Protein AF-A0A2N1NDT5-F1 (afdb_monomer)

Foldseek 3Di:
DDDDPDPDDDPPDPDPDPDDPDDPPPPDDDDDDDDDDDDDDDDDDDDDDDDDDDDDDDDDDDDDPDPPPCLQLKEKEFEDEAQQDPDDCDDLNVCSDAPQAKEWAKEDDPDPDDDQYHYIYTYINHPPGDRDIDMDTDPDNHDDPLRSLLVNLVVVVVRDPPADPVRSVVCSVVLSVVAVVLVVVQVVFAADADLDFDKDFQWDWDDDDSYIYIYGHFDFQQDWADDPPDPDGTDGRRDGWGIAHYNNQTHHPVCSCVVPPDGQQQDQDPVRHTDGDPDDPDPQVVQQVLVVQAVVQPKDWDADLQQQKIWIKGKDADPQDDQFDPPRFFGIKIKIAQIDRGADPDPVSRVRNNVVNVVVLCVQQVQQDADVPGDDDPVSSLVSCQVVVHDDDNGDMHIGGPVVHGQPDRGDDGDPVVDPHDGNNPPPPPPVDDDDPDPPDDDDDDDDDDDDDDDDDDPDPDDDDDDLDPPDDDPPVQPVQRDPDWDADPVRHTDDRPDPVNVVSSD

InterPro domains:
  IPR058524 Domain of unknown function DUF8211 [PF26638] (286-423)

Nearest PDB structures (foldseek):
  3nat-assembly1_A  TM=2.503E-01  e=1.713E+00  Enterococcus faecalis

Organism: NCBI:txid588596

Sequence (507 aa):
MTSSNFIEIDWSSSTHSFIRIDDPLFSQDSSLYPTPDIDSQTSPNNNNDGYSIKDFSSISPISSTTTPLNVDNSFLISFKKFHVTRIHKAGYNKIYEFRRSKSFFFEIVDHHLSTNQLHLRIHTNDYLMSTTSIKYHSTSALPNAKYQISKGLQHFFSSQRVIPRRIQHKYFNMIRQKLLDRITFIKSRENLRNNKNTITKTFFNFSYIRYRFHFGIFIPCCHMIEAKGLSIPPRLCEVSCPIVMSNNRYGCDSHFFKKYPAPIVYVQNENGDITPKIQYQNKQLHANLTFDRWIKKESKSIFSSRTGISYNSRYIVCNSNRKFRPGRTHIYHKLMNNFQIIPSPNLRTARNQKTRFERSCHRILSQEVIKPGAVSSTSTKLAAAKKGRFLFLLSQKFTTPLKHLRYKKTVDISKQKDYNFTIPHYFGTNTNTSSRPMAINNISIAIITTSPSVPIDEILHTVTPYNPTPDMFIPIKYRDIIPPDPIYDNFGSFIVPGSREWFTYMY

Secondary structure (DSSP, 8-state):
--------------------S-----------PPPPP------------------------------------EEEEEEEE----S---STTGGGG--SS-EEEEE------S--S--EEEEEES-TTS----EEEE-SSSS--HHHHHHHHHHHHHHH-SSS-HHHHHHHHHHHHHHHHHHHHHHHHHHS---SS---EESEEEEEETTEEEEEEE--B---EE--TTS-PPPEE--PBPSEEETTTEE--HHHHHHHS-S--EEEEPTTS-EEEE-----HHHHHHHHHHHHHTT-EEEEEETTTTEEEEEEEEES-SSS-PPTT--BSEEEEEEEEEE---SSHHHHHHHHHHHHHHHHHHHTT----TTPPP-HHHHHHHHHHHT---STT--EEEE-TT-B-S-SSSPPPGGG-SS--GGGSSSSTTS-----------------------------------S-SS---GGGGGGS-SS-EE-TTS-EE-TTSHHHHHT--

Structure (mmCIF, N/CA/C/O backbone):
data_AF-A0A2N1NDT5-F1
#
_entry.id   AF-A0A2N1NDT5-F1
#
loop_
_atom_site.group_PDB
_atom_site.id
_atom_site.type_symbol
_atom_site.label_atom_id
_atom_site.label_alt_id
_atom_site.label_comp_id
_atom_site.label_asym_id
_atom_site.label_entity_id
_atom_site.label_seq_id
_atom_site.pdbx_PDB_ins_code
_atom_site.Cartn_x
_atom_site.Cartn_y
_atom_site.Cartn_z
_atom_site.occupancy
_atom_site.B_iso_or_equiv
_atom_site.auth_seq_id
_atom_site.auth_comp_id
_atom_site.auth_asym_id
_atom_site.auth_atom_id
_atom_site.pdbx_PDB_model_num
ATOM 1 N N . MET A 1 1 ? -12.788 28.530 42.185 1.00 29.89 1 MET A N 1
ATOM 2 C CA . MET A 1 1 ? -13.587 28.822 40.976 1.00 29.89 1 MET A CA 1
ATOM 3 C C . MET A 1 1 ? -12.640 28.805 39.790 1.00 29.89 1 MET A C 1
ATOM 5 O O . MET A 1 1 ? -11.830 29.708 39.664 1.00 29.89 1 MET A O 1
ATOM 9 N N . THR A 1 2 ? -12.626 27.724 39.014 1.00 27.84 2 THR A N 1
ATOM 10 C CA . THR A 1 2 ? -11.682 27.528 37.903 1.00 27.84 2 THR A CA 1
ATOM 11 C C . THR A 1 2 ? -12.433 27.649 36.585 1.00 27.84 2 THR A C 1
ATOM 13 O O . THR A 1 2 ? -13.392 26.921 36.332 1.00 27.84 2 THR A O 1
ATOM 16 N N . SER A 1 3 ? -12.026 28.629 35.780 1.00 25.72 3 SER A N 1
ATOM 17 C CA . SER A 1 3 ? -12.629 28.985 34.501 1.00 25.72 3 SER A CA 1
ATOM 18 C C . SER A 1 3 ? -12.542 27.822 33.512 1.00 25.72 3 SER A C 1
ATOM 20 O O . SER A 1 3 ? -11.475 27.343 33.130 1.00 25.72 3 SER A O 1
ATOM 22 N N . SER A 1 4 ? -13.710 27.349 33.090 1.00 29.30 4 SER A N 1
ATOM 23 C CA . SER A 1 4 ? -13.862 26.462 31.948 1.00 29.30 4 SER A CA 1
ATOM 24 C C . SER A 1 4 ? -13.509 27.235 30.679 1.00 29.30 4 SER A C 1
ATOM 26 O O . SER A 1 4 ? -14.309 28.049 30.220 1.00 29.30 4 SER A O 1
ATOM 28 N N . ASN A 1 5 ? -12.337 26.974 30.097 1.00 27.30 5 ASN A N 1
ATOM 29 C CA . ASN A 1 5 ? -12.014 27.419 28.742 1.00 27.30 5 ASN A CA 1
ATOM 30 C C . ASN A 1 5 ? -12.951 26.705 27.752 1.00 27.30 5 ASN A C 1
ATOM 32 O O . ASN A 1 5 ? -12.661 25.610 27.263 1.00 27.30 5 ASN A O 1
ATOM 36 N N . PHE A 1 6 ? -14.117 27.304 27.511 1.00 32.03 6 PHE A N 1
ATOM 37 C CA . PHE A 1 6 ? -14.991 26.965 26.399 1.00 32.03 6 PHE A CA 1
ATOM 38 C C . PHE A 1 6 ? -14.284 27.389 25.111 1.00 32.03 6 PHE A C 1
ATOM 40 O O . PHE A 1 6 ? -13.879 28.536 24.960 1.00 32.03 6 PHE A O 1
ATOM 47 N N . ILE A 1 7 ? -14.116 26.453 24.177 1.00 38.31 7 ILE A N 1
ATOM 48 C CA . ILE A 1 7 ? -13.754 26.804 22.806 1.00 38.31 7 ILE A CA 1
ATOM 49 C C . ILE A 1 7 ? -15.043 27.312 22.161 1.00 38.31 7 ILE A C 1
ATOM 51 O O . ILE A 1 7 ? -15.911 26.513 21.799 1.00 38.31 7 ILE A O 1
ATOM 55 N N . GLU A 1 8 ? -15.180 28.628 22.056 1.00 29.00 8 GLU A N 1
ATOM 56 C CA . GLU A 1 8 ? -16.208 29.256 21.238 1.00 29.00 8 GLU A CA 1
ATOM 57 C C . GLU A 1 8 ? -15.795 29.083 19.774 1.00 29.00 8 GLU A C 1
ATOM 59 O O . GLU A 1 8 ? -14.853 29.699 19.280 1.00 29.00 8 GLU A O 1
ATOM 64 N N . ILE A 1 9 ? -16.430 28.125 19.103 1.00 43.44 9 ILE A N 1
ATOM 65 C CA . ILE A 1 9 ? -16.337 28.012 17.653 1.00 43.44 9 ILE A CA 1
ATOM 66 C C . ILE A 1 9 ? -17.614 28.650 17.129 1.00 43.44 9 ILE A C 1
ATOM 68 O O . ILE A 1 9 ? -18.696 28.093 17.317 1.00 43.44 9 ILE A O 1
ATOM 72 N N . ASP A 1 10 ? -17.481 29.826 16.527 1.00 34.66 10 ASP A N 1
ATOM 7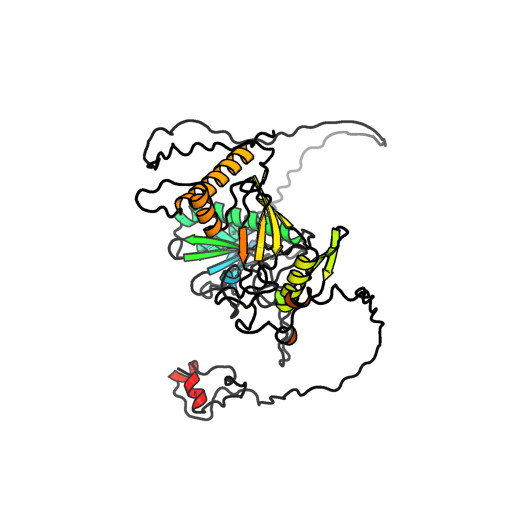3 C CA . ASP A 1 10 ? -18.561 30.464 15.787 1.00 34.66 10 ASP A CA 1
ATOM 74 C C . ASP A 1 10 ? -18.841 29.642 14.516 1.00 34.66 10 ASP A C 1
ATOM 76 O O . ASP A 1 10 ? -17.965 29.431 13.676 1.00 34.66 10 ASP A O 1
ATOM 80 N N . TRP A 1 11 ? -20.059 29.104 14.420 1.00 46.19 11 TRP A N 1
ATOM 81 C CA . TRP A 1 11 ? -20.511 28.227 13.333 1.00 46.19 11 TRP A CA 1
ATOM 82 C C . TRP A 1 11 ? -21.542 28.905 12.418 1.00 46.19 11 TRP A C 1
ATOM 84 O O . TRP A 1 11 ? -22.202 28.218 11.637 1.00 46.19 11 TRP A O 1
ATOM 94 N N . SER A 1 12 ? -21.718 30.225 12.521 1.00 31.64 12 SER A N 1
ATOM 95 C CA . SER A 1 12 ? -22.765 30.957 11.795 1.00 31.64 12 SER A CA 1
ATOM 96 C C . SER A 1 12 ? -22.448 31.243 10.317 1.00 31.64 12 SER A C 1
ATOM 98 O O . SER A 1 12 ? -23.352 31.565 9.551 1.00 31.64 12 SER A O 1
ATOM 100 N N . SER A 1 13 ? -21.211 31.047 9.852 1.00 30.88 13 SER A N 1
ATOM 101 C CA . SER A 1 13 ? -20.812 31.336 8.464 1.00 30.88 13 SER A CA 1
ATOM 102 C C . SER A 1 13 ? -20.691 30.076 7.597 1.00 30.88 13 SER A C 1
ATOM 104 O O . SER A 1 13 ? -19.613 29.645 7.192 1.00 30.88 13 SER A O 1
ATOM 106 N N . SER A 1 14 ? -21.833 29.477 7.256 1.00 29.75 14 SER A N 1
ATOM 107 C CA . SER A 1 14 ? -21.922 28.527 6.139 1.00 29.75 14 SER A CA 1
ATOM 108 C C . SER A 1 14 ? -22.179 29.283 4.833 1.00 29.75 14 SER A C 1
ATOM 110 O O . SER A 1 14 ? -23.290 29.252 4.304 1.00 29.75 14 SER A O 1
ATOM 112 N N . THR A 1 15 ? -21.166 29.949 4.277 1.00 30.00 15 THR A N 1
ATOM 113 C CA . THR A 1 15 ? -21.223 30.368 2.871 1.00 30.00 15 THR A CA 1
ATOM 114 C C . THR A 1 15 ? -20.716 29.227 1.995 1.00 30.00 15 THR A C 1
ATOM 116 O O . THR A 1 15 ? -19.537 28.877 1.962 1.00 30.00 15 THR A O 1
ATOM 119 N N . HIS A 1 16 ? -21.651 28.599 1.285 1.00 29.45 16 HIS A N 1
ATOM 120 C CA . HIS A 1 16 ? -21.354 27.719 0.167 1.00 29.45 16 HIS A CA 1
ATOM 121 C C . HIS A 1 16 ? -20.617 28.515 -0.920 1.00 29.45 16 HIS A C 1
ATOM 123 O O . HIS A 1 16 ? -21.254 29.147 -1.754 1.00 29.45 16 HIS A O 1
ATOM 129 N N . SER A 1 17 ? -19.286 28.470 -0.957 1.00 28.19 17 SER A N 1
ATOM 130 C CA . SER A 1 17 ? -18.525 28.896 -2.136 1.00 28.19 17 SER A CA 1
ATOM 131 C C . SER A 1 17 ? -18.106 27.669 -2.946 1.00 28.19 17 SER A C 1
ATOM 133 O O . SER A 1 17 ? -17.003 27.133 -2.844 1.00 28.19 17 SER A O 1
ATOM 135 N N . PHE A 1 18 ? -19.035 27.193 -3.775 1.00 26.44 18 PHE A N 1
ATOM 136 C CA . PHE A 1 18 ? -18.648 26.491 -4.994 1.00 26.44 18 PHE A CA 1
ATOM 137 C C . PHE A 1 18 ? -17.989 27.524 -5.911 1.00 26.44 18 PHE A C 1
ATOM 139 O O . PHE A 1 18 ? -18.670 28.372 -6.477 1.00 26.44 18 PHE A O 1
ATOM 146 N N . ILE A 1 19 ? -16.665 27.471 -6.040 1.00 27.70 19 ILE A N 1
ATOM 147 C CA . ILE A 1 19 ? -15.947 28.250 -7.050 1.00 27.70 19 ILE A CA 1
ATOM 148 C C . ILE A 1 19 ? -16.125 27.518 -8.381 1.00 27.70 19 ILE A C 1
ATOM 150 O O . ILE A 1 19 ? -15.637 26.396 -8.555 1.00 27.70 19 ILE A O 1
ATOM 154 N N . ARG A 1 20 ? -16.872 28.142 -9.297 1.00 27.02 20 ARG A N 1
ATOM 155 C CA . ARG A 1 20 ? -16.872 27.789 -10.717 1.00 27.02 20 ARG A CA 1
ATOM 156 C C . ARG A 1 20 ? -15.485 28.116 -11.268 1.00 27.02 20 ARG A C 1
ATOM 158 O O . ARG A 1 20 ? -14.995 29.226 -11.116 1.00 27.02 20 ARG A O 1
ATOM 165 N N . ILE A 1 21 ? -14.844 27.117 -11.860 1.00 31.86 21 ILE A N 1
ATOM 166 C CA . ILE A 1 21 ? -13.665 27.303 -12.701 1.00 31.86 21 ILE A CA 1
ATOM 167 C C . ILE A 1 21 ? -14.211 27.930 -13.976 1.00 31.86 21 ILE A C 1
ATOM 169 O O . ILE A 1 21 ? -14.831 27.183 -14.713 1.00 31.86 21 ILE A O 1
ATOM 173 N N . ASP A 1 22 ? -14.123 29.255 -14.120 1.00 30.02 22 ASP A N 1
ATOM 174 C CA . ASP A 1 22 ? -14.137 30.014 -15.388 1.00 30.02 22 ASP A CA 1
ATOM 175 C C . ASP A 1 22 ? -14.055 31.536 -15.094 1.00 30.02 22 ASP A C 1
ATOM 177 O O . ASP A 1 22 ? -14.871 32.311 -15.579 1.00 30.02 22 ASP A O 1
ATOM 181 N N . ASP A 1 23 ? -13.073 31.980 -14.292 1.00 29.86 23 ASP A N 1
ATOM 182 C CA . ASP A 1 23 ? -12.746 33.413 -14.145 1.00 29.86 23 ASP A CA 1
ATOM 183 C C . ASP A 1 23 ? -11.349 33.710 -14.736 1.00 29.86 23 ASP A C 1
ATOM 185 O O . ASP A 1 23 ? -10.381 33.057 -14.327 1.00 29.86 23 ASP A O 1
ATOM 189 N N . PRO A 1 24 ? -11.186 34.673 -15.676 1.00 30.91 24 PRO A N 1
ATOM 190 C CA . PRO A 1 24 ? -9.935 34.870 -16.423 1.00 30.91 24 PRO A CA 1
ATOM 191 C C . PRO A 1 24 ? -8.867 35.730 -15.724 1.00 30.91 24 PRO A C 1
ATOM 193 O O . PRO A 1 24 ? -7.827 36.000 -16.319 1.00 30.91 24 PRO A O 1
ATOM 196 N N . LEU A 1 25 ? -9.060 36.163 -14.477 1.00 29.25 25 LEU A N 1
ATOM 197 C CA . LEU A 1 25 ? -8.079 36.984 -13.749 1.00 29.25 25 LEU A CA 1
ATOM 198 C C . LEU A 1 25 ? -7.088 36.134 -12.939 1.00 29.25 25 LEU A C 1
ATOM 200 O O . LEU A 1 25 ? -7.011 36.231 -11.723 1.00 29.25 25 LEU A O 1
ATOM 204 N N . PHE A 1 26 ? -6.309 35.292 -13.614 1.00 33.59 26 PHE A N 1
ATOM 205 C CA . PHE A 1 26 ? -5.052 34.754 -13.072 1.00 33.59 26 PHE A CA 1
ATOM 206 C C . PHE A 1 26 ? -4.065 34.530 -14.221 1.00 33.59 26 PHE A C 1
ATOM 208 O O . PHE A 1 26 ? -3.613 33.421 -14.503 1.00 33.59 26 PHE A O 1
ATOM 215 N N . SER A 1 27 ? -3.738 35.618 -14.913 1.00 32.84 27 SER A N 1
ATOM 216 C CA . SER A 1 27 ? -2.578 35.690 -15.793 1.00 32.84 27 SER A CA 1
ATOM 217 C C . SER A 1 27 ? -1.720 36.877 -15.381 1.00 32.84 27 SER A C 1
ATOM 219 O O . SER A 1 27 ? -1.869 37.955 -15.939 1.00 32.84 27 SER A O 1
ATOM 221 N N . GLN A 1 28 ? -0.860 36.683 -14.383 1.00 27.66 28 GLN A N 1
ATOM 222 C CA . GLN A 1 28 ? 0.487 37.255 -14.314 1.00 27.66 28 GLN A CA 1
ATOM 223 C C . GLN A 1 28 ? 1.160 36.860 -12.995 1.00 27.66 28 GLN A C 1
ATOM 225 O O . GLN A 1 28 ? 0.508 36.637 -11.980 1.00 27.66 28 GLN A O 1
ATOM 230 N N . ASP A 1 29 ? 2.480 36.744 -13.090 1.00 25.39 29 ASP A N 1
ATOM 231 C CA . ASP A 1 29 ? 3.463 36.694 -12.011 1.00 25.39 29 ASP A CA 1
ATOM 232 C C . ASP A 1 29 ? 3.599 35.391 -11.219 1.00 25.39 29 ASP A C 1
ATOM 234 O O . ASP A 1 29 ? 2.983 35.144 -10.187 1.00 25.39 29 ASP A O 1
ATOM 238 N N . SER A 1 30 ? 4.560 34.562 -11.628 1.00 26.23 30 SER A N 1
ATOM 239 C CA . SER A 1 30 ? 5.958 34.737 -11.192 1.00 26.23 30 SER A CA 1
ATOM 240 C C . SER A 1 30 ? 6.731 33.422 -11.345 1.00 26.23 30 SER A C 1
ATOM 242 O O . SER A 1 30 ? 6.525 32.423 -10.656 1.00 26.23 30 SER A O 1
ATOM 244 N N . SER A 1 31 ? 7.653 33.442 -12.305 1.00 27.22 31 SER A N 1
ATOM 245 C CA . SER A 1 31 ? 8.857 32.622 -12.307 1.00 27.22 31 SER A CA 1
ATOM 246 C C . SER A 1 31 ? 9.601 32.786 -10.985 1.00 27.22 31 SER A C 1
ATOM 248 O O . SER A 1 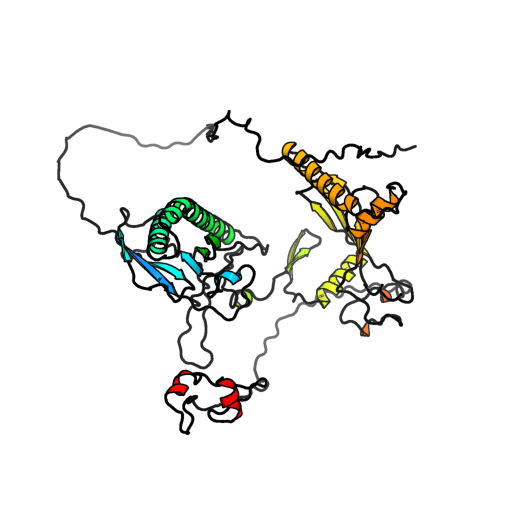31 ? 9.741 33.922 -10.551 1.00 27.22 31 SER A O 1
ATOM 250 N N . LEU A 1 32 ? 10.118 31.698 -10.409 1.00 26.44 32 LEU A N 1
ATOM 251 C CA . LEU A 1 32 ? 11.398 31.641 -9.683 1.00 26.44 32 LEU A CA 1
ATOM 252 C C . LEU A 1 32 ? 11.651 30.189 -9.237 1.00 26.44 32 LEU A C 1
ATOM 254 O O . LEU A 1 32 ? 10.940 29.625 -8.405 1.00 26.44 32 LEU A O 1
ATOM 258 N N . TYR A 1 33 ? 12.661 29.569 -9.846 1.00 28.22 33 TYR A N 1
ATOM 259 C CA . TYR A 1 33 ? 13.273 28.326 -9.378 1.00 28.22 33 TYR A CA 1
ATOM 260 C C . TYR A 1 33 ? 14.250 28.642 -8.232 1.00 28.22 33 TYR A C 1
ATOM 262 O O . TYR A 1 33 ? 14.928 29.663 -8.317 1.00 28.22 33 TYR A O 1
ATOM 270 N N . PRO A 1 34 ? 14.409 27.777 -7.213 1.00 29.80 34 PRO A N 1
ATOM 271 C CA . PRO A 1 34 ? 15.492 27.914 -6.244 1.00 29.80 34 PRO A CA 1
ATOM 272 C C . PRO A 1 34 ? 16.777 27.233 -6.745 1.00 29.80 34 PRO A C 1
ATOM 274 O O . PRO A 1 34 ? 16.767 26.044 -7.078 1.00 29.80 34 PRO A O 1
ATOM 277 N N . THR A 1 35 ? 17.876 27.985 -6.755 1.00 29.80 35 THR A N 1
ATOM 278 C CA . THR A 1 35 ? 19.267 27.503 -6.739 1.00 29.80 35 THR A CA 1
ATOM 279 C C . THR A 1 35 ? 19.649 26.990 -5.340 1.00 29.80 35 THR A C 1
ATOM 281 O O . THR A 1 35 ? 19.090 27.465 -4.352 1.00 29.80 35 THR A O 1
ATOM 284 N N . PRO A 1 36 ? 20.571 26.017 -5.220 1.00 29.84 36 PRO A N 1
ATOM 285 C CA . PRO A 1 36 ? 21.152 25.622 -3.940 1.00 29.84 36 PRO A CA 1
ATOM 286 C C . PRO A 1 36 ? 22.416 26.439 -3.625 1.00 29.84 36 PRO A C 1
ATOM 288 O O . PRO A 1 36 ? 23.369 26.415 -4.404 1.00 29.84 36 PRO A O 1
ATOM 291 N N . ASP A 1 37 ? 22.419 27.111 -2.473 1.00 25.27 37 ASP A N 1
ATOM 292 C CA . ASP A 1 37 ? 23.585 27.805 -1.922 1.00 25.27 37 ASP A CA 1
ATOM 293 C C . ASP A 1 37 ? 24.614 26.809 -1.369 1.00 25.27 37 ASP A C 1
ATOM 295 O O . ASP A 1 37 ? 24.299 25.893 -0.600 1.00 25.27 37 ASP A O 1
ATOM 299 N N . ILE A 1 38 ? 25.855 27.007 -1.806 1.00 30.06 38 ILE A N 1
ATOM 300 C CA . ILE A 1 38 ? 27.084 26.442 -1.259 1.00 30.06 38 ILE A CA 1
ATOM 301 C C . ILE A 1 38 ? 27.649 27.529 -0.354 1.00 30.06 38 ILE A C 1
ATOM 303 O O . ILE A 1 38 ? 28.053 28.563 -0.869 1.00 30.06 38 ILE A O 1
ATOM 307 N N . ASP A 1 39 ? 27.725 27.273 0.950 1.00 26.44 39 ASP A N 1
ATOM 308 C CA . ASP A 1 39 ? 28.554 28.073 1.847 1.00 26.44 39 ASP A CA 1
ATOM 309 C C . ASP A 1 39 ? 29.639 27.206 2.480 1.00 26.44 39 ASP A C 1
ATOM 311 O O . ASP A 1 39 ? 29.405 26.233 3.202 1.00 26.44 39 ASP A O 1
ATOM 315 N N . SER A 1 40 ? 30.855 27.597 2.130 1.00 27.92 40 SER A N 1
ATOM 316 C CA . SER A 1 40 ? 32.146 27.227 2.676 1.00 27.92 40 SER A CA 1
ATOM 317 C C . SER A 1 40 ? 32.391 27.893 4.032 1.00 27.92 40 SER A C 1
ATOM 319 O O . SER A 1 40 ? 32.268 29.110 4.148 1.00 27.92 40 SER A O 1
ATOM 321 N N . GLN A 1 41 ? 32.874 27.127 5.011 1.00 29.22 41 GLN A N 1
ATOM 322 C CA . GLN A 1 41 ? 33.710 27.647 6.097 1.00 29.22 41 GLN A CA 1
ATOM 323 C C . GLN A 1 41 ? 34.944 26.746 6.271 1.00 29.22 41 GLN A C 1
ATOM 325 O O . GLN A 1 41 ? 34.857 25.602 6.712 1.00 29.22 41 GLN A O 1
ATOM 330 N N . THR A 1 42 ? 36.089 27.281 5.851 1.00 24.03 42 THR A N 1
ATOM 331 C CA . THR A 1 42 ? 37.462 27.021 6.328 1.00 24.03 42 THR A CA 1
ATOM 332 C C . THR A 1 42 ? 37.582 27.526 7.785 1.00 24.03 42 THR A C 1
ATOM 334 O O . THR A 1 42 ? 36.816 28.408 8.159 1.00 24.03 42 THR A O 1
ATOM 337 N N . SER A 1 43 ? 38.435 27.064 8.712 1.00 22.67 43 SER A N 1
ATOM 338 C CA . SER A 1 43 ? 39.827 26.539 8.756 1.00 22.67 43 SER A CA 1
ATOM 339 C C . SER A 1 43 ? 40.123 26.059 10.225 1.00 22.67 43 SER A C 1
ATOM 341 O O . SER A 1 43 ? 39.162 26.035 10.998 1.00 22.67 43 SER A O 1
ATOM 343 N N . PRO A 1 44 ? 41.360 25.774 10.736 1.00 35.69 44 PRO A N 1
ATOM 344 C CA . PRO A 1 44 ? 42.671 25.441 10.135 1.00 35.69 44 PRO A CA 1
ATOM 345 C C . PRO A 1 44 ? 43.447 24.241 10.786 1.00 35.69 44 PRO A C 1
ATOM 347 O O . PRO A 1 44 ? 43.161 23.791 11.890 1.00 35.69 44 PRO A O 1
ATOM 350 N N . ASN A 1 45 ? 44.552 23.890 10.105 1.00 25.58 45 ASN A N 1
ATOM 351 C CA . ASN A 1 45 ? 45.900 23.526 10.597 1.00 25.58 45 ASN A CA 1
ATOM 352 C C . ASN A 1 45 ? 46.393 22.074 10.829 1.00 25.58 45 ASN A C 1
ATOM 354 O O . ASN A 1 45 ? 45.965 21.366 11.733 1.00 25.58 45 ASN A O 1
ATOM 358 N N . ASN A 1 46 ? 47.497 21.822 10.096 1.00 24.16 46 ASN A N 1
ATOM 359 C CA . ASN A 1 46 ? 48.780 21.199 10.464 1.00 24.16 46 ASN A CA 1
ATOM 360 C C . ASN A 1 46 ? 48.930 19.666 10.442 1.00 24.16 46 ASN A C 1
ATOM 362 O O . ASN A 1 46 ? 48.553 18.977 11.382 1.00 24.16 46 ASN A O 1
ATOM 366 N N . ASN A 1 47 ? 49.665 19.140 9.450 1.00 27.28 47 ASN A N 1
ATOM 367 C CA . ASN A 1 47 ? 51.125 18.971 9.567 1.00 27.28 47 ASN A CA 1
ATOM 368 C C . ASN A 1 47 ? 51.790 18.511 8.255 1.00 27.28 47 ASN A C 1
ATOM 370 O O . ASN A 1 47 ? 51.151 17.945 7.372 1.00 27.28 47 ASN A O 1
ATOM 374 N N . ASN A 1 48 ? 53.078 18.849 8.185 1.00 28.05 48 ASN A N 1
ATOM 375 C CA . ASN A 1 48 ? 54.027 18.799 7.078 1.00 28.05 48 ASN A CA 1
ATOM 376 C C . ASN A 1 48 ? 54.386 17.398 6.560 1.00 28.05 48 ASN A C 1
ATOM 378 O O . ASN A 1 48 ? 54.270 16.412 7.279 1.00 28.05 48 ASN A O 1
ATOM 382 N N . ASP A 1 49 ? 54.873 17.377 5.314 1.00 30.28 49 ASP A N 1
ATOM 383 C CA . ASP A 1 49 ? 56.209 16.923 4.864 1.00 30.28 49 ASP A CA 1
ATOM 384 C C . ASP A 1 49 ? 56.048 16.567 3.370 1.00 30.28 49 ASP A C 1
ATOM 386 O O . ASP A 1 49 ? 55.230 15.734 3.003 1.00 30.28 49 ASP A O 1
ATOM 390 N N . GLY A 1 50 ? 56.634 17.261 2.395 1.00 25.14 50 GLY A N 1
ATOM 391 C CA . GLY A 1 50 ? 58.034 17.636 2.267 1.00 25.14 50 GLY A CA 1
ATOM 392 C C . GLY A 1 50 ? 58.597 16.827 1.095 1.00 25.14 50 GLY A C 1
ATOM 393 O O . GLY A 1 50 ? 58.739 15.627 1.234 1.00 25.14 50 GLY A O 1
ATOM 394 N N . TYR A 1 51 ? 58.798 17.453 -0.070 1.00 27.47 51 TYR A N 1
ATOM 395 C CA . TYR A 1 51 ? 59.915 17.262 -1.016 1.00 27.47 51 TYR A CA 1
ATOM 396 C C . TYR A 1 51 ? 59.639 18.062 -2.298 1.00 27.47 51 TYR A C 1
ATOM 398 O O . TYR A 1 51 ? 58.574 17.989 -2.904 1.00 27.47 51 TYR A O 1
ATOM 406 N N . SER A 1 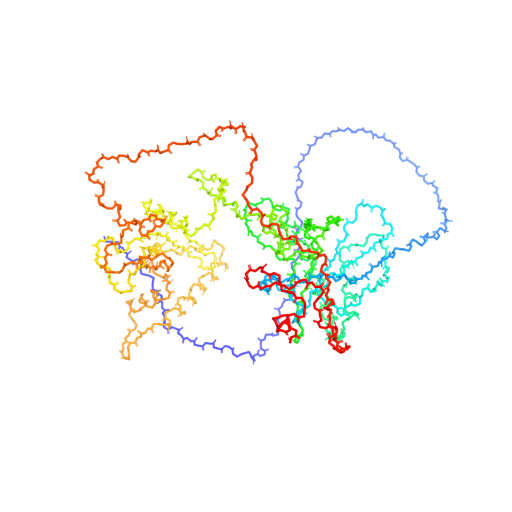52 ? 60.625 18.872 -2.667 1.00 26.30 52 SER A N 1
ATOM 407 C CA . SER A 1 52 ? 60.637 19.816 -3.781 1.00 26.30 52 SER A CA 1
ATOM 408 C C . SER A 1 52 ? 61.594 19.305 -4.863 1.00 26.30 52 SER A C 1
ATOM 410 O O . SER A 1 52 ? 62.562 18.625 -4.523 1.00 26.30 52 SER A O 1
ATOM 412 N N . ILE A 1 53 ? 61.359 19.691 -6.126 1.00 29.42 53 ILE A N 1
ATOM 413 C CA . ILE A 1 53 ? 62.305 20.425 -7.000 1.00 29.42 53 ILE A CA 1
ATOM 414 C C . ILE A 1 53 ? 62.122 20.091 -8.507 1.00 29.42 53 ILE A C 1
ATOM 416 O O . ILE A 1 53 ? 62.362 18.972 -8.946 1.00 29.42 53 ILE A O 1
ATOM 420 N N . LYS A 1 54 ? 61.865 21.181 -9.257 1.00 27.95 54 LYS A N 1
ATOM 421 C CA . LYS A 1 54 ? 62.207 21.542 -10.658 1.00 27.95 54 LYS A CA 1
ATOM 422 C C . LYS A 1 54 ? 61.321 21.125 -11.843 1.00 27.95 54 LYS A C 1
ATOM 424 O O . LYS A 1 54 ? 61.437 20.040 -12.400 1.00 27.95 54 LYS A O 1
ATOM 429 N N . ASP A 1 55 ? 60.606 22.143 -12.327 1.00 26.70 55 ASP A N 1
ATOM 430 C CA . ASP A 1 55 ? 60.333 22.435 -13.738 1.00 26.70 55 ASP A CA 1
ATOM 431 C C . ASP A 1 55 ? 61.619 22.667 -14.555 1.00 26.70 55 ASP A C 1
ATOM 433 O O . ASP A 1 55 ? 62.571 23.235 -14.024 1.00 26.70 55 ASP A O 1
ATOM 437 N N . PHE A 1 56 ? 61.597 22.316 -15.851 1.00 28.42 56 PHE A N 1
ATOM 438 C CA . PHE A 1 56 ? 61.974 23.191 -16.982 1.00 28.42 56 PHE A CA 1
ATOM 439 C C . PHE A 1 56 ? 61.489 22.604 -18.334 1.00 28.42 56 PHE A C 1
ATOM 441 O O . PHE A 1 56 ? 61.965 21.575 -18.800 1.00 28.42 56 PHE A O 1
ATOM 448 N N . SER A 1 57 ? 60.505 23.296 -18.921 1.00 28.88 57 SER A N 1
ATOM 449 C CA . SER A 1 57 ? 60.272 23.648 -20.342 1.00 28.88 57 SER A CA 1
ATOM 450 C C . SER A 1 57 ? 60.611 22.713 -21.535 1.00 28.88 57 SER A C 1
ATOM 452 O O . SER A 1 57 ? 61.768 22.442 -21.837 1.00 28.88 57 SER A O 1
ATOM 454 N N . SER A 1 58 ? 59.551 22.489 -22.339 1.00 30.17 58 SER A N 1
ATOM 455 C CA . SER A 1 58 ? 59.420 22.624 -23.815 1.00 30.17 58 SER A CA 1
ATOM 456 C C . SER A 1 58 ? 60.103 21.651 -24.793 1.00 30.17 58 SER A C 1
ATOM 458 O O . SER A 1 58 ? 61.285 21.824 -25.055 1.00 30.17 58 SER A O 1
ATOM 460 N N . ILE A 1 59 ? 59.301 20.815 -25.493 1.00 31.28 59 ILE A N 1
ATOM 461 C CA . ILE A 1 59 ? 59.362 20.556 -26.960 1.00 31.28 59 ILE A CA 1
ATOM 462 C C . ILE A 1 59 ? 57.932 20.279 -27.505 1.00 31.28 59 ILE A C 1
ATOM 464 O O . ILE A 1 59 ? 57.119 19.628 -26.855 1.00 31.28 59 ILE A O 1
ATOM 468 N N . SER A 1 60 ? 57.651 20.835 -28.687 1.00 28.72 60 SER A N 1
ATOM 469 C CA . SER A 1 60 ? 56.398 20.959 -29.464 1.00 28.72 60 SER A CA 1
ATOM 470 C C . SER A 1 60 ? 55.869 19.639 -30.110 1.00 28.72 60 SER A C 1
ATOM 472 O O . SER A 1 60 ? 56.513 18.600 -29.986 1.00 28.72 60 SER A O 1
ATOM 474 N N . PRO A 1 61 ? 54.692 19.635 -30.789 1.00 31.78 61 PRO A N 1
ATOM 475 C CA . PRO A 1 61 ? 53.798 18.479 -30.913 1.00 31.78 61 PRO A CA 1
ATOM 476 C C . PRO A 1 61 ? 54.105 17.570 -32.111 1.00 31.78 61 PRO A C 1
ATOM 478 O O . PRO A 1 61 ? 54.337 18.041 -33.222 1.00 31.78 61 PRO A O 1
ATOM 481 N N . ILE A 1 62 ? 53.980 16.255 -31.921 1.00 27.95 62 ILE A N 1
ATOM 482 C CA . ILE A 1 62 ? 53.889 15.296 -33.028 1.00 27.95 62 ILE A CA 1
ATOM 483 C C . ILE A 1 62 ? 52.418 14.937 -33.216 1.00 27.95 62 ILE A C 1
ATOM 485 O O . ILE A 1 62 ? 51.841 14.140 -32.474 1.00 27.95 62 ILE A O 1
ATOM 489 N N . SER A 1 63 ? 51.819 15.540 -34.242 1.00 35.72 63 SER A N 1
ATOM 490 C CA . SER A 1 63 ? 50.585 15.068 -34.859 1.00 35.72 63 SER A CA 1
ATOM 491 C C . SER A 1 63 ? 50.789 13.635 -35.342 1.00 35.72 63 SER A C 1
ATOM 493 O O . SER A 1 63 ? 51.389 13.398 -36.386 1.00 35.72 63 SER A O 1
ATOM 495 N N . SER A 1 64 ? 50.272 12.671 -34.589 1.00 29.94 64 SER A N 1
ATOM 496 C CA . SER A 1 64 ? 50.000 11.330 -35.093 1.00 29.94 64 SER A CA 1
ATOM 497 C C . SER A 1 64 ? 48.493 11.138 -35.061 1.00 29.94 64 SER A C 1
ATOM 499 O O . SER A 1 64 ? 47.876 10.863 -34.031 1.00 29.94 64 SER A O 1
ATOM 501 N N . THR A 1 65 ? 47.897 11.367 -36.229 1.00 38.62 65 THR A N 1
ATOM 502 C CA . THR A 1 65 ? 46.518 11.047 -36.579 1.00 38.62 65 THR A CA 1
ATOM 503 C C . THR A 1 65 ? 46.293 9.557 -36.347 1.00 38.62 65 THR A C 1
ATOM 505 O O . THR A 1 65 ? 46.427 8.739 -37.249 1.00 38.62 65 THR A O 1
ATOM 508 N N . THR A 1 66 ? 45.977 9.194 -35.110 1.00 32.78 66 THR A N 1
ATOM 509 C CA . THR A 1 66 ? 45.511 7.856 -34.777 1.00 32.78 66 THR A CA 1
ATOM 510 C C . THR A 1 66 ? 43.998 7.950 -34.780 1.00 32.78 66 THR A C 1
ATOM 512 O O . THR A 1 66 ? 43.382 8.411 -33.819 1.00 32.78 66 THR A O 1
ATOM 515 N N . THR A 1 67 ? 43.387 7.588 -35.906 1.00 37.00 67 THR A N 1
ATOM 516 C CA . THR A 1 67 ? 41.968 7.228 -35.952 1.00 37.00 67 THR A CA 1
ATOM 517 C C . THR A 1 67 ? 41.662 6.341 -34.743 1.00 37.00 67 THR A C 1
ATOM 519 O O . THR A 1 67 ? 42.313 5.300 -34.607 1.00 37.00 67 THR A O 1
ATOM 522 N N . PRO A 1 68 ? 40.736 6.716 -33.842 1.00 37.53 68 PRO A N 1
ATOM 523 C CA . PRO A 1 68 ? 40.418 5.858 -32.718 1.00 37.53 68 PRO A CA 1
ATOM 524 C C . PRO A 1 68 ? 39.836 4.563 -33.278 1.00 37.53 68 PRO A C 1
ATOM 526 O O . PRO A 1 68 ? 38.898 4.589 -34.078 1.00 37.53 68 PRO A O 1
ATOM 529 N N . LEU A 1 69 ? 40.427 3.438 -32.870 1.00 44.09 69 LEU A N 1
ATOM 530 C CA . LEU A 1 69 ? 39.889 2.098 -33.061 1.00 44.09 69 LEU A CA 1
ATOM 531 C C . LEU A 1 69 ? 38.388 2.155 -32.748 1.00 44.09 69 LEU A C 1
ATOM 533 O O . LEU A 1 69 ? 38.004 2.458 -31.619 1.00 44.09 69 LEU A O 1
ATOM 537 N N . ASN A 1 70 ? 37.547 1.957 -33.763 1.00 48.88 70 ASN A N 1
ATOM 538 C CA . ASN A 1 70 ? 36.097 2.033 -33.640 1.00 48.88 70 ASN A CA 1
ATOM 539 C C . ASN A 1 70 ? 35.624 0.830 -32.814 1.00 48.88 70 ASN A C 1
ATOM 541 O O . ASN A 1 70 ? 35.270 -0.217 -33.353 1.00 48.88 70 ASN A O 1
ATOM 545 N N . VAL A 1 71 ? 35.714 0.943 -31.489 1.00 59.28 71 VAL A N 1
ATOM 546 C CA . VAL A 1 71 ? 35.147 -0.032 -30.564 1.00 59.28 71 VAL A CA 1
ATOM 547 C C . VAL A 1 71 ? 33.633 0.053 -30.751 1.00 59.28 71 VAL A C 1
ATOM 549 O O . VAL A 1 71 ? 33.005 0.999 -30.273 1.00 59.28 71 VAL A O 1
ATOM 552 N N . ASP A 1 72 ? 33.046 -0.893 -31.497 1.00 68.62 72 ASP A N 1
ATOM 553 C CA . ASP A 1 72 ? 31.594 -0.975 -31.698 1.00 68.62 72 ASP A CA 1
ATOM 554 C C . ASP A 1 72 ? 30.925 -1.328 -30.363 1.00 68.62 72 ASP A C 1
ATOM 556 O O . ASP A 1 72 ? 30.650 -2.490 -30.054 1.00 68.62 72 ASP A O 1
ATOM 560 N N . ASN A 1 73 ? 30.685 -0.293 -29.556 1.00 77.12 73 ASN A N 1
ATOM 561 C CA . ASN A 1 73 ? 30.016 -0.327 -28.258 1.00 77.12 73 ASN A CA 1
ATOM 562 C C . ASN A 1 73 ? 28.516 -0.584 -28.451 1.00 77.12 73 ASN A C 1
ATOM 564 O O . ASN A 1 73 ? 27.653 0.253 -28.161 1.00 77.12 73 ASN A O 1
ATOM 568 N N . SER A 1 74 ? 28.201 -1.745 -29.007 1.00 84.50 74 SER A N 1
ATOM 569 C CA . SER A 1 74 ? 26.848 -2.171 -29.303 1.00 84.50 74 SER A CA 1
ATOM 570 C C . SER A 1 74 ? 26.319 -3.140 -28.259 1.00 84.50 74 SER A C 1
ATOM 572 O O . SER A 1 74 ? 27.055 -3.885 -27.617 1.00 84.50 74 SER A O 1
ATOM 574 N N . PHE A 1 75 ? 25.007 -3.113 -28.069 1.00 87.69 75 PHE A N 1
ATOM 575 C CA . PHE A 1 75 ? 24.324 -3.957 -27.104 1.00 87.69 75 PHE A CA 1
ATOM 576 C C . PHE A 1 75 ? 22.943 -4.344 -27.614 1.00 87.69 75 PHE A C 1
ATOM 578 O O . PHE A 1 75 ? 22.354 -3.681 -28.475 1.00 87.69 75 PHE A O 1
ATOM 585 N N . LEU A 1 76 ? 22.425 -5.443 -27.082 1.00 90.75 76 LEU A N 1
ATOM 586 C CA . LEU A 1 76 ? 21.148 -6.007 -27.497 1.00 90.75 76 LEU A CA 1
ATOM 587 C C . LEU A 1 76 ? 20.056 -5.651 -26.492 1.00 90.75 76 LEU A C 1
ATOM 589 O O . LEU A 1 76 ? 20.287 -5.642 -25.282 1.00 90.75 76 LEU A O 1
ATOM 593 N N . ILE A 1 77 ? 18.845 -5.407 -26.989 1.00 92.44 77 ILE A N 1
ATOM 594 C CA . ILE A 1 77 ? 17.633 -5.341 -26.166 1.00 92.44 77 ILE A CA 1
ATOM 595 C C . ILE A 1 77 ? 16.611 -6.331 -26.713 1.00 92.44 77 ILE A C 1
ATOM 597 O O . ILE A 1 77 ? 16.374 -6.366 -27.919 1.00 92.44 77 ILE A O 1
ATOM 601 N N . SER A 1 78 ? 15.997 -7.123 -25.835 1.00 94.50 78 SER A N 1
ATOM 602 C CA . SER A 1 78 ? 14.907 -8.037 -26.198 1.00 94.50 78 SER A CA 1
ATOM 603 C C . SER A 1 78 ? 13.846 -8.127 -25.105 1.00 94.50 78 SER A C 1
ATOM 605 O O . SER A 1 78 ? 14.111 -7.866 -23.929 1.00 94.50 78 SER A O 1
ATOM 607 N N . PHE A 1 79 ? 12.652 -8.599 -25.457 1.00 94.38 79 PHE A N 1
ATOM 608 C CA . PHE A 1 79 ? 11.657 -8.991 -24.461 1.00 94.38 79 PHE A CA 1
ATOM 609 C C . PHE A 1 79 ? 11.926 -10.403 -23.929 1.00 94.38 79 PHE A C 1
ATOM 611 O O . PHE A 1 79 ? 12.207 -11.320 -24.700 1.00 94.38 79 PHE A O 1
ATOM 618 N N . LYS A 1 80 ? 11.795 -10.595 -22.611 1.00 93.25 80 LYS A N 1
ATOM 619 C CA . LYS A 1 80 ? 11.799 -11.916 -21.961 1.00 93.25 80 LYS A CA 1
ATOM 620 C C . LYS A 1 80 ? 10.432 -12.171 -21.332 1.00 93.25 80 LYS A C 1
ATOM 622 O O . LYS A 1 80 ? 9.971 -11.406 -20.488 1.00 93.25 80 LYS A O 1
ATOM 627 N N . LYS A 1 81 ? 9.760 -13.239 -21.750 1.00 91.50 81 LYS A N 1
ATOM 628 C CA . LYS A 1 81 ? 8.442 -13.609 -21.216 1.00 91.50 81 LYS A CA 1
ATOM 629 C C . LYS A 1 81 ? 8.632 -14.303 -19.870 1.00 91.50 81 LYS A C 1
ATOM 631 O O . LYS A 1 81 ? 9.504 -15.157 -19.758 1.00 91.50 81 LYS A O 1
ATOM 636 N N . PHE A 1 82 ? 7.831 -13.961 -18.865 1.00 86.75 82 PHE A N 1
ATOM 637 C CA . PHE A 1 82 ? 7.796 -14.712 -17.606 1.00 86.75 82 PHE A CA 1
ATOM 638 C C . PHE A 1 82 ? 6.422 -15.341 -17.388 1.00 86.75 82 PHE A C 1
ATOM 640 O O . PHE A 1 82 ? 5.391 -14.767 -17.745 1.00 86.75 82 PHE A O 1
ATOM 647 N N . HIS A 1 83 ? 6.410 -16.540 -16.804 1.00 72.25 83 HIS A N 1
ATOM 648 C CA . HIS A 1 83 ? 5.176 -17.271 -16.547 1.00 72.25 83 HIS A CA 1
ATOM 649 C C . HIS A 1 83 ? 4.355 -16.608 -15.432 1.00 72.25 83 HIS A C 1
ATOM 651 O O . HIS A 1 83 ? 4.878 -16.238 -14.378 1.00 72.25 83 HIS A O 1
ATOM 657 N N . VAL A 1 84 ? 3.050 -16.468 -15.667 1.00 67.38 84 VAL A N 1
ATOM 658 C CA . VAL A 1 84 ? 2.094 -15.946 -14.690 1.00 67.38 84 VAL A CA 1
ATOM 659 C C . VAL A 1 84 ? 1.571 -17.094 -13.834 1.00 67.38 84 VAL A C 1
ATOM 661 O O . VAL A 1 84 ? 0.797 -17.925 -14.297 1.00 67.38 84 VAL A O 1
ATOM 664 N N . THR A 1 85 ? 1.948 -17.113 -12.561 1.00 65.06 85 THR A N 1
ATOM 665 C CA . THR A 1 85 ? 1.445 -18.082 -11.579 1.00 65.06 85 THR A CA 1
ATOM 666 C C . THR A 1 85 ? -0.046 -17.856 -11.255 1.00 65.06 85 THR A C 1
ATOM 668 O O . THR A 1 85 ? -0.562 -16.738 -11.367 1.00 65.06 85 THR A O 1
ATOM 671 N N . ARG A 1 86 ? -0.767 -18.905 -10.811 1.00 64.38 86 ARG A N 1
ATOM 672 C CA . ARG A 1 86 ? -2.181 -18.848 -10.350 1.00 64.38 86 ARG A CA 1
ATOM 673 C C . ARG A 1 86 ? -2.328 -18.188 -8.964 1.00 64.38 86 ARG A C 1
ATOM 675 O O . ARG A 1 86 ? -2.980 -18.707 -8.067 1.00 64.38 86 ARG A O 1
ATOM 682 N N . ILE A 1 87 ? -1.682 -17.048 -8.771 1.00 68.69 87 ILE A N 1
ATOM 683 C CA . ILE A 1 87 ? -1.687 -16.293 -7.517 1.00 68.69 87 ILE A CA 1
ATOM 684 C C . ILE A 1 87 ? -2.844 -15.290 -7.504 1.00 68.69 87 ILE A C 1
ATOM 686 O O . ILE A 1 87 ? -3.283 -14.830 -8.556 1.00 68.69 87 ILE A O 1
ATOM 690 N N . HIS A 1 88 ? -3.319 -14.896 -6.318 1.00 73.31 88 HIS A N 1
ATOM 691 C CA . HIS A 1 88 ? -4.293 -13.816 -6.167 1.00 73.31 88 HIS A CA 1
ATOM 692 C C . HIS A 1 88 ? -3.766 -12.481 -6.732 1.00 73.31 88 HIS A C 1
ATOM 694 O O . HIS A 1 88 ? -2.812 -11.890 -6.221 1.00 73.31 88 HIS A O 1
ATOM 700 N N . LYS A 1 89 ? -4.425 -11.966 -7.775 1.00 76.25 89 LYS A N 1
ATOM 701 C CA . LYS A 1 89 ? -3.926 -10.875 -8.637 1.00 76.25 89 LYS A CA 1
ATOM 702 C C . LYS A 1 89 ? -4.379 -9.474 -8.210 1.00 76.25 89 LYS A C 1
ATOM 704 O O . LYS A 1 89 ? -4.651 -8.614 -9.047 1.00 76.25 89 LYS A O 1
ATOM 709 N N . ALA A 1 90 ? -4.473 -9.229 -6.905 1.00 78.94 90 ALA A N 1
ATOM 710 C CA . ALA A 1 90 ? -4.853 -7.925 -6.358 1.00 78.94 90 ALA A CA 1
ATOM 711 C C . ALA A 1 90 ? -3.669 -7.190 -5.712 1.00 78.94 90 ALA A C 1
ATOM 713 O O . ALA A 1 90 ? -2.618 -7.758 -5.425 1.00 78.94 90 ALA A O 1
ATOM 714 N N . GLY A 1 91 ? -3.842 -5.891 -5.458 1.00 85.38 91 GLY A N 1
ATOM 715 C CA . GLY A 1 91 ? -2.843 -5.090 -4.750 1.00 85.38 91 GLY A CA 1
ATOM 716 C C . GLY A 1 91 ? -1.540 -4.937 -5.540 1.00 85.38 91 GLY A C 1
ATOM 717 O O . GLY A 1 91 ? -1.517 -4.281 -6.584 1.00 85.38 91 GLY A O 1
ATOM 718 N N . TYR A 1 92 ? -0.441 -5.474 -5.007 1.00 85.62 92 TYR A N 1
ATOM 719 C CA . TYR A 1 92 ? 0.866 -5.468 -5.673 1.00 85.62 92 TYR A CA 1
ATOM 720 C C . TYR A 1 92 ? 1.043 -6.635 -6.662 1.00 85.62 92 TYR A C 1
ATOM 722 O O . TYR A 1 92 ? 1.817 -6.493 -7.601 1.00 85.62 92 TYR A O 1
ATOM 730 N N . ASN A 1 93 ? 0.250 -7.706 -6.550 1.00 87.50 93 ASN A N 1
ATOM 731 C CA . ASN A 1 93 ? 0.305 -8.882 -7.435 1.00 87.50 93 ASN A CA 1
ATOM 732 C C . ASN A 1 93 ? -0.381 -8.685 -8.787 1.00 87.50 93 ASN A C 1
ATOM 734 O O . ASN A 1 93 ? -0.325 -9.552 -9.654 1.00 87.50 93 ASN A O 1
ATOM 738 N N . LYS A 1 94 ? -1.006 -7.526 -9.008 1.00 88.06 94 LYS A N 1
ATOM 739 C CA . LYS A 1 94 ? -1.623 -7.184 -10.295 1.00 88.06 94 LYS A CA 1
ATOM 740 C C . LYS A 1 94 ? -0.637 -7.183 -11.469 1.00 88.06 94 LYS A C 1
ATOM 742 O O . LYS A 1 94 ? -1.059 -7.284 -12.610 1.00 88.06 94 LYS A O 1
ATOM 747 N N . ILE A 1 95 ? 0.667 -7.104 -11.195 1.00 88.25 95 ILE A N 1
ATOM 748 C CA . ILE A 1 95 ? 1.716 -7.202 -12.219 1.00 88.25 95 ILE A CA 1
ATOM 749 C C . ILE A 1 95 ? 1.724 -8.556 -12.933 1.00 88.25 95 ILE A C 1
ATOM 751 O O . ILE A 1 95 ? 2.224 -8.659 -14.051 1.00 88.25 95 ILE A O 1
ATOM 755 N N . TYR A 1 96 ? 1.159 -9.582 -12.297 1.00 87.75 96 TYR A N 1
ATOM 756 C CA . TYR A 1 96 ? 1.040 -10.915 -12.862 1.00 87.75 96 TYR A CA 1
ATOM 757 C C . TYR A 1 96 ? -0.230 -11.059 -13.708 1.00 87.75 96 TYR A C 1
ATOM 759 O O . TYR A 1 96 ? -0.363 -12.021 -14.444 1.00 87.75 96 TYR A O 1
ATOM 767 N N . GLU A 1 97 ? -1.170 -10.112 -13.690 1.00 85.81 97 GLU A N 1
ATOM 768 C CA . GLU A 1 97 ? -2.366 -10.216 -14.529 1.00 85.81 97 GLU A CA 1
ATOM 769 C C . GLU A 1 97 ? -2.048 -9.892 -15.991 1.00 85.81 97 GLU A C 1
ATOM 771 O O . GLU A 1 97 ? -1.709 -8.751 -16.289 1.00 85.81 97 GLU A O 1
ATOM 776 N N . PHE A 1 98 ? -2.179 -10.875 -16.894 1.00 83.62 98 PHE A N 1
ATOM 777 C CA . PHE A 1 98 ? -1.819 -10.754 -18.320 1.00 83.62 98 PHE A CA 1
ATOM 778 C C . PHE A 1 98 ? -2.982 -10.397 -19.256 1.00 83.62 98 PHE A C 1
ATOM 780 O O . PHE A 1 98 ? -2.750 -9.969 -20.392 1.00 83.62 98 PHE A O 1
ATOM 787 N N . ARG A 1 99 ? -4.234 -10.596 -18.812 1.00 82.06 99 ARG A N 1
ATOM 788 C CA . ARG A 1 99 ? -5.421 -10.405 -19.663 1.00 82.06 99 ARG A CA 1
ATOM 789 C C . ARG A 1 99 ? -5.767 -8.927 -19.828 1.00 82.06 99 ARG A C 1
ATOM 791 O O . ARG A 1 99 ? -5.962 -8.459 -20.942 1.00 82.06 99 ARG A O 1
ATOM 798 N N . ARG A 1 100 ? -5.842 -8.183 -18.717 1.00 83.19 100 ARG A N 1
ATOM 799 C CA . ARG A 1 100 ? -6.304 -6.777 -18.697 1.00 83.19 100 ARG A CA 1
ATOM 800 C C . ARG A 1 100 ? -5.190 -5.740 -18.565 1.00 83.19 100 ARG A C 1
ATOM 802 O O . ARG A 1 100 ? -5.432 -4.553 -18.782 1.00 83.19 100 ARG A O 1
ATOM 809 N N . SER A 1 101 ? -3.997 -6.164 -18.172 1.00 88.81 101 SER A N 1
ATOM 810 C CA . SER A 1 101 ? -2.841 -5.299 -17.940 1.00 88.81 101 SER A CA 1
ATOM 811 C C . SER A 1 101 ? -1.586 -5.945 -18.487 1.00 88.81 101 SER A C 1
ATOM 813 O O . SER A 1 101 ? -1.463 -7.166 -18.481 1.00 88.81 101 SER A O 1
ATOM 815 N N . LYS A 1 102 ? -0.650 -5.123 -18.950 1.00 92.06 102 LYS A N 1
ATOM 816 C CA . LYS A 1 102 ? 0.640 -5.580 -19.458 1.00 92.06 102 LYS A CA 1
ATOM 817 C C . LYS A 1 102 ? 1.751 -4.999 -18.597 1.00 92.06 102 LYS A C 1
ATOM 819 O O . LYS A 1 102 ? 1.761 -3.804 -18.306 1.00 92.06 102 LYS A O 1
ATOM 824 N N . SER A 1 103 ? 2.664 -5.846 -18.165 1.00 94.00 103 SER A N 1
ATOM 825 C CA . SER A 1 103 ? 3.780 -5.488 -17.303 1.00 94.00 103 SER A CA 1
ATOM 826 C C . SER A 1 103 ? 5.068 -5.503 -18.107 1.00 94.00 103 SER A C 1
ATOM 828 O O . SER A 1 103 ? 5.281 -6.405 -18.912 1.00 94.00 103 SER A O 1
ATOM 830 N N . PHE A 1 104 ? 5.912 -4.506 -17.882 1.00 95.38 104 PHE A N 1
ATOM 831 C CA . PHE A 1 104 ? 7.208 -4.340 -18.525 1.00 95.38 104 PHE A CA 1
ATOM 832 C C . PHE A 1 104 ? 8.213 -3.932 -17.450 1.00 95.38 104 PHE A C 1
ATOM 834 O O . PHE A 1 104 ? 8.173 -2.814 -16.926 1.00 95.38 104 PHE A O 1
ATOM 841 N N . PHE A 1 105 ? 9.080 -4.870 -17.088 1.00 96.06 105 PHE A N 1
ATOM 842 C CA . PHE A 1 105 ? 10.125 -4.674 -16.095 1.00 96.06 105 PHE A CA 1
ATOM 843 C C . PHE A 1 105 ? 11.479 -4.573 -16.781 1.00 96.06 105 PHE A C 1
ATOM 845 O O . PHE A 1 105 ? 11.874 -5.484 -17.502 1.00 96.06 105 PHE A O 1
ATOM 852 N N . PHE A 1 106 ? 12.169 -3.462 -16.559 1.00 95.44 106 PHE A N 1
ATOM 853 C CA . PHE A 1 106 ? 13.463 -3.183 -17.164 1.00 95.44 106 PHE A CA 1
ATOM 854 C C . PHE A 1 106 ? 14.564 -3.806 -16.313 1.00 95.44 106 PHE A C 1
ATOM 856 O O . PHE A 1 106 ? 14.706 -3.453 -15.139 1.00 95.44 106 PHE A O 1
ATOM 863 N N . GLU A 1 107 ? 15.315 -4.734 -16.898 1.00 93.06 107 GLU A N 1
ATOM 864 C CA . GLU A 1 107 ? 16.590 -5.184 -16.351 1.00 93.06 107 GLU A CA 1
ATOM 865 C C . GLU A 1 107 ? 17.628 -4.077 -16.554 1.00 93.06 107 GLU A C 1
ATOM 867 O O . GLU A 1 107 ? 17.736 -3.501 -17.638 1.00 93.06 107 GLU A O 1
ATOM 872 N N . ILE A 1 108 ? 18.339 -3.740 -15.481 1.00 90.25 108 ILE A N 1
ATOM 873 C CA . ILE A 1 108 ? 19.408 -2.745 -15.491 1.00 90.25 108 ILE A CA 1
ATOM 874 C C . ILE A 1 108 ? 20.657 -3.460 -15.039 1.00 90.25 108 ILE A C 1
ATOM 876 O O . ILE A 1 108 ? 20.649 -4.124 -14.002 1.00 90.25 108 ILE A O 1
ATOM 880 N N . VAL A 1 109 ? 21.710 -3.317 -15.827 1.00 82.38 109 VAL A N 1
ATOM 881 C CA . VAL A 1 109 ? 22.961 -4.008 -15.574 1.00 82.38 109 VAL A CA 1
ATOM 882 C C . VAL A 1 109 ? 24.001 -2.989 -15.132 1.00 82.38 109 VAL A C 1
ATOM 884 O O . VAL A 1 109 ? 24.372 -2.093 -15.891 1.00 82.38 109 VAL A O 1
ATOM 887 N N . ASP A 1 110 ? 24.450 -3.136 -13.887 1.00 66.94 110 ASP A N 1
ATOM 888 C CA . ASP A 1 110 ? 25.572 -2.410 -13.296 1.00 66.94 110 ASP A CA 1
ATOM 889 C C . ASP A 1 110 ? 26.808 -3.339 -13.431 1.00 66.94 110 ASP A C 1
ATOM 891 O O . ASP A 1 110 ? 27.125 -4.095 -12.515 1.00 66.94 110 ASP A O 1
ATOM 895 N N . HIS A 1 111 ? 27.450 -3.426 -14.606 1.00 60.56 111 HIS A N 1
ATOM 896 C CA . HIS A 1 111 ? 28.591 -4.346 -14.779 1.00 60.56 111 HIS A CA 1
ATOM 897 C C . HIS A 1 111 ? 29.850 -3.845 -14.051 1.00 60.56 111 HIS A C 1
ATOM 899 O O . HIS A 1 111 ? 30.284 -2.716 -14.261 1.00 60.56 111 HIS A O 1
ATOM 905 N N . HIS A 1 112 ? 30.465 -4.742 -13.269 1.00 48.69 112 HIS A N 1
ATOM 906 C CA . HIS A 1 112 ? 31.850 -4.655 -12.780 1.00 48.69 112 HIS A CA 1
ATOM 907 C C . HIS A 1 112 ? 32.759 -5.750 -13.382 1.00 48.69 112 HIS A C 1
ATOM 909 O O . HIS A 1 112 ? 33.917 -5.856 -12.999 1.00 48.69 112 HIS A O 1
ATOM 915 N N . LEU A 1 113 ? 32.250 -6.580 -14.308 1.00 44.47 113 LEU A N 1
ATOM 916 C CA . LEU A 1 113 ? 32.977 -7.718 -14.882 1.00 44.47 113 LEU A CA 1
ATOM 917 C C . LEU A 1 113 ? 32.902 -7.711 -16.413 1.00 44.47 113 LEU A C 1
ATOM 919 O O . LEU A 1 113 ? 31.834 -7.595 -17.013 1.00 44.47 113 LEU A O 1
ATOM 923 N N . SER A 1 114 ? 34.083 -7.834 -17.003 1.00 43.09 114 SER A N 1
ATOM 924 C CA . SER A 1 114 ? 34.464 -7.778 -18.412 1.00 43.09 114 SER A CA 1
ATOM 925 C C . SER A 1 114 ? 33.760 -8.818 -19.294 1.00 43.09 114 SER A C 1
ATOM 927 O O . SER A 1 114 ? 34.303 -9.883 -19.577 1.00 43.09 114 SER A O 1
ATOM 929 N N . THR A 1 115 ? 32.554 -8.514 -19.769 1.00 49.34 115 THR A N 1
ATOM 930 C CA . THR A 1 115 ? 31.947 -9.230 -20.902 1.00 49.34 115 THR A CA 1
ATOM 931 C C . THR A 1 115 ? 31.519 -8.218 -21.955 1.00 49.34 115 THR A C 1
ATOM 933 O O . THR A 1 115 ? 30.704 -7.338 -21.700 1.00 49.34 115 THR A O 1
ATOM 936 N N . ASN A 1 116 ? 32.097 -8.333 -23.151 1.00 55.09 116 ASN A N 1
ATOM 937 C CA . ASN A 1 116 ? 31.986 -7.361 -24.246 1.00 55.09 116 ASN A CA 1
ATOM 938 C C . ASN A 1 116 ? 30.598 -7.318 -24.923 1.00 55.09 116 ASN A C 1
ATOM 940 O O . ASN A 1 116 ? 30.450 -6.708 -25.976 1.00 55.09 116 ASN A O 1
ATOM 944 N N . GLN A 1 117 ? 29.577 -7.978 -24.364 1.00 68.12 117 GLN A N 1
ATOM 945 C CA . GLN A 1 117 ? 28.243 -8.075 -24.961 1.00 68.12 117 GLN A CA 1
ATOM 946 C C . GLN A 1 117 ? 27.157 -7.847 -23.909 1.00 68.12 117 GLN A C 1
ATOM 948 O O . GLN A 1 117 ? 26.661 -8.773 -23.269 1.00 68.12 117 GLN A O 1
ATOM 953 N N . LEU A 1 118 ? 26.766 -6.584 -23.745 1.00 82.12 118 LEU A N 1
ATOM 954 C CA . LEU A 1 118 ? 25.637 -6.208 -22.904 1.00 82.12 118 LEU A CA 1
ATOM 955 C C . LEU A 1 118 ? 24.319 -6.654 -23.570 1.00 82.12 118 LEU A C 1
ATOM 957 O O . LEU A 1 118 ? 24.026 -6.300 -24.715 1.00 82.12 118 LEU A O 1
ATOM 961 N N . HIS A 1 119 ? 23.489 -7.400 -22.839 1.00 88.50 119 HIS A N 1
ATOM 962 C CA . HIS A 1 119 ? 22.144 -7.788 -23.278 1.00 88.50 119 HIS A CA 1
ATOM 963 C C . HIS A 1 119 ? 21.112 -7.382 -22.228 1.00 88.50 119 HIS A C 1
ATOM 965 O O . HIS A 1 119 ? 21.003 -8.005 -21.177 1.00 88.50 119 HIS A O 1
ATOM 971 N N . LEU A 1 120 ? 20.335 -6.339 -22.520 1.00 90.75 120 LEU A N 1
ATOM 972 C CA . LEU A 1 120 ? 19.267 -5.865 -21.642 1.00 90.75 120 LEU A CA 1
ATOM 973 C C . LEU A 1 120 ? 17.954 -6.578 -21.960 1.00 90.75 120 LEU A C 1
ATOM 975 O O . LEU A 1 120 ? 17.533 -6.642 -23.120 1.00 90.75 120 LEU A O 1
ATOM 979 N N . ARG A 1 121 ? 17.251 -7.056 -20.932 1.00 93.31 121 ARG A N 1
ATOM 980 C CA . ARG A 1 121 ? 15.950 -7.707 -21.111 1.00 93.31 121 ARG A CA 1
ATOM 981 C C . ARG A 1 121 ? 14.826 -6.874 -20.522 1.00 93.31 121 ARG A C 1
ATOM 983 O O . ARG A 1 121 ? 14.905 -6.335 -19.419 1.00 93.31 121 ARG A O 1
ATOM 990 N N . ILE A 1 122 ? 13.727 -6.798 -21.265 1.00 95.44 122 ILE A N 1
ATOM 991 C CA . ILE A 1 122 ? 12.465 -6.260 -20.761 1.00 95.44 122 ILE A CA 1
ATOM 992 C C . ILE A 1 122 ? 11.562 -7.442 -20.437 1.00 95.44 122 ILE A C 1
ATOM 994 O O . ILE A 1 122 ? 11.032 -8.112 -21.326 1.00 95.44 122 ILE A O 1
ATOM 998 N N . HIS A 1 123 ? 11.389 -7.706 -19.150 1.00 94.00 123 HIS A N 1
ATOM 999 C CA . HIS A 1 123 ? 10.561 -8.798 -18.669 1.00 94.00 123 HIS A CA 1
ATOM 1000 C C . HIS A 1 123 ? 9.084 -8.441 -18.808 1.00 94.00 123 HIS A C 1
ATOM 1002 O O . HIS A 1 123 ? 8.630 -7.434 -18.255 1.00 94.00 123 HIS A O 1
ATOM 1008 N N . THR A 1 124 ? 8.321 -9.270 -19.518 1.00 93.75 124 THR A N 1
ATOM 1009 C CA . THR A 1 124 ? 6.905 -9.015 -19.785 1.00 93.75 124 THR A CA 1
ATOM 1010 C C . THR A 1 124 ? 6.012 -10.224 -19.543 1.00 93.75 124 THR A C 1
ATOM 1012 O O . THR A 1 124 ? 6.416 -11.372 -19.714 1.00 93.75 124 THR A O 1
ATOM 1015 N N . ASN A 1 125 ? 4.774 -9.943 -19.138 1.00 90.62 125 ASN A N 1
ATOM 1016 C CA . ASN A 1 125 ? 3.689 -10.921 -19.082 1.00 90.62 125 ASN A CA 1
ATOM 1017 C C . ASN A 1 125 ? 2.860 -10.940 -20.381 1.00 90.62 125 ASN A C 1
ATOM 1019 O O . ASN A 1 125 ? 1.833 -11.616 -20.445 1.00 90.62 125 ASN A O 1
ATOM 1023 N N . ASP A 1 126 ? 3.253 -10.160 -21.393 1.00 89.75 126 ASP A N 1
ATOM 1024 C CA . ASP A 1 126 ? 2.576 -10.127 -22.678 1.00 89.75 126 ASP A CA 1
ATOM 1025 C C . ASP A 1 126 ? 3.163 -11.160 -23.642 1.00 89.75 126 ASP A C 1
ATOM 1027 O O . ASP A 1 126 ? 4.225 -10.964 -24.236 1.00 89.75 126 ASP A O 1
ATOM 1031 N N . TYR A 1 127 ? 2.452 -12.272 -23.817 1.00 86.81 127 TYR A N 1
ATOM 1032 C CA . TYR A 1 127 ? 2.889 -13.369 -24.682 1.00 86.81 127 TYR A CA 1
ATOM 1033 C C . TYR A 1 127 ? 2.939 -13.000 -26.170 1.00 86.81 127 TYR A C 1
ATOM 1035 O O . TYR A 1 127 ? 3.627 -13.686 -26.927 1.00 86.81 127 TYR A O 1
ATOM 1043 N N . LEU A 1 128 ? 2.277 -11.908 -26.571 1.00 87.19 128 LEU A N 1
ATOM 1044 C CA . LEU A 1 128 ? 2.270 -11.398 -27.945 1.00 87.19 128 LEU A CA 1
ATOM 1045 C C . LEU A 1 128 ? 3.539 -10.612 -28.310 1.00 87.19 128 LEU A C 1
ATOM 1047 O O . LEU A 1 128 ? 3.762 -10.335 -29.485 1.00 87.19 128 LEU A O 1
ATOM 1051 N N . MET A 1 129 ? 4.370 -10.231 -27.333 1.00 88.62 129 MET A N 1
ATOM 1052 C CA . MET A 1 129 ? 5.611 -9.503 -27.614 1.00 88.62 129 MET A CA 1
ATOM 1053 C C . MET A 1 129 ? 6.652 -10.428 -28.258 1.00 88.62 129 MET A C 1
ATOM 1055 O O . MET A 1 129 ? 6.862 -11.559 -27.804 1.00 88.62 129 MET A O 1
ATOM 1059 N N . SER A 1 130 ? 7.317 -9.935 -29.305 1.00 87.81 130 SER A N 1
ATOM 1060 C CA . SER A 1 130 ? 8.413 -10.650 -29.968 1.00 87.81 130 SER A CA 1
ATOM 1061 C C . SER A 1 130 ? 9.632 -10.743 -29.053 1.00 87.81 130 SER A C 1
ATOM 1063 O O . SER A 1 130 ? 9.984 -9.773 -28.397 1.00 87.81 130 SER A O 1
ATOM 1065 N N . THR A 1 131 ? 10.309 -11.887 -29.019 1.00 89.88 131 THR A N 1
ATOM 1066 C CA . THR A 1 131 ? 11.557 -12.070 -28.254 1.00 89.88 131 THR A CA 1
ATOM 1067 C C . THR A 1 131 ? 12.809 -11.768 -29.080 1.00 89.88 131 THR A C 1
ATOM 1069 O O . THR A 1 131 ? 13.919 -11.944 -28.587 1.00 89.88 131 THR A O 1
ATOM 1072 N N . THR A 1 132 ? 12.648 -11.314 -30.326 1.00 88.75 132 THR A N 1
ATOM 1073 C CA . THR A 1 132 ? 13.755 -10.942 -31.218 1.00 88.75 132 THR A CA 1
ATOM 1074 C C . THR A 1 132 ? 14.565 -9.795 -30.624 1.00 88.75 132 THR A C 1
ATOM 1076 O O . THR A 1 132 ? 14.003 -8.756 -30.266 1.00 88.75 132 THR A O 1
ATOM 1079 N N . SER A 1 133 ? 15.881 -9.971 -30.529 1.00 89.88 133 SER A N 1
ATOM 1080 C CA . SER A 1 133 ? 16.788 -8.922 -30.075 1.00 89.88 133 SER A CA 1
ATOM 1081 C C . SER A 1 133 ? 16.983 -7.854 -31.151 1.00 89.88 133 SER A C 1
ATOM 1083 O O . SER A 1 133 ? 17.030 -8.145 -32.344 1.00 89.88 133 SER A O 1
ATOM 1085 N N . ILE A 1 134 ? 17.097 -6.599 -30.719 1.00 90.12 134 ILE A N 1
ATOM 1086 C CA . ILE A 1 134 ? 17.456 -5.466 -31.577 1.00 90.12 134 ILE A CA 1
ATOM 1087 C C . ILE A 1 134 ? 18.781 -4.890 -31.085 1.00 90.12 134 ILE A C 1
ATOM 1089 O O . ILE A 1 134 ? 18.970 -4.703 -29.879 1.00 90.12 134 ILE A O 1
ATOM 1093 N N . LYS A 1 135 ? 19.686 -4.617 -32.030 1.00 89.81 135 LYS A N 1
ATOM 1094 C CA . LYS A 1 135 ? 20.997 -4.012 -31.780 1.00 89.81 135 LYS A CA 1
ATOM 1095 C C . LYS A 1 135 ? 20.8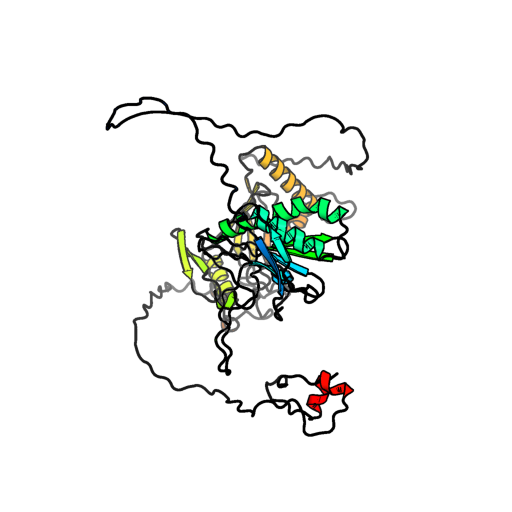63 -2.496 -31.631 1.00 89.81 135 LYS A C 1
ATOM 1097 O O . LYS A 1 135 ? 20.227 -1.831 -32.448 1.00 89.81 135 LYS A O 1
ATOM 1102 N N . TYR A 1 136 ? 21.471 -1.960 -30.581 1.00 88.50 136 TYR A N 1
ATOM 1103 C CA . TYR A 1 136 ? 21.602 -0.530 -30.325 1.00 88.50 136 TYR A CA 1
ATOM 1104 C C . TYR A 1 136 ? 23.078 -0.190 -30.129 1.00 88.50 136 TYR A C 1
ATOM 1106 O O . TYR A 1 136 ? 23.842 -1.012 -29.635 1.00 88.50 136 TYR A O 1
ATOM 1114 N N . HIS A 1 137 ? 23.467 1.031 -30.488 1.00 86.81 137 HIS A N 1
ATOM 1115 C CA . HIS A 1 137 ? 24.828 1.533 -30.303 1.00 86.81 137 HIS A CA 1
ATOM 1116 C C . HIS A 1 137 ? 24.869 2.530 -29.151 1.00 86.81 137 HIS A C 1
ATOM 1118 O O . HIS A 1 137 ? 23.935 3.318 -28.983 1.00 86.81 137 HIS A O 1
ATOM 1124 N N . SER A 1 138 ? 25.948 2.492 -28.379 1.00 83.88 138 SER A N 1
ATOM 1125 C CA . SER A 1 138 ? 26.279 3.423 -27.307 1.00 83.88 138 SER A CA 1
ATOM 1126 C C . SER A 1 138 ? 27.575 4.149 -27.656 1.00 83.88 138 SER A C 1
ATOM 1128 O O . SER A 1 138 ? 28.438 3.601 -28.331 1.00 83.88 138 SER A O 1
ATOM 1130 N N . THR A 1 139 ? 27.734 5.383 -27.186 1.00 79.50 139 THR A N 1
ATOM 1131 C CA . THR A 1 139 ? 29.022 6.090 -27.271 1.00 79.50 139 THR A CA 1
ATOM 1132 C C . THR A 1 139 ? 29.981 5.668 -26.158 1.00 79.50 139 THR A C 1
ATOM 1134 O O . THR A 1 139 ? 31.181 5.887 -26.271 1.00 79.50 139 THR A O 1
ATOM 1137 N N . SER A 1 140 ? 29.469 5.046 -25.092 1.00 76.75 140 SER A N 1
ATOM 1138 C CA . SER A 1 140 ? 30.258 4.474 -24.002 1.00 76.75 140 SER A CA 1
ATOM 1139 C C . SER A 1 140 ? 30.185 2.950 -24.010 1.00 76.75 140 SER A C 1
ATOM 1141 O O . SER A 1 140 ? 29.119 2.386 -24.266 1.00 76.75 140 SER A O 1
ATOM 1143 N N . ALA A 1 141 ? 31.286 2.289 -23.640 1.00 73.88 141 ALA A N 1
ATOM 1144 C CA . ALA A 1 141 ? 31.317 0.841 -23.419 1.00 73.88 141 ALA A CA 1
ATOM 1145 C C . ALA A 1 141 ? 30.302 0.404 -22.346 1.00 73.88 141 ALA A C 1
ATOM 1147 O O . ALA A 1 141 ? 29.653 -0.631 -22.472 1.00 73.88 141 ALA A O 1
ATOM 1148 N N . LEU A 1 142 ? 30.109 1.242 -21.318 1.00 77.06 142 LEU A N 1
ATOM 1149 C CA . LEU A 1 142 ? 29.122 1.040 -20.262 1.00 77.06 142 LEU A CA 1
ATOM 1150 C C . LEU A 1 142 ? 28.052 2.140 -20.313 1.00 77.06 142 LEU A C 1
ATOM 1152 O O . LEU A 1 142 ? 28.306 3.279 -19.900 1.00 77.06 142 LEU A O 1
ATOM 1156 N N . PRO A 1 143 ? 26.851 1.855 -20.842 1.00 84.38 143 PRO A N 1
ATOM 1157 C CA . PRO A 1 143 ? 25.766 2.820 -20.837 1.00 84.38 143 PRO A CA 1
ATOM 1158 C C . PRO A 1 143 ? 25.242 3.023 -19.414 1.00 84.38 143 PRO A C 1
ATOM 1160 O O . PRO A 1 143 ? 24.894 2.068 -18.721 1.00 84.38 143 PRO A O 1
ATOM 1163 N N . ASN A 1 144 ? 25.115 4.279 -18.983 1.00 90.12 144 ASN A N 1
ATOM 1164 C CA . ASN A 1 144 ? 24.522 4.587 -17.681 1.00 90.12 144 ASN A CA 1
ATOM 1165 C C . ASN A 1 144 ? 23.039 4.156 -17.606 1.00 90.12 144 ASN A C 1
ATOM 1167 O O . ASN A 1 144 ? 22.359 4.013 -18.627 1.00 90.12 144 ASN A O 1
ATOM 1171 N N . ALA A 1 145 ? 22.498 4.012 -16.391 1.00 91.06 145 ALA A N 1
ATOM 1172 C CA . ALA A 1 145 ? 21.117 3.560 -16.177 1.00 91.06 145 ALA A CA 1
ATOM 1173 C C . ALA A 1 145 ? 20.064 4.419 -16.910 1.00 91.06 145 ALA A C 1
ATOM 1175 O O . ALA A 1 145 ? 19.070 3.901 -17.422 1.00 91.06 145 ALA A O 1
ATOM 1176 N N . LYS A 1 146 ? 20.287 5.738 -17.023 1.00 94.44 146 LYS A N 1
ATOM 1177 C CA . LYS A 1 146 ? 19.402 6.647 -17.776 1.00 94.44 146 LYS A CA 1
ATOM 1178 C C . LYS A 1 146 ? 19.385 6.306 -19.263 1.00 94.44 146 LYS A C 1
ATOM 1180 O O . LYS A 1 146 ? 18.317 6.352 -19.881 1.00 94.44 146 LYS A O 1
ATOM 1185 N N . TYR A 1 147 ? 20.534 5.974 -19.835 1.00 93.38 147 TYR A N 1
ATOM 1186 C CA . TYR A 1 147 ? 20.661 5.577 -21.229 1.00 93.38 147 TYR A CA 1
ATOM 1187 C C . TYR A 1 147 ? 20.062 4.191 -21.476 1.00 93.38 147 TYR A C 1
ATOM 1189 O O . TYR A 1 147 ? 19.238 4.057 -22.382 1.00 93.38 147 TYR A O 1
ATOM 1197 N N . GLN A 1 148 ? 20.364 3.211 -20.614 1.00 93.06 148 GLN A N 1
ATOM 1198 C CA . GLN A 1 148 ? 19.756 1.873 -20.651 1.00 93.06 148 GLN A CA 1
ATOM 1199 C C . GLN A 1 148 ? 18.221 1.960 -20.633 1.00 93.06 148 GLN A C 1
ATOM 1201 O O . GLN A 1 148 ? 17.557 1.421 -21.519 1.00 93.06 148 GLN A O 1
ATOM 1206 N N . ILE A 1 149 ? 17.643 2.739 -19.706 1.00 95.38 149 ILE A N 1
ATOM 1207 C CA . ILE A 1 149 ? 16.191 2.981 -19.655 1.00 95.38 149 ILE A CA 1
ATOM 1208 C C . ILE A 1 149 ? 15.697 3.690 -20.917 1.00 95.38 149 ILE A C 1
ATOM 1210 O O . ILE A 1 149 ? 14.641 3.339 -21.436 1.00 95.38 149 ILE A O 1
ATOM 1214 N N . SER A 1 150 ? 16.422 4.693 -21.420 1.00 96.00 150 SER A N 1
ATOM 1215 C CA . SER A 1 150 ? 15.996 5.430 -22.618 1.00 96.00 150 SER A CA 1
ATOM 1216 C C . SER A 1 150 ? 15.902 4.502 -23.832 1.00 96.00 150 SER A C 1
ATOM 1218 O O . SER A 1 150 ? 14.903 4.536 -24.551 1.00 96.00 150 SER A O 1
ATOM 1220 N N . LYS A 1 151 ? 16.898 3.634 -24.034 1.00 94.75 151 LYS A N 1
ATOM 1221 C CA . LYS A 1 151 ? 16.906 2.663 -25.135 1.00 94.75 151 LYS A CA 1
ATOM 1222 C C . LYS A 1 151 ? 15.908 1.528 -24.919 1.00 94.75 151 LYS A C 1
ATOM 1224 O O . LYS A 1 151 ? 15.205 1.166 -25.860 1.00 94.75 151 LYS A O 1
ATOM 1229 N N . GLY A 1 152 ? 15.724 1.069 -23.682 1.00 95.06 152 GLY A N 1
ATOM 1230 C CA . GLY A 1 152 ? 14.649 0.138 -23.336 1.00 95.06 152 GLY A CA 1
ATOM 1231 C C . GLY A 1 152 ? 13.258 0.715 -23.625 1.00 95.06 152 GLY A C 1
ATOM 1232 O O . GLY A 1 152 ? 12.409 0.037 -24.199 1.00 95.06 152 GLY A O 1
ATOM 1233 N N . LEU A 1 153 ? 13.009 1.981 -23.280 1.00 96.19 153 LEU A N 1
ATOM 1234 C CA . LEU A 1 153 ? 11.745 2.655 -23.591 1.00 96.19 153 LEU A CA 1
ATOM 1235 C C . LEU A 1 153 ? 11.563 2.850 -25.094 1.00 96.19 153 LEU A C 1
ATOM 1237 O O . LEU A 1 153 ? 10.453 2.675 -25.591 1.00 96.19 153 LEU A O 1
ATOM 1241 N N . GLN A 1 154 ? 12.633 3.178 -25.821 1.00 95.12 154 GLN A N 1
ATOM 1242 C CA . GLN A 1 154 ? 12.605 3.256 -27.281 1.00 95.12 154 GLN A CA 1
ATOM 1243 C C . GLN A 1 154 ? 12.178 1.910 -27.888 1.00 95.12 154 GLN A C 1
ATOM 1245 O O . GLN A 1 154 ? 11.266 1.893 -28.714 1.00 95.12 154 GLN A O 1
ATOM 1250 N N . HIS A 1 155 ? 12.771 0.805 -27.425 1.00 94.56 155 HIS A N 1
ATOM 1251 C CA . HIS A 1 155 ? 12.428 -0.561 -27.836 1.00 94.56 155 HIS A CA 1
ATOM 1252 C C . HIS A 1 155 ? 10.982 -0.945 -27.482 1.00 94.56 155 HIS A C 1
ATOM 1254 O O . HIS A 1 155 ? 10.249 -1.527 -28.286 1.00 94.56 155 HIS A O 1
ATOM 1260 N N . PHE A 1 156 ? 10.528 -0.568 -26.283 1.00 94.94 156 PHE A N 1
ATOM 1261 C CA . PHE A 1 156 ? 9.141 -0.753 -25.867 1.00 94.94 156 PHE A CA 1
ATOM 1262 C C . PHE A 1 156 ? 8.177 -0.025 -26.809 1.00 94.94 156 PHE A C 1
ATOM 1264 O O . PHE A 1 156 ? 7.273 -0.646 -27.364 1.00 94.94 156 PHE A O 1
ATOM 1271 N N . PHE A 1 157 ? 8.382 1.276 -27.018 1.00 94.25 157 PHE A N 1
ATOM 1272 C CA . PHE A 1 157 ? 7.479 2.123 -27.790 1.00 94.25 157 PHE A CA 1
ATOM 1273 C C . PHE A 1 157 ? 7.463 1.811 -29.287 1.00 94.25 157 PHE A C 1
ATOM 1275 O O . PHE A 1 157 ? 6.407 1.947 -29.905 1.00 94.25 157 PHE A O 1
ATOM 1282 N N . SER A 1 158 ? 8.582 1.368 -29.872 1.00 91.25 158 SER A N 1
ATOM 1283 C CA . SER A 1 158 ? 8.599 0.881 -31.259 1.00 91.25 158 SER A CA 1
ATOM 1284 C C . SER A 1 158 ? 7.765 -0.385 -31.437 1.00 91.25 158 SER A C 1
ATOM 1286 O O . SER A 1 158 ? 7.201 -0.598 -32.503 1.00 91.25 158 SER A O 1
ATOM 1288 N N . SER A 1 159 ? 7.649 -1.191 -30.382 1.00 89.19 159 SER A N 1
ATOM 1289 C CA . SER A 1 159 ? 6.884 -2.440 -30.390 1.00 89.19 159 SER A CA 1
ATOM 1290 C C . SER A 1 159 ? 5.392 -2.233 -30.085 1.00 89.19 159 SER A C 1
ATOM 1292 O O . SER A 1 159 ? 4.590 -3.149 -30.263 1.00 89.19 159 SER A O 1
ATOM 1294 N N . GLN A 1 160 ? 4.984 -1.040 -29.628 1.00 89.25 160 GLN A N 1
ATOM 1295 C CA . GLN A 1 160 ? 3.590 -0.751 -29.284 1.00 89.25 160 GLN A CA 1
ATOM 1296 C C . GLN A 1 160 ? 2.797 -0.187 -30.465 1.00 89.25 160 GLN A C 1
ATOM 1298 O O . GLN A 1 160 ? 3.005 0.949 -30.884 1.00 89.25 160 GLN A O 1
ATOM 1303 N N . ARG A 1 161 ? 1.771 -0.927 -30.900 1.00 86.69 161 ARG A N 1
ATOM 1304 C CA . ARG A 1 161 ? 0.785 -0.450 -31.893 1.00 86.69 161 ARG A CA 1
ATOM 1305 C C . ARG A 1 161 ? -0.318 0.430 -31.289 1.00 86.69 161 ARG A C 1
ATOM 1307 O O . ARG A 1 161 ? -1.005 1.141 -32.008 1.00 86.69 161 ARG A O 1
ATOM 1314 N N . VAL A 1 162 ? -0.492 0.383 -29.967 1.00 89.38 162 VAL A N 1
ATOM 1315 C CA . VAL A 1 162 ? -1.640 0.976 -29.252 1.00 89.38 162 VAL A CA 1
ATOM 1316 C C . VAL A 1 162 ? -1.407 2.394 -28.726 1.00 89.38 162 VAL A C 1
ATOM 1318 O O . VAL A 1 162 ? -2.360 3.055 -28.320 1.00 89.38 162 VAL A O 1
ATOM 1321 N N . ILE A 1 163 ? -0.161 2.878 -28.716 1.00 90.56 163 ILE A N 1
ATOM 1322 C CA . ILE A 1 163 ? 0.187 4.221 -28.230 1.00 90.56 163 ILE A CA 1
ATOM 1323 C C . ILE A 1 163 ? 0.677 5.059 -29.420 1.00 90.56 163 ILE A C 1
ATOM 1325 O O . ILE A 1 163 ? 1.773 4.793 -29.914 1.00 90.56 163 ILE A O 1
ATOM 1329 N N . PRO A 1 164 ? -0.063 6.093 -29.860 1.00 93.06 164 PRO A N 1
ATOM 1330 C CA . PRO A 1 164 ? 0.364 6.963 -30.957 1.00 93.06 164 PRO A CA 1
ATOM 1331 C C . PRO A 1 164 ? 1.674 7.704 -30.656 1.00 93.06 164 PRO A C 1
ATOM 1333 O O . PRO A 1 164 ? 1.898 8.124 -29.518 1.00 93.06 164 PRO A O 1
ATOM 1336 N N . ARG A 1 165 ? 2.504 7.963 -31.679 1.00 93.00 165 ARG A N 1
ATOM 1337 C CA . ARG A 1 165 ? 3.822 8.628 -31.545 1.00 93.00 165 ARG A CA 1
ATOM 1338 C C . ARG A 1 165 ? 3.783 9.936 -30.747 1.00 93.00 165 ARG A C 1
ATOM 1340 O O . ARG A 1 165 ? 4.615 10.131 -29.864 1.00 93.00 165 ARG A O 1
ATOM 1347 N N . ARG A 1 166 ? 2.769 10.785 -30.961 1.00 93.50 166 ARG A N 1
ATOM 1348 C CA . ARG A 1 166 ? 2.572 12.036 -30.197 1.00 93.50 166 ARG A CA 1
ATOM 1349 C C . ARG A 1 166 ? 2.486 11.795 -28.684 1.00 93.50 166 ARG A C 1
A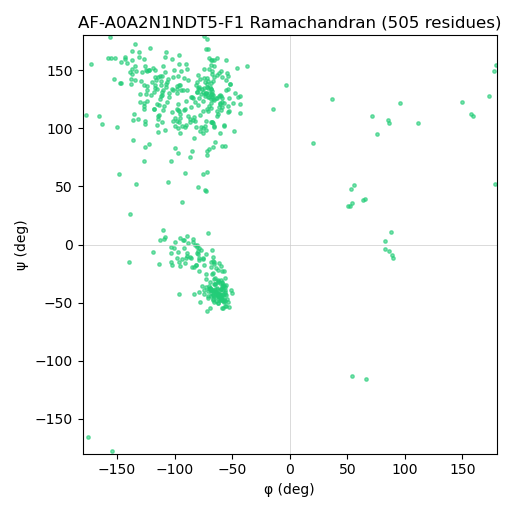TOM 1351 O O . ARG A 1 166 ? 3.058 12.545 -27.897 1.00 93.50 166 ARG A O 1
ATOM 1358 N N . ILE A 1 167 ? 1.787 10.738 -28.274 1.00 92.44 167 ILE A N 1
ATOM 1359 C CA . ILE A 1 167 ? 1.625 10.356 -26.866 1.00 92.44 167 ILE A CA 1
ATOM 1360 C C . ILE A 1 167 ? 2.913 9.742 -26.322 1.00 92.44 167 ILE A C 1
ATOM 1362 O O . ILE A 1 167 ? 3.294 10.048 -25.191 1.00 92.44 167 ILE A O 1
ATOM 1366 N N . GLN A 1 168 ? 3.610 8.936 -27.129 1.00 92.94 168 GLN A N 1
ATOM 1367 C CA . GLN A 1 168 ? 4.924 8.405 -26.762 1.00 92.94 168 GLN A CA 1
ATOM 1368 C C . GLN A 1 168 ? 5.882 9.554 -26.426 1.00 92.94 168 GLN A C 1
ATOM 1370 O O . GLN A 1 168 ? 6.407 9.589 -25.318 1.00 92.94 168 GLN A O 1
ATOM 1375 N N . HIS A 1 169 ? 6.027 10.542 -27.318 1.00 92.62 169 HIS A N 1
ATOM 1376 C CA . HIS A 1 169 ? 6.903 11.701 -27.102 1.00 92.62 169 HIS A CA 1
ATOM 1377 C C . HIS A 1 169 ? 6.495 12.518 -25.869 1.00 92.62 169 HIS A C 1
ATOM 1379 O O . HIS A 1 169 ? 7.350 12.861 -25.054 1.00 92.62 169 HIS A O 1
ATOM 1385 N N . LYS A 1 170 ? 5.187 12.754 -25.675 1.00 95.31 170 LYS A N 1
ATOM 1386 C CA . LYS A 1 170 ? 4.659 13.491 -24.514 1.00 95.31 170 LYS A CA 1
ATOM 1387 C C . LYS A 1 170 ? 5.054 12.853 -23.179 1.00 95.31 170 LYS A C 1
ATOM 1389 O O . LYS A 1 170 ? 5.392 13.565 -22.237 1.00 95.31 170 LYS A O 1
ATOM 1394 N N . TYR A 1 171 ? 4.990 11.524 -23.076 1.00 95.44 171 TYR A N 1
ATOM 1395 C CA . TYR A 1 171 ? 5.193 10.823 -21.803 1.00 95.44 171 TYR A CA 1
ATOM 1396 C C . TYR A 1 171 ? 6.563 10.158 -21.654 1.00 95.44 171 TYR A C 1
ATOM 1398 O O . TYR A 1 171 ? 6.882 9.717 -20.549 1.00 95.44 171 TYR A O 1
ATOM 1406 N N . PHE A 1 172 ? 7.391 10.118 -22.702 1.00 96.75 172 PHE A N 1
ATOM 1407 C CA . PHE A 1 172 ? 8.700 9.458 -22.687 1.00 96.75 172 PHE A CA 1
ATOM 1408 C C . PHE A 1 172 ? 9.569 9.924 -21.513 1.00 96.75 172 PHE A C 1
ATOM 1410 O O . PHE A 1 172 ? 10.003 9.116 -20.691 1.00 96.75 172 PHE A O 1
ATOM 1417 N N . ASN A 1 173 ? 9.759 11.241 -21.385 1.00 96.88 173 ASN A N 1
ATOM 1418 C CA . ASN A 1 173 ? 10.591 11.826 -20.332 1.00 96.88 173 ASN A CA 1
ATOM 1419 C C . ASN A 1 173 ? 10.025 11.567 -18.931 1.00 96.88 173 ASN A C 1
ATOM 1421 O O . ASN A 1 173 ? 10.776 11.220 -18.022 1.00 96.88 173 ASN A O 1
ATOM 1425 N N . MET A 1 174 ? 8.702 11.662 -18.771 1.00 96.62 174 MET A N 1
ATOM 1426 C CA . MET A 1 174 ? 8.030 11.389 -17.499 1.00 96.62 174 MET A CA 1
ATOM 1427 C C . MET A 1 174 ? 8.199 9.923 -17.072 1.00 96.62 174 MET A C 1
ATOM 1429 O O . MET A 1 174 ? 8.482 9.648 -15.906 1.00 96.62 174 MET A O 1
ATOM 1433 N N . ILE A 1 175 ? 8.020 8.975 -17.997 1.00 97.12 175 ILE A N 1
ATOM 1434 C CA . ILE A 1 175 ? 8.155 7.538 -17.717 1.00 97.12 175 ILE A CA 1
ATOM 1435 C C . ILE A 1 175 ? 9.610 7.205 -17.385 1.00 97.12 175 ILE A C 1
ATOM 1437 O O . ILE A 1 175 ? 9.858 6.516 -16.395 1.00 97.12 175 ILE A O 1
ATOM 1441 N N . ARG A 1 176 ? 10.567 7.754 -18.146 1.00 97.81 176 ARG A N 1
ATOM 1442 C CA . ARG A 1 176 ? 12.001 7.619 -17.865 1.00 97.81 176 ARG A CA 1
ATOM 1443 C C . ARG A 1 176 ? 12.350 8.104 -16.461 1.00 97.81 176 ARG A C 1
ATOM 1445 O O . ARG A 1 176 ? 12.996 7.369 -15.721 1.00 97.81 176 ARG A O 1
ATOM 1452 N N . GLN A 1 177 ? 11.889 9.296 -16.077 1.00 97.62 177 GLN A N 1
ATOM 1453 C CA . GLN A 1 177 ? 12.162 9.837 -14.746 1.00 97.62 177 GLN A CA 1
ATOM 1454 C C . GLN A 1 177 ? 11.560 8.954 -13.649 1.00 97.62 177 GLN A C 1
ATOM 1456 O O . GLN A 1 177 ? 12.247 8.591 -12.704 1.00 97.62 177 GLN A O 1
ATOM 1461 N N . LYS A 1 178 ? 10.311 8.500 -13.817 1.00 97.62 178 LYS A N 1
ATOM 1462 C CA . LYS A 1 178 ? 9.666 7.600 -12.848 1.00 97.62 178 LYS A CA 1
ATOM 1463 C C . LYS A 1 178 ? 10.373 6.254 -12.696 1.00 97.62 178 LYS A C 1
ATOM 1465 O O . LYS A 1 178 ? 10.290 5.675 -11.613 1.00 97.62 178 LYS A O 1
ATOM 1470 N N . LEU A 1 179 ? 11.008 5.739 -13.751 1.00 97.50 179 LEU A N 1
ATOM 1471 C CA . LEU A 1 179 ? 11.837 4.532 -13.686 1.00 97.50 179 LEU A CA 1
ATOM 1472 C C . LEU A 1 179 ? 13.142 4.800 -12.930 1.00 97.50 179 LEU A C 1
ATOM 1474 O O . LEU A 1 179 ? 13.482 4.017 -12.050 1.00 97.50 179 LEU A O 1
ATOM 1478 N N . LEU A 1 180 ? 13.813 5.926 -13.192 1.00 96.75 180 LEU A N 1
ATOM 1479 C CA . LEU A 1 180 ? 15.015 6.335 -12.454 1.00 96.75 180 LEU A CA 1
ATOM 1480 C C . LEU A 1 180 ? 14.734 6.531 -10.960 1.00 96.75 180 LEU A C 1
ATOM 1482 O O . LEU A 1 180 ? 15.421 5.944 -10.126 1.00 96.75 180 LEU A O 1
ATOM 1486 N N . ASP A 1 181 ? 13.665 7.253 -10.621 1.00 97.06 181 ASP A N 1
ATOM 1487 C CA . ASP A 1 181 ? 13.213 7.409 -9.234 1.00 97.06 181 ASP A CA 1
ATOM 1488 C C . ASP A 1 181 ? 12.895 6.042 -8.604 1.00 97.06 181 ASP A C 1
ATOM 1490 O O . ASP A 1 181 ? 13.067 5.820 -7.408 1.00 97.06 181 ASP A O 1
ATOM 1494 N N . ARG A 1 182 ? 12.420 5.076 -9.401 1.00 96.25 182 ARG A N 1
ATOM 1495 C CA . ARG A 1 182 ? 12.126 3.733 -8.896 1.00 96.25 182 ARG A CA 1
ATOM 1496 C C . ARG A 1 182 ? 13.395 2.990 -8.496 1.00 96.25 182 ARG A C 1
ATOM 1498 O O . ARG A 1 182 ? 13.366 2.339 -7.455 1.00 96.25 182 ARG A O 1
ATOM 1505 N N . ILE A 1 183 ? 14.483 3.126 -9.257 1.00 95.06 183 ILE A N 1
ATOM 1506 C CA . ILE A 1 183 ? 15.797 2.568 -8.896 1.00 95.06 183 ILE A CA 1
ATOM 1507 C C . ILE A 1 183 ? 16.240 3.122 -7.542 1.00 95.06 183 ILE A C 1
ATOM 1509 O O . ILE A 1 183 ? 16.611 2.351 -6.660 1.00 95.06 183 ILE A O 1
ATOM 1513 N N . THR A 1 184 ? 16.159 4.442 -7.343 1.00 95.00 184 THR A N 1
ATOM 1514 C CA . THR A 1 184 ? 16.605 5.071 -6.090 1.00 95.00 184 THR A CA 1
ATOM 1515 C C . THR A 1 184 ? 15.738 4.643 -4.903 1.00 95.00 184 THR A C 1
ATOM 1517 O O . THR A 1 184 ? 16.263 4.323 -3.834 1.00 95.00 184 THR A O 1
ATOM 1520 N N . PHE A 1 185 ? 14.416 4.532 -5.080 1.00 94.81 185 PHE A N 1
ATOM 1521 C CA . PHE A 1 185 ? 13.510 4.020 -4.042 1.00 94.81 185 PHE A CA 1
ATOM 1522 C C . PHE A 1 185 ? 13.746 2.549 -3.691 1.00 94.81 185 PHE A C 1
ATOM 1524 O O . PHE A 1 185 ? 13.531 2.160 -2.542 1.00 94.81 185 PHE A O 1
ATOM 1531 N N . ILE A 1 186 ? 14.142 1.729 -4.666 1.00 94.19 186 ILE A N 1
ATOM 1532 C CA . ILE A 1 186 ? 14.471 0.321 -4.436 1.00 94.19 186 ILE A CA 1
ATOM 1533 C C . ILE A 1 186 ? 15.797 0.231 -3.679 1.00 94.19 186 ILE A C 1
ATOM 1535 O O . ILE A 1 186 ? 15.790 -0.247 -2.547 1.00 94.19 186 ILE A O 1
ATOM 1539 N N . LYS A 1 187 ? 16.881 0.806 -4.223 1.00 92.19 187 LYS A N 1
ATOM 1540 C CA . LYS A 1 187 ? 18.220 0.773 -3.606 1.00 92.19 187 LYS A CA 1
ATOM 1541 C C . LYS A 1 187 ? 18.197 1.324 -2.171 1.00 92.19 187 LYS A C 1
ATOM 1543 O O . LYS A 1 187 ? 18.742 0.716 -1.254 1.00 92.19 187 LYS A O 1
ATOM 1548 N N . SER A 1 188 ? 17.490 2.435 -1.937 1.00 92.94 188 SER A N 1
ATOM 1549 C CA . SER A 1 188 ? 17.339 3.002 -0.584 1.00 92.94 188 SER A CA 1
ATOM 1550 C C . SER A 1 188 ? 16.547 2.109 0.377 1.00 92.94 188 SER A C 1
ATOM 1552 O O . SER A 1 188 ? 16.842 2.090 1.571 1.00 92.94 188 SER A O 1
ATOM 1554 N N . ARG A 1 189 ? 15.544 1.359 -0.104 1.00 92.00 189 ARG A N 1
ATOM 1555 C CA . ARG A 1 189 ? 14.780 0.422 0.732 1.00 92.00 189 ARG A CA 1
ATOM 1556 C C . ARG A 1 189 ? 15.585 -0.833 1.053 1.00 92.00 189 ARG A C 1
ATOM 1558 O O . ARG A 1 189 ? 15.520 -1.269 2.198 1.00 92.00 189 ARG A O 1
ATOM 1565 N N . GLU A 1 190 ? 16.295 -1.394 0.078 1.00 89.94 190 GLU A N 1
ATOM 1566 C CA . GLU A 1 190 ? 17.091 -2.627 0.220 1.00 89.94 190 GLU A CA 1
ATOM 1567 C C . GLU A 1 190 ? 18.199 -2.460 1.252 1.00 89.94 190 GLU A C 1
ATOM 1569 O O . GLU A 1 190 ? 18.323 -3.284 2.162 1.00 89.94 190 GLU A O 1
ATOM 1574 N N . ASN A 1 191 ? 18.924 -1.342 1.154 1.00 88.06 191 ASN A N 1
ATOM 1575 C CA . ASN A 1 191 ? 20.061 -1.019 2.015 1.00 88.06 191 ASN A CA 1
ATOM 1576 C C . ASN A 1 191 ? 19.649 -0.577 3.427 1.00 88.06 191 ASN A C 1
ATOM 1578 O O . ASN A 1 191 ? 20.487 -0.493 4.325 1.00 88.06 191 ASN A O 1
ATOM 1582 N N . LEU A 1 192 ? 18.361 -0.299 3.654 1.00 89.81 192 LEU A N 1
ATOM 1583 C CA . LEU A 1 192 ? 17.875 0.098 4.967 1.00 89.81 192 LEU A CA 1
ATOM 1584 C C . LEU A 1 192 ? 17.877 -1.105 5.916 1.00 89.81 192 LEU A C 1
ATOM 1586 O O . LEU A 1 192 ? 17.099 -2.046 5.737 1.00 89.81 192 LEU A O 1
ATOM 1590 N N . ARG A 1 193 ? 18.681 -1.027 6.980 1.00 85.44 193 ARG A N 1
ATOM 1591 C CA . ARG A 1 193 ? 18.675 -2.000 8.078 1.00 85.44 193 ARG A CA 1
ATOM 1592 C C . ARG A 1 193 ? 17.577 -1.655 9.077 1.00 85.44 193 ARG A C 1
ATOM 1594 O O . ARG A 1 193 ? 17.754 -0.818 9.956 1.00 85.44 193 ARG A O 1
ATOM 1601 N N . ASN A 1 194 ? 16.391 -2.228 8.889 1.00 76.44 194 ASN A N 1
ATOM 1602 C CA . ASN A 1 194 ? 15.241 -1.956 9.751 1.00 76.44 194 ASN A CA 1
ATOM 1603 C C . ASN A 1 194 ? 14.342 -3.185 9.880 1.00 76.44 194 ASN A C 1
ATOM 1605 O O . ASN A 1 194 ? 14.016 -3.843 8.893 1.00 76.44 194 ASN A O 1
ATOM 1609 N N . ASN A 1 195 ? 13.858 -3.421 11.093 1.00 73.75 195 ASN A N 1
ATOM 1610 C CA . ASN A 1 195 ? 12.970 -4.526 11.443 1.00 73.75 195 ASN A CA 1
ATOM 1611 C C . ASN A 1 195 ? 11.492 -4.261 11.084 1.00 73.75 195 ASN A C 1
ATOM 1613 O O . ASN A 1 195 ? 10.627 -5.117 11.267 1.00 73.75 195 ASN A O 1
ATOM 1617 N N . LYS A 1 196 ? 11.173 -3.074 10.550 1.00 76.62 196 LYS A N 1
ATOM 1618 C CA . LYS A 1 196 ? 9.833 -2.725 10.057 1.00 76.62 196 LYS A CA 1
ATOM 1619 C C . LYS A 1 196 ? 9.545 -3.391 8.708 1.00 76.62 196 LYS A C 1
ATOM 1621 O O . LYS A 1 196 ? 10.294 -3.231 7.750 1.00 76.62 196 LYS A O 1
ATOM 1626 N N . ASN A 1 197 ? 8.380 -4.026 8.590 1.00 80.50 197 ASN A N 1
ATOM 1627 C CA . ASN A 1 197 ? 7.874 -4.615 7.341 1.00 80.50 197 ASN A CA 1
ATOM 1628 C C . ASN A 1 197 ? 7.258 -3.569 6.395 1.00 80.50 197 ASN A C 1
ATOM 1630 O O . ASN A 1 197 ? 6.132 -3.717 5.917 1.00 80.50 197 ASN A O 1
ATOM 1634 N N . THR A 1 198 ? 7.984 -2.480 6.145 1.00 85.38 198 THR A N 1
ATOM 1635 C CA . THR A 1 198 ? 7.575 -1.470 5.164 1.00 85.38 198 THR A CA 1
ATOM 1636 C C . THR A 1 198 ? 7.910 -1.962 3.762 1.00 85.38 198 THR A C 1
ATOM 1638 O O . THR A 1 198 ? 9.059 -2.287 3.475 1.00 85.38 198 THR A O 1
ATOM 1641 N N . ILE A 1 199 ? 6.910 -1.966 2.882 1.00 89.44 199 ILE A N 1
ATOM 1642 C CA . ILE A 1 199 ? 7.050 -2.412 1.494 1.00 89.44 199 ILE A CA 1
ATOM 1643 C C . ILE A 1 199 ? 7.257 -1.232 0.544 1.00 89.44 199 ILE A C 1
ATOM 1645 O O . ILE A 1 199 ? 6.542 -0.229 0.611 1.00 89.44 199 ILE A O 1
ATOM 1649 N N . THR A 1 200 ? 8.187 -1.382 -0.392 1.00 93.06 200 THR A N 1
ATOM 1650 C CA . THR A 1 200 ? 8.322 -0.521 -1.571 1.00 93.06 200 THR A CA 1
ATOM 1651 C C . THR A 1 200 ? 7.935 -1.336 -2.802 1.00 93.06 200 THR A C 1
ATOM 1653 O O . THR A 1 200 ? 8.399 -2.457 -2.971 1.00 93.06 200 THR A O 1
ATOM 1656 N N . LYS A 1 201 ? 7.073 -0.797 -3.670 1.00 94.12 201 LYS A N 1
ATOM 1657 C CA . LYS A 1 201 ? 6.740 -1.443 -4.952 1.00 94.12 201 LYS A CA 1
ATOM 1658 C C . LYS A 1 201 ? 7.860 -1.223 -5.960 1.00 94.12 201 LYS A C 1
ATOM 1660 O O . LYS A 1 201 ? 8.374 -0.107 -6.052 1.00 94.12 201 LYS A O 1
ATOM 1665 N N . THR A 1 202 ? 8.139 -2.237 -6.768 1.00 94.62 202 THR A N 1
ATOM 1666 C CA . THR A 1 202 ? 9.148 -2.193 -7.843 1.00 94.62 202 THR A CA 1
ATOM 1667 C C . THR A 1 202 ? 8.651 -1.513 -9.118 1.00 94.62 202 THR A C 1
ATOM 1669 O O . THR A 1 202 ? 9.423 -1.253 -10.037 1.00 94.62 202 THR A O 1
ATOM 1672 N N . PHE A 1 203 ? 7.359 -1.184 -9.170 1.00 95.38 203 PHE A N 1
ATOM 1673 C CA . PHE A 1 203 ? 6.674 -0.694 -10.358 1.00 95.38 203 PHE A CA 1
ATOM 1674 C C . PHE A 1 203 ? 5.727 0.476 -10.063 1.00 95.38 203 PHE A C 1
ATOM 1676 O O . PHE A 1 203 ? 5.342 0.741 -8.918 1.00 95.38 203 PHE A O 1
ATOM 1683 N N . PHE A 1 204 ? 5.295 1.146 -11.127 1.00 95.94 204 PHE A N 1
ATOM 1684 C CA . PHE A 1 204 ? 4.221 2.131 -11.133 1.00 9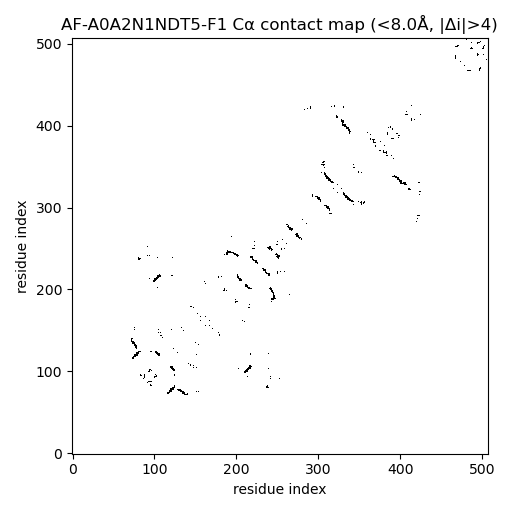5.94 204 PHE A CA 1
ATOM 1685 C C . PHE A 1 204 ? 3.228 1.848 -12.265 1.00 95.94 204 PHE A C 1
ATOM 1687 O O . PHE A 1 204 ? 3.478 1.057 -13.172 1.00 95.94 204 PHE A O 1
ATOM 1694 N N . ASN A 1 205 ? 2.058 2.482 -12.189 1.00 95.25 205 ASN A N 1
ATOM 1695 C CA . ASN A 1 205 ? 1.013 2.311 -13.194 1.00 95.25 205 ASN A CA 1
ATOM 1696 C C . ASN A 1 205 ? 1.113 3.422 -14.229 1.00 95.25 205 ASN A C 1
ATOM 1698 O O . ASN A 1 205 ? 1.246 4.593 -13.871 1.00 95.25 205 ASN A O 1
ATOM 1702 N N . PHE A 1 206 ? 0.957 3.047 -15.486 1.00 94.62 206 PHE A N 1
ATOM 1703 C CA . PHE A 1 206 ? 0.722 3.951 -16.593 1.00 94.62 206 PHE A CA 1
ATOM 1704 C C . PHE A 1 206 ? -0.530 3.471 -17.321 1.00 94.62 206 PHE A C 1
ATOM 1706 O O . PHE A 1 206 ? -0.766 2.274 -17.467 1.00 94.62 206 PHE A O 1
ATOM 1713 N N . SER A 1 207 ? -1.409 4.380 -17.708 1.00 93.31 207 SER A N 1
ATOM 1714 C CA . SER A 1 207 ? -2.641 4.007 -18.397 1.00 93.31 207 SER A CA 1
ATOM 1715 C C . SER A 1 207 ? -2.882 4.975 -19.530 1.00 93.31 207 SER A C 1
ATOM 1717 O O . SER A 1 207 ? -2.670 6.176 -19.381 1.00 93.31 207 SER A O 1
ATOM 1719 N N . TYR A 1 208 ? -3.307 4.424 -20.657 1.00 91.62 208 TYR A N 1
ATOM 1720 C CA . TYR A 1 208 ? -3.651 5.179 -21.845 1.00 91.62 208 TYR A CA 1
ATOM 1721 C C . TYR A 1 208 ? -4.960 4.627 -22.400 1.00 91.62 208 TYR A C 1
ATOM 1723 O O . TYR A 1 208 ? -5.025 3.478 -22.839 1.00 91.62 208 TYR A O 1
ATOM 1731 N N . ILE A 1 209 ? -6.019 5.438 -22.336 1.00 91.31 209 ILE A N 1
ATOM 1732 C CA . ILE A 1 209 ? -7.383 5.044 -22.707 1.00 91.31 209 ILE A CA 1
ATOM 1733 C C . ILE A 1 209 ? -7.794 3.772 -21.935 1.00 91.31 209 ILE A C 1
ATOM 1735 O O . ILE A 1 209 ? -7.915 3.801 -20.710 1.00 91.31 209 ILE A O 1
ATOM 1739 N N . ARG A 1 210 ? -7.986 2.638 -22.622 1.00 90.31 210 ARG A N 1
ATOM 1740 C CA . ARG A 1 210 ? -8.365 1.350 -22.019 1.00 90.31 210 ARG A CA 1
ATOM 1741 C C . ARG A 1 210 ? -7.149 0.495 -21.642 1.00 90.31 210 ARG A C 1
ATOM 1743 O O . ARG A 1 210 ? -7.291 -0.416 -20.824 1.00 90.31 210 ARG A O 1
ATOM 1750 N N . TYR A 1 211 ? -5.966 0.814 -22.171 1.00 90.25 211 TYR A N 1
ATOM 1751 C CA . TYR A 1 211 ? -4.737 0.051 -21.969 1.00 90.25 211 TYR A CA 1
ATOM 1752 C C . TYR A 1 211 ? -4.078 0.385 -20.633 1.00 90.25 211 TYR A C 1
ATOM 1754 O O . TYR A 1 211 ? -3.889 1.550 -20.269 1.00 90.25 211 TYR A O 1
ATOM 1762 N N . ARG A 1 212 ? -3.719 -0.665 -19.894 1.00 92.69 212 ARG A N 1
ATOM 1763 C CA . ARG A 1 212 ? -3.118 -0.586 -18.561 1.00 92.69 212 ARG A CA 1
ATOM 1764 C C . ARG A 1 212 ? -1.726 -1.193 -18.604 1.00 92.69 212 ARG A C 1
ATOM 1766 O O . ARG A 1 212 ? -1.582 -2.389 -18.835 1.00 92.69 212 ARG A O 1
ATOM 1773 N N . PHE A 1 213 ? -0.728 -0.364 -18.341 1.00 94.31 213 PHE A N 1
ATOM 1774 C CA . PHE A 1 213 ? 0.676 -0.736 -18.313 1.00 94.31 213 PHE A CA 1
ATOM 1775 C C . PHE A 1 213 ? 1.233 -0.656 -16.888 1.00 94.31 213 PHE A C 1
ATOM 1777 O O . PHE A 1 213 ? 0.932 0.268 -16.122 1.00 94.31 213 PHE A O 1
ATOM 1784 N N . HIS A 1 214 ? 2.074 -1.617 -16.531 1.00 95.25 214 HIS A N 1
ATOM 1785 C CA . HIS A 1 214 ? 2.871 -1.599 -15.311 1.00 95.25 214 HIS A CA 1
ATOM 1786 C C . HIS A 1 214 ? 4.342 -1.520 -15.697 1.00 95.25 214 HIS A C 1
ATOM 1788 O O . HIS A 1 214 ? 4.883 -2.475 -16.239 1.00 95.25 214 HIS A O 1
ATOM 1794 N N . PHE A 1 215 ? 4.975 -0.380 -15.427 1.00 96.56 215 PHE A N 1
ATOM 1795 C CA . PHE A 1 215 ? 6.404 -0.188 -15.667 1.00 96.56 215 PHE A CA 1
ATOM 1796 C C . PHE A 1 215 ? 7.159 -0.312 -14.355 1.00 96.56 215 PHE A C 1
ATOM 1798 O O . PHE A 1 215 ? 6.766 0.302 -13.360 1.00 96.56 215 PHE A O 1
ATOM 1805 N N . GLY A 1 216 ? 8.242 -1.077 -14.341 1.00 96.56 216 GLY A N 1
ATOM 1806 C CA . GLY A 1 216 ? 9.047 -1.258 -13.139 1.00 96.56 216 GLY A CA 1
ATOM 1807 C C . GLY A 1 216 ? 10.480 -1.653 -13.430 1.00 96.56 216 GLY A C 1
ATOM 1808 O O . GLY A 1 216 ? 10.863 -1.829 -14.582 1.00 96.56 216 GLY A O 1
ATOM 1809 N N . ILE A 1 217 ? 11.259 -1.795 -12.367 1.00 96.19 217 ILE A N 1
ATOM 1810 C CA . ILE A 1 217 ? 12.613 -2.348 -12.432 1.00 96.19 217 ILE A CA 1
ATOM 1811 C C . ILE A 1 217 ? 12.520 -3.845 -12.165 1.00 96.19 217 ILE A C 1
ATOM 1813 O O . ILE A 1 217 ? 11.790 -4.266 -11.262 1.00 96.19 217 ILE A O 1
ATOM 1817 N N . PHE A 1 218 ? 13.190 -4.645 -12.989 1.00 94.38 218 PHE A N 1
ATOM 1818 C CA . PHE A 1 218 ? 13.217 -6.089 -12.810 1.00 94.38 218 PHE A CA 1
ATOM 1819 C C . PHE A 1 218 ? 14.046 -6.440 -11.577 1.00 94.38 218 PHE A C 1
ATOM 1821 O O . PHE A 1 218 ? 15.190 -6.015 -11.451 1.00 94.38 218 PHE A O 1
ATOM 1828 N N . ILE A 1 219 ? 13.449 -7.215 -10.673 1.00 92.06 219 ILE A N 1
ATOM 1829 C CA . ILE A 1 219 ? 14.140 -7.782 -9.516 1.00 92.06 219 ILE A CA 1
ATOM 1830 C C . ILE A 1 219 ? 13.883 -9.284 -9.535 1.00 92.06 219 ILE A C 1
ATOM 1832 O O . ILE A 1 219 ? 12.718 -9.692 -9.418 1.00 92.06 219 ILE A O 1
ATOM 1836 N N . PRO A 1 220 ? 14.927 -10.112 -9.687 1.00 89.62 220 PRO A N 1
ATOM 1837 C CA . PRO A 1 220 ? 14.763 -11.553 -9.758 1.00 89.62 220 PRO A CA 1
ATOM 1838 C C . PRO A 1 220 ? 14.254 -12.109 -8.427 1.00 89.62 220 PRO A C 1
ATOM 1840 O O . PRO A 1 220 ? 14.624 -11.653 -7.347 1.00 89.62 220 PRO A O 1
ATOM 1843 N N . CYS A 1 221 ? 13.404 -13.135 -8.490 1.00 87.88 221 CYS A N 1
ATOM 1844 C CA . CYS A 1 221 ? 12.937 -13.811 -7.284 1.00 87.88 221 CYS A CA 1
ATOM 1845 C C . CYS A 1 221 ? 14.068 -14.536 -6.545 1.00 87.88 221 CYS A C 1
ATOM 1847 O O . CYS A 1 221 ? 13.963 -14.698 -5.331 1.00 87.88 221 CYS A O 1
ATOM 1849 N N . CYS A 1 222 ? 15.108 -15.010 -7.240 1.00 83.56 222 CYS A N 1
ATOM 1850 C CA . CYS A 1 222 ? 16.235 -15.768 -6.673 1.00 83.56 222 CYS A CA 1
ATOM 1851 C C . CYS A 1 222 ? 15.802 -16.960 -5.792 1.00 83.56 222 CYS A C 1
ATOM 1853 O O . CYS A 1 222 ? 16.401 -17.203 -4.748 1.00 83.56 222 CYS A O 1
ATOM 1855 N N . HIS A 1 223 ? 14.684 -17.625 -6.104 1.00 83.75 223 HIS A N 1
ATOM 1856 C CA . HIS A 1 223 ? 14.266 -18.859 -5.423 1.00 83.75 223 HIS A CA 1
ATOM 1857 C C . HIS A 1 223 ? 14.605 -20.047 -6.314 1.00 83.75 223 HIS A C 1
ATOM 1859 O O . HIS A 1 223 ? 14.303 -19.991 -7.506 1.00 83.75 223 HIS A O 1
ATOM 1865 N N . MET A 1 224 ? 15.193 -21.091 -5.737 1.00 83.00 224 MET A N 1
ATOM 1866 C CA . MET A 1 224 ? 15.439 -22.352 -6.429 1.00 83.00 224 MET A CA 1
ATOM 1867 C C . MET A 1 224 ? 14.164 -23.188 -6.388 1.00 83.00 224 MET A C 1
ATOM 1869 O O . MET A 1 224 ? 13.614 -23.436 -5.318 1.00 83.00 224 MET A O 1
ATOM 1873 N N . ILE A 1 225 ? 13.662 -23.557 -7.560 1.00 79.69 225 ILE A N 1
ATOM 1874 C CA . ILE A 1 225 ? 12.514 -24.442 -7.722 1.00 79.69 225 ILE A CA 1
ATOM 1875 C C . ILE A 1 225 ? 13.069 -25.848 -7.920 1.00 79.69 225 ILE A C 1
ATOM 1877 O O . ILE A 1 225 ? 13.702 -26.135 -8.937 1.00 79.69 225 ILE A O 1
ATOM 1881 N N . GLU A 1 226 ? 12.820 -26.705 -6.940 1.00 77.88 226 GLU A N 1
ATOM 1882 C CA . GLU A 1 226 ? 13.104 -28.134 -7.013 1.00 77.88 226 GLU A CA 1
ATOM 1883 C C . GLU A 1 226 ? 11.931 -28.842 -7.698 1.00 77.88 226 GLU A C 1
ATOM 1885 O O . GLU A 1 226 ? 10.771 -28.677 -7.303 1.00 77.88 226 GLU A O 1
ATOM 1890 N N . ALA A 1 227 ? 12.221 -29.616 -8.745 1.00 69.44 227 ALA A N 1
ATOM 1891 C CA . ALA A 1 227 ? 11.235 -30.486 -9.364 1.00 69.44 227 ALA A CA 1
ATOM 1892 C C . ALA A 1 227 ? 11.084 -31.731 -8.483 1.00 69.44 227 ALA A C 1
ATOM 1894 O O . ALA A 1 227 ? 11.900 -32.646 -8.533 1.00 69.44 227 ALA A O 1
ATOM 1895 N N . LYS A 1 228 ? 10.059 -31.753 -7.627 1.00 60.12 228 LYS A N 1
ATOM 1896 C CA . LYS A 1 228 ? 9.766 -32.941 -6.818 1.00 60.12 228 LYS A CA 1
ATOM 1897 C C . LYS A 1 228 ? 9.472 -34.125 -7.748 1.00 60.12 228 LYS A C 1
ATOM 1899 O O . LYS A 1 228 ? 8.563 -34.032 -8.566 1.00 60.12 228 LYS A O 1
ATOM 1904 N N . GLY A 1 229 ? 10.238 -35.209 -7.617 1.00 63.31 229 GLY A N 1
ATOM 1905 C CA . GLY A 1 229 ? 10.010 -36.469 -8.337 1.00 63.31 229 GLY A CA 1
ATOM 1906 C C . GLY A 1 229 ? 10.555 -36.548 -9.769 1.00 63.31 229 GLY A C 1
ATOM 1907 O O . GLY A 1 229 ? 10.368 -37.572 -10.414 1.00 63.31 229 GLY A O 1
ATOM 1908 N N . LEU A 1 230 ? 11.247 -35.519 -10.273 1.00 60.84 230 LEU A N 1
ATOM 1909 C CA . LEU A 1 230 ? 11.917 -35.557 -11.578 1.00 60.84 230 LEU A CA 1
ATOM 1910 C C . LEU A 1 230 ? 13.399 -35.224 -11.393 1.00 60.84 230 LEU A C 1
ATOM 1912 O O . LEU A 1 230 ? 13.728 -34.267 -10.694 1.00 60.84 230 LEU A O 1
ATOM 1916 N N . SER A 1 231 ? 14.299 -35.958 -12.052 1.00 65.56 231 SER A N 1
ATOM 1917 C CA . SER A 1 231 ? 15.753 -35.715 -12.051 1.00 65.56 231 SER A CA 1
ATOM 1918 C C . SER A 1 231 ? 16.139 -34.482 -12.888 1.00 65.56 231 SER A C 1
ATOM 1920 O O . SER A 1 231 ? 17.038 -34.527 -13.727 1.00 65.56 231 SER A O 1
ATOM 1922 N N . ILE A 1 232 ? 15.410 -33.379 -12.717 1.00 73.12 232 ILE A N 1
ATOM 1923 C CA . ILE A 1 232 ? 15.649 -32.108 -13.397 1.00 73.12 232 ILE A CA 1
ATOM 1924 C C . ILE A 1 232 ? 16.444 -31.221 -12.435 1.00 73.12 232 ILE A C 1
ATOM 1926 O O . ILE A 1 232 ? 16.030 -31.057 -11.284 1.00 73.12 232 ILE A O 1
ATOM 1930 N N . PRO A 1 233 ? 17.557 -30.611 -12.883 1.00 73.75 233 PRO A N 1
ATOM 1931 C CA . PRO A 1 233 ? 18.331 -29.716 -12.039 1.00 73.75 233 PRO A CA 1
ATOM 1932 C C . PRO A 1 233 ? 17.466 -28.538 -11.555 1.00 73.75 233 PRO A C 1
ATOM 1934 O O . PRO A 1 233 ? 16.623 -28.043 -12.317 1.00 73.75 233 PRO A O 1
ATOM 1937 N N . PRO A 1 234 ? 17.671 -28.058 -10.314 1.00 76.88 234 PRO A N 1
ATOM 1938 C CA . PRO A 1 234 ? 16.889 -26.964 -9.756 1.00 76.88 234 PRO A CA 1
ATOM 1939 C C . PRO A 1 234 ? 16.939 -25.724 -10.652 1.00 76.88 234 PRO A C 1
ATOM 1941 O O . PRO A 1 234 ? 18.009 -25.298 -11.092 1.00 76.88 234 PRO A O 1
ATOM 1944 N N . ARG A 1 235 ? 15.778 -25.117 -10.915 1.00 81.44 235 ARG A N 1
ATOM 1945 C CA . ARG A 1 235 ? 15.673 -23.928 -11.776 1.00 81.44 235 ARG A CA 1
ATOM 1946 C C . ARG A 1 235 ? 15.410 -22.678 -10.953 1.00 81.44 235 ARG A C 1
ATOM 1948 O O . ARG A 1 235 ? 14.598 -22.686 -10.032 1.00 81.44 235 ARG A O 1
ATOM 1955 N N . LEU A 1 236 ? 16.048 -21.570 -11.319 1.00 83.06 236 LEU A N 1
ATOM 1956 C CA . LEU A 1 236 ? 15.762 -20.273 -10.711 1.00 83.06 236 LEU A CA 1
ATOM 1957 C C . LEU A 1 236 ? 14.376 -19.773 -11.126 1.00 83.06 236 LEU A C 1
ATOM 1959 O O . LEU A 1 236 ? 14.007 -19.787 -12.299 1.00 83.06 236 LEU A O 1
ATOM 1963 N N . CYS A 1 237 ? 13.620 -19.265 -10.158 1.00 85.81 237 CYS A N 1
ATOM 1964 C CA . CYS A 1 237 ? 12.367 -18.576 -10.422 1.00 85.81 237 CYS A CA 1
ATOM 1965 C C . CYS A 1 237 ? 12.618 -17.300 -11.244 1.00 85.81 237 CYS A C 1
ATOM 1967 O O . CYS A 1 237 ? 13.209 -16.337 -10.750 1.00 85.81 237 CYS A O 1
ATOM 1969 N N . GLU A 1 238 ? 12.107 -17.272 -12.476 1.00 83.19 238 GLU A N 1
ATOM 1970 C CA . GLU A 1 238 ? 12.275 -16.157 -13.424 1.00 83.19 238 GLU A CA 1
ATOM 1971 C C . GLU A 1 238 ? 11.265 -15.008 -13.234 1.00 83.19 238 GLU A C 1
ATOM 1973 O O . GLU A 1 238 ? 11.237 -14.041 -14.000 1.00 83.19 238 GLU A O 1
ATOM 1978 N N . VAL A 1 239 ? 10.397 -15.116 -12.228 1.00 86.94 239 VAL A N 1
ATOM 1979 C CA . VAL A 1 239 ? 9.321 -14.156 -11.977 1.00 86.94 239 VAL A CA 1
ATOM 1980 C C . VAL A 1 239 ? 9.868 -12.905 -11.285 1.00 86.94 239 VAL A C 1
ATOM 1982 O O . VAL A 1 239 ? 10.595 -12.995 -10.295 1.00 86.94 239 VAL A O 1
ATOM 1985 N N . SER A 1 240 ? 9.459 -11.730 -11.775 1.00 89.75 240 SER A N 1
ATOM 1986 C CA . SER A 1 240 ? 9.809 -10.438 -11.170 1.00 89.75 240 SER A CA 1
ATOM 1987 C C . SER A 1 240 ? 9.164 -10.260 -9.791 1.00 89.75 240 SER A C 1
ATOM 1989 O O . SER A 1 240 ? 7.991 -10.601 -9.595 1.00 89.75 240 SER A O 1
ATOM 1991 N N . CYS A 1 241 ? 9.897 -9.679 -8.842 1.00 92.06 241 CYS A N 1
ATOM 1992 C CA . CYS A 1 241 ? 9.378 -9.337 -7.520 1.00 92.06 241 CYS A CA 1
ATOM 1993 C C . CYS A 1 241 ? 8.508 -8.067 -7.586 1.00 92.06 241 CYS A C 1
ATOM 1995 O O . CYS A 1 241 ? 8.954 -7.037 -8.097 1.00 92.06 241 CYS A O 1
ATOM 1997 N N . PRO A 1 242 ? 7.281 -8.073 -7.033 1.00 91.62 242 PRO A N 1
ATOM 1998 C CA . PRO A 1 242 ? 6.406 -6.901 -7.047 1.00 91.62 242 PRO A CA 1
ATOM 1999 C C . PRO A 1 242 ? 6.793 -5.876 -5.974 1.00 91.62 242 PRO A C 1
ATOM 2001 O O . PRO A 1 242 ? 6.417 -4.700 -6.059 1.00 91.62 242 PRO A O 1
ATOM 2004 N N . ILE A 1 243 ? 7.493 -6.338 -4.935 1.00 92.44 243 ILE A N 1
ATOM 2005 C CA . ILE A 1 243 ? 7.821 -5.583 -3.733 1.00 92.44 243 ILE A CA 1
ATOM 2006 C C . ILE A 1 243 ? 9.231 -5.893 -3.244 1.00 92.44 243 ILE A C 1
ATOM 2008 O O . ILE A 1 243 ? 9.764 -6.978 -3.472 1.00 92.44 243 ILE A O 1
ATOM 2012 N N . VAL A 1 244 ? 9.766 -4.932 -2.502 1.00 91.62 244 VAL A N 1
ATOM 2013 C CA . VAL A 1 244 ? 11.040 -4.997 -1.795 1.00 91.62 244 VAL A CA 1
ATOM 2014 C C . VAL A 1 244 ? 10.851 -4.459 -0.380 1.00 91.62 244 VAL A C 1
ATOM 2016 O O . VAL A 1 244 ? 10.108 -3.493 -0.163 1.00 91.62 244 VAL A O 1
ATOM 2019 N N . MET A 1 245 ? 11.511 -5.087 0.584 1.00 89.94 245 MET A N 1
ATOM 2020 C CA . MET A 1 245 ? 11.553 -4.696 1.989 1.00 89.94 245 MET A CA 1
ATOM 2021 C C . MET A 1 245 ? 13.000 -4.443 2.442 1.00 89.94 245 MET A C 1
ATOM 2023 O O . MET A 1 245 ? 13.956 -4.765 1.742 1.00 89.94 245 MET A O 1
ATOM 2027 N N . SER A 1 246 ? 13.144 -3.863 3.636 1.00 88.31 246 SER A N 1
ATOM 2028 C CA . SER A 1 246 ? 14.429 -3.707 4.328 1.00 88.31 246 SER A CA 1
ATOM 2029 C C . SER A 1 246 ? 15.162 -5.035 4.516 1.00 88.31 246 SER A C 1
ATOM 2031 O O . SER A 1 246 ? 14.528 -6.096 4.556 1.00 88.31 246 SER A O 1
ATOM 2033 N N . ASN A 1 247 ? 16.479 -4.954 4.715 1.00 85.12 247 ASN A N 1
ATOM 2034 C CA . ASN A 1 247 ? 17.384 -6.099 4.864 1.00 85.12 247 ASN A CA 1
ATOM 2035 C C . ASN A 1 247 ? 17.456 -6.967 3.595 1.00 85.12 247 ASN A C 1
ATOM 2037 O O . ASN A 1 247 ? 17.478 -8.192 3.690 1.00 85.12 247 ASN A O 1
ATOM 2041 N N . ASN A 1 248 ? 17.445 -6.335 2.416 1.00 86.94 248 ASN A N 1
ATOM 2042 C CA . ASN A 1 248 ? 17.530 -7.020 1.122 1.00 86.94 248 ASN A CA 1
ATOM 2043 C C . ASN A 1 248 ? 16.470 -8.130 0.933 1.00 86.94 248 ASN A C 1
ATOM 2045 O O . ASN A 1 248 ? 16.740 -9.193 0.373 1.00 86.94 248 ASN A O 1
ATOM 2049 N N . ARG A 1 249 ? 15.257 -7.911 1.464 1.00 88.50 249 ARG A N 1
ATOM 2050 C CA . ARG A 1 249 ? 14.177 -8.904 1.434 1.00 88.50 249 ARG A CA 1
ATOM 2051 C C . ARG A 1 249 ? 13.241 -8.661 0.265 1.00 88.50 249 ARG A C 1
ATOM 2053 O O . ARG A 1 249 ? 12.497 -7.680 0.245 1.00 88.50 249 ARG A O 1
ATOM 2060 N N . TYR A 1 250 ? 13.213 -9.594 -0.670 1.00 90.19 250 TYR A N 1
ATOM 2061 C CA . TYR A 1 250 ? 12.326 -9.568 -1.828 1.00 90.19 250 TYR A CA 1
ATOM 2062 C C . TYR A 1 250 ? 12.028 -10.992 -2.303 1.00 90.19 250 TYR A C 1
ATOM 2064 O O . TYR A 1 250 ? 12.712 -11.959 -1.970 1.00 90.19 250 TYR A O 1
ATOM 2072 N N . GLY A 1 251 ? 10.955 -11.131 -3.066 1.00 87.69 251 GLY A N 1
ATOM 2073 C CA . GLY A 1 251 ? 10.513 -12.408 -3.605 1.00 87.69 251 GLY A CA 1
ATOM 2074 C C . GLY A 1 251 ? 9.245 -12.227 -4.425 1.00 87.69 251 GLY A C 1
ATOM 2075 O O . GLY A 1 251 ? 8.479 -11.285 -4.198 1.00 87.69 251 GLY A O 1
ATOM 2076 N N . CYS A 1 252 ? 9.016 -13.126 -5.381 1.00 88.25 252 CYS A N 1
ATOM 2077 C CA . CYS A 1 252 ? 7.704 -13.228 -6.008 1.00 88.25 252 CYS A CA 1
ATOM 2078 C C . CYS A 1 252 ? 6.694 -13.755 -4.987 1.00 88.25 252 CYS A C 1
ATOM 2080 O O . CYS A 1 252 ? 7.065 -14.394 -4.006 1.00 88.25 252 CYS A O 1
ATOM 2082 N N . ASP A 1 253 ? 5.410 -13.517 -5.215 1.00 82.69 253 ASP A N 1
ATOM 2083 C CA . ASP A 1 253 ? 4.387 -13.788 -4.201 1.00 82.69 253 ASP A CA 1
ATOM 2084 C C . ASP A 1 253 ? 4.326 -15.264 -3.745 1.00 82.69 253 ASP A C 1
ATOM 2086 O O . ASP A 1 253 ? 4.213 -15.531 -2.551 1.00 82.69 253 ASP A O 1
ATOM 2090 N N . SER A 1 254 ? 4.558 -16.226 -4.650 1.00 82.88 254 SER A N 1
ATOM 2091 C CA . SER A 1 254 ? 4.594 -17.664 -4.319 1.00 82.88 254 SER A CA 1
ATOM 2092 C C . SER A 1 254 ? 5.772 -18.073 -3.436 1.00 82.88 254 SER A C 1
ATOM 2094 O O . SER A 1 254 ? 5.708 -19.101 -2.761 1.00 82.88 254 SER A O 1
ATOM 2096 N N . HIS A 1 255 ? 6.869 -17.317 -3.477 1.00 86.31 255 HIS A N 1
ATOM 2097 C CA . HIS A 1 255 ? 8.118 -17.669 -2.805 1.00 86.31 255 HIS A CA 1
ATOM 2098 C C . HIS A 1 255 ? 8.469 -16.709 -1.676 1.00 86.31 255 HIS A C 1
ATOM 2100 O O . HIS A 1 255 ? 9.265 -17.071 -0.819 1.00 86.31 255 HIS A O 1
ATOM 2106 N N . PHE A 1 256 ? 7.865 -15.521 -1.617 1.00 84.75 256 PHE A N 1
ATOM 2107 C CA . PHE A 1 256 ? 8.153 -14.526 -0.589 1.00 84.75 256 PHE A CA 1
ATOM 2108 C C . PHE A 1 256 ? 7.924 -15.100 0.812 1.00 84.75 256 PHE A C 1
ATOM 2110 O O . PHE A 1 256 ? 8.818 -15.059 1.649 1.00 84.75 256 PHE A O 1
ATOM 2117 N N . PHE A 1 257 ? 6.766 -15.722 1.040 1.00 78.56 257 PHE A N 1
ATOM 2118 C CA . PHE A 1 257 ? 6.443 -16.348 2.325 1.00 78.56 257 PHE A CA 1
ATOM 2119 C C . PHE A 1 257 ? 7.179 -17.671 2.573 1.00 78.56 257 PHE A C 1
ATOM 2121 O O . PHE A 1 257 ? 7.259 -18.100 3.715 1.00 78.56 257 PHE A O 1
ATOM 2128 N N . LYS A 1 258 ? 7.736 -18.313 1.536 1.00 81.88 258 LYS A N 1
ATOM 2129 C CA . LYS A 1 258 ? 8.608 -19.489 1.706 1.00 81.88 258 LYS A CA 1
ATOM 2130 C C . LYS A 1 258 ? 10.022 -19.083 2.119 1.00 81.88 258 LYS A C 1
ATOM 2132 O O . LYS A 1 258 ? 10.617 -19.726 2.970 1.00 81.88 258 LYS A O 1
ATOM 2137 N N . LYS A 1 259 ? 10.543 -18.005 1.523 1.00 81.31 259 LYS A N 1
ATOM 2138 C CA . LYS A 1 259 ? 11.843 -17.402 1.859 1.00 81.31 259 LYS A CA 1
ATOM 2139 C C . LYS A 1 259 ? 11.831 -16.747 3.231 1.00 81.31 259 LYS A C 1
ATOM 2141 O O . LYS A 1 259 ? 12.819 -16.791 3.952 1.00 81.31 259 LYS A O 1
ATOM 2146 N N . TYR A 1 260 ? 10.709 -16.121 3.561 1.00 79.56 260 TYR A N 1
ATOM 2147 C CA . TYR A 1 260 ? 10.500 -15.403 4.807 1.00 79.56 260 TYR A CA 1
ATOM 2148 C C . TYR A 1 260 ? 9.218 -15.933 5.465 1.00 79.56 260 TYR A C 1
ATOM 2150 O O . TYR A 1 260 ? 8.187 -15.248 5.427 1.00 79.56 260 TYR A O 1
ATOM 2158 N N . PRO A 1 261 ? 9.243 -17.165 6.014 1.00 67.44 261 PRO A N 1
ATOM 2159 C CA . PRO A 1 261 ? 8.109 -17.709 6.752 1.00 67.44 261 PRO A CA 1
ATOM 2160 C C . PRO A 1 261 ? 7.701 -16.757 7.887 1.00 67.44 261 PRO A C 1
ATOM 2162 O O . PRO A 1 261 ? 8.517 -15.996 8.399 1.00 67.44 261 PRO A O 1
ATOM 2165 N N . ALA A 1 262 ? 6.395 -16.750 8.174 1.00 59.84 262 ALA A N 1
ATOM 2166 C CA . ALA A 1 262 ? 5.610 -15.749 8.908 1.00 59.84 262 ALA A CA 1
ATOM 2167 C C . ALA A 1 262 ? 6.295 -15.052 10.121 1.00 59.84 262 ALA A C 1
ATOM 2169 O O . ALA A 1 262 ? 7.175 -15.595 10.779 1.00 59.84 262 ALA A O 1
ATOM 2170 N N . PRO A 1 263 ? 5.849 -13.821 10.438 1.00 53.84 263 PRO A N 1
ATOM 2171 C CA . PRO A 1 263 ? 6.670 -12.684 10.828 1.00 53.84 263 PRO A CA 1
ATOM 2172 C C . PRO A 1 263 ? 7.341 -12.877 12.183 1.00 53.84 263 PRO A C 1
ATOM 2174 O O . PRO A 1 263 ? 6.662 -13.082 13.187 1.00 53.84 263 PRO A O 1
ATOM 2177 N N . ILE A 1 264 ? 8.652 -12.648 12.235 1.00 51.34 264 ILE A N 1
ATOM 2178 C CA . ILE A 1 264 ? 9.312 -12.264 13.481 1.00 51.34 264 ILE A CA 1
ATOM 2179 C C . ILE A 1 264 ? 8.610 -10.989 13.960 1.00 51.34 264 ILE A C 1
ATOM 2181 O O . ILE A 1 264 ? 8.777 -9.906 13.387 1.00 51.34 264 ILE A O 1
ATOM 2185 N N . VAL A 1 265 ? 7.738 -11.125 14.961 1.00 50.25 265 VAL A N 1
ATOM 2186 C CA . VAL A 1 265 ? 7.149 -9.971 15.626 1.00 50.25 265 VAL A CA 1
ATOM 2187 C C . VAL A 1 265 ? 8.162 -9.522 16.642 1.00 50.25 265 VAL A C 1
ATOM 2189 O O . VAL A 1 265 ? 8.366 -10.138 17.681 1.00 50.25 265 VAL A O 1
ATOM 2192 N N . TYR A 1 266 ? 8.788 -8.417 16.309 1.00 53.97 266 TYR A N 1
ATOM 2193 C CA . TYR A 1 266 ? 9.581 -7.641 17.224 1.00 53.97 266 TYR A CA 1
ATOM 2194 C C . TYR A 1 266 ? 8.647 -7.011 18.261 1.00 53.97 266 TYR A C 1
ATOM 2196 O O . TYR A 1 266 ? 7.876 -6.101 17.940 1.00 53.97 266 TYR A O 1
ATOM 2204 N N . VAL A 1 267 ? 8.650 -7.555 19.476 1.00 51.06 267 VAL A N 1
ATOM 2205 C CA . VAL A 1 267 ? 7.921 -6.987 20.613 1.00 51.06 267 VAL A CA 1
ATOM 2206 C C . VAL A 1 267 ? 8.888 -6.103 21.381 1.00 51.06 267 VAL A C 1
ATOM 2208 O O . VAL A 1 267 ? 10.027 -6.486 21.627 1.00 51.06 267 VAL A O 1
ATOM 2211 N N . GLN A 1 268 ? 8.430 -4.901 21.713 1.00 48.88 268 GLN A N 1
ATOM 2212 C CA . GLN A 1 268 ? 9.181 -3.999 22.566 1.00 48.88 268 GLN A CA 1
ATOM 2213 C C . GLN A 1 268 ? 8.983 -4.444 24.018 1.00 48.88 268 GLN A C 1
ATOM 2215 O O . GLN A 1 268 ? 7.842 -4.524 24.480 1.00 48.88 268 GLN A O 1
ATOM 2220 N N . ASN A 1 269 ? 10.072 -4.785 24.700 1.00 54.03 269 ASN A N 1
ATOM 2221 C CA . ASN A 1 269 ? 10.063 -5.088 26.126 1.00 54.03 269 ASN A CA 1
ATOM 2222 C C . ASN A 1 269 ? 9.842 -3.802 26.939 1.00 54.03 269 ASN A C 1
ATOM 2224 O O . ASN A 1 269 ? 9.948 -2.695 26.408 1.00 54.03 269 ASN A O 1
ATOM 2228 N N . GLU A 1 270 ? 9.567 -3.948 28.237 1.00 56.16 270 GLU A N 1
ATOM 2229 C CA . GLU A 1 270 ? 9.359 -2.825 29.171 1.00 56.16 270 GLU A CA 1
ATOM 2230 C C . GLU A 1 270 ? 10.572 -1.867 29.218 1.00 56.16 270 GLU A C 1
ATOM 2232 O O . GLU A 1 270 ? 10.402 -0.675 29.451 1.00 56.16 270 GLU A O 1
ATOM 2237 N N . ASN A 1 271 ? 11.762 -2.356 28.845 1.00 56.03 271 ASN A N 1
ATOM 2238 C CA . ASN A 1 271 ? 13.015 -1.596 28.773 1.00 56.03 271 ASN A CA 1
ATOM 2239 C C . ASN A 1 271 ? 13.255 -0.906 27.414 1.00 56.03 271 ASN A C 1
ATOM 2241 O O . ASN A 1 271 ? 14.288 -0.281 27.208 1.00 56.03 271 ASN A O 1
ATOM 2245 N N . GLY A 1 272 ? 12.331 -1.032 26.455 1.00 56.84 272 GLY A N 1
ATOM 2246 C CA . GLY A 1 272 ? 12.475 -0.466 25.110 1.00 56.84 272 GLY A CA 1
ATOM 2247 C C . GLY A 1 272 ? 13.175 -1.374 24.091 1.00 56.84 272 GLY A C 1
ATOM 2248 O O . GLY A 1 272 ? 13.111 -1.075 22.896 1.00 56.84 272 GLY A O 1
ATOM 2249 N N . ASP A 1 273 ? 13.753 -2.496 24.530 1.00 52.03 273 ASP A N 1
ATOM 2250 C CA . ASP A 1 273 ? 14.454 -3.457 23.673 1.00 52.03 273 ASP A CA 1
ATOM 2251 C C . ASP A 1 273 ? 13.514 -4.244 22.764 1.00 52.03 273 ASP A C 1
ATOM 2253 O O . ASP A 1 273 ? 12.427 -4.673 23.155 1.00 52.03 273 ASP A O 1
ATOM 2257 N N . ILE A 1 274 ? 13.957 -4.464 21.530 1.00 53.03 274 ILE A N 1
ATOM 2258 C CA . ILE A 1 274 ? 13.199 -5.157 20.495 1.00 53.03 274 ILE A CA 1
ATOM 2259 C C . ILE A 1 274 ? 13.573 -6.644 20.505 1.00 53.03 274 ILE A C 1
ATOM 2261 O O . ILE A 1 274 ? 14.600 -7.030 19.949 1.00 53.03 274 ILE A O 1
ATOM 2265 N N . THR A 1 275 ? 12.722 -7.496 21.081 1.00 49.69 275 THR A N 1
ATOM 2266 C CA . THR A 1 275 ? 12.950 -8.949 21.082 1.00 49.69 275 THR A CA 1
ATOM 2267 C C . THR A 1 275 ? 12.165 -9.653 19.972 1.00 49.69 275 THR A C 1
ATOM 2269 O O . THR A 1 275 ? 10.979 -9.364 19.764 1.00 49.69 275 THR A O 1
ATOM 2272 N N . PRO A 1 276 ? 12.796 -10.572 19.216 1.00 47.12 276 PRO A N 1
ATOM 2273 C CA . PRO A 1 276 ? 12.102 -11.375 18.222 1.00 47.12 276 PRO A CA 1
ATOM 2274 C C . PRO A 1 276 ? 11.235 -12.426 18.926 1.00 47.12 276 PRO A C 1
ATOM 2276 O O . PRO A 1 276 ? 11.743 -13.426 19.424 1.00 47.12 276 PRO A O 1
ATOM 2279 N N . LYS A 1 277 ? 9.909 -12.246 18.945 1.00 53.00 277 LYS A N 1
ATOM 2280 C CA . LYS A 1 277 ? 8.996 -13.349 19.273 1.00 53.00 277 LYS A CA 1
ATOM 2281 C C . LYS A 1 277 ? 8.686 -14.119 17.997 1.00 53.00 277 LYS A C 1
ATOM 2283 O O . LYS A 1 277 ? 7.907 -13.666 17.154 1.00 53.00 277 LYS A O 1
ATOM 2288 N N . ILE A 1 278 ? 9.289 -15.301 17.878 1.00 51.06 278 ILE A N 1
ATOM 2289 C CA . ILE A 1 278 ? 8.861 -16.344 16.941 1.00 51.06 278 ILE A CA 1
ATOM 2290 C C . ILE A 1 278 ? 7.556 -16.910 17.506 1.00 51.06 278 ILE A C 1
ATOM 2292 O O . ILE A 1 278 ? 7.538 -17.928 18.188 1.00 51.06 278 ILE A O 1
ATOM 2296 N N . GLN A 1 279 ? 6.452 -16.186 17.331 1.00 53.41 279 GLN A N 1
ATOM 2297 C CA . GLN A 1 279 ? 5.151 -16.658 17.785 1.00 53.41 279 GLN A CA 1
ATOM 2298 C C . GLN A 1 279 ? 4.145 -16.535 16.653 1.00 53.41 279 GLN A C 1
ATOM 2300 O O . GLN A 1 279 ? 3.930 -15.458 16.092 1.00 53.41 279 GLN A O 1
ATOM 2305 N N . TYR A 1 280 ? 3.537 -17.668 16.311 1.00 55.72 280 TYR A N 1
ATOM 2306 C CA . TYR A 1 280 ? 2.549 -17.755 15.249 1.00 55.72 280 TYR A CA 1
ATOM 2307 C C . TYR A 1 280 ? 1.380 -16.812 15.567 1.00 55.72 280 TYR A C 1
ATOM 2309 O O . TYR A 1 280 ? 0.717 -16.952 16.597 1.00 55.72 280 TYR A O 1
ATOM 2317 N N . GLN A 1 281 ? 1.137 -15.820 14.706 1.00 62.81 281 GLN A N 1
ATOM 2318 C CA . GLN A 1 281 ? 0.050 -14.854 14.884 1.00 62.81 281 GLN A CA 1
ATOM 2319 C C . GLN A 1 281 ? -1.306 -15.527 14.635 1.00 62.81 281 GLN A C 1
ATOM 2321 O O . GLN A 1 281 ? -1.896 -15.401 13.563 1.00 62.81 281 GLN A O 1
ATOM 2326 N N . ASN A 1 282 ? -1.823 -16.247 15.626 1.00 74.38 282 ASN A N 1
ATOM 2327 C CA . ASN A 1 282 ? -3.170 -16.800 15.581 1.00 74.38 282 ASN A CA 1
ATOM 2328 C C . ASN A 1 282 ? -4.173 -15.879 16.307 1.00 74.38 282 ASN A C 1
ATOM 2330 O O . ASN A 1 282 ? -3.822 -14.982 17.082 1.00 74.38 282 ASN A O 1
ATOM 2334 N N . LYS A 1 283 ? -5.468 -16.086 16.038 1.00 80.75 283 LYS A N 1
ATOM 2335 C CA . LYS A 1 283 ? -6.550 -15.295 16.655 1.00 80.75 283 LYS A CA 1
ATOM 2336 C C . LYS A 1 283 ? -6.549 -15.405 18.188 1.00 80.75 283 LYS A C 1
ATOM 2338 O O . LYS A 1 283 ? -6.928 -14.450 18.861 1.00 80.75 283 LYS A O 1
ATOM 2343 N N . GLN A 1 284 ? -6.106 -16.545 18.715 1.00 84.00 284 GLN A N 1
ATOM 2344 C CA . GLN A 1 284 ? -6.023 -16.846 20.143 1.00 84.00 284 GLN A CA 1
ATOM 2345 C C . GLN A 1 284 ? -4.981 -15.969 20.850 1.00 84.00 284 GLN A C 1
ATOM 2347 O O . GLN A 1 284 ? -5.296 -15.327 21.846 1.00 84.00 284 GLN A O 1
ATOM 2352 N N . LEU A 1 285 ? -3.779 -15.847 20.285 1.00 82.88 285 LEU A N 1
ATOM 2353 C CA . LEU A 1 285 ? -2.712 -14.986 20.790 1.00 82.88 285 LEU A CA 1
ATOM 2354 C C . LEU A 1 285 ? -3.157 -13.527 20.830 1.00 82.88 285 LEU A C 1
ATOM 2356 O O . LEU A 1 285 ? -2.959 -12.841 21.829 1.00 82.88 285 LEU A O 1
ATOM 2360 N N . HIS A 1 286 ? -3.812 -13.049 19.770 1.00 86.25 286 HIS A N 1
ATOM 2361 C CA . HIS A 1 286 ? -4.362 -11.695 19.760 1.00 86.25 286 HIS A CA 1
ATOM 2362 C C . HIS A 1 286 ? -5.402 -11.475 20.875 1.00 86.25 286 HIS A C 1
ATOM 2364 O O . HIS A 1 286 ? -5.435 -10.396 21.477 1.00 86.25 286 HIS A O 1
ATOM 2370 N N . ALA A 1 287 ? -6.243 -12.474 21.152 1.00 87.75 287 ALA A N 1
ATOM 2371 C CA . ALA A 1 287 ? -7.223 -12.413 22.230 1.00 87.75 287 ALA A CA 1
ATOM 2372 C C . ALA A 1 287 ? -6.547 -12.373 23.612 1.00 87.75 287 ALA A C 1
ATOM 2374 O O . ALA A 1 287 ? -6.849 -11.467 24.388 1.00 87.75 287 ALA A O 1
ATOM 2375 N N . ASN A 1 288 ? -5.567 -13.248 23.864 1.00 88.12 288 ASN A N 1
ATOM 2376 C CA . ASN A 1 288 ? -4.794 -13.273 25.113 1.00 88.12 288 ASN A CA 1
ATOM 2377 C C . ASN A 1 288 ? -4.030 -11.956 25.338 1.00 88.12 288 ASN A C 1
ATOM 2379 O O . ASN A 1 288 ? -4.172 -11.334 26.383 1.00 88.12 288 ASN A O 1
ATOM 2383 N N . LEU A 1 289 ? -3.341 -11.426 24.319 1.00 87.81 289 LEU A N 1
ATOM 2384 C CA . LEU A 1 289 ? -2.692 -10.110 24.423 1.00 87.81 289 LEU A CA 1
ATOM 2385 C C . LEU A 1 289 ? -3.691 -8.979 24.708 1.00 87.81 289 LEU A C 1
ATOM 2387 O O . LEU A 1 289 ? -3.350 -7.982 25.339 1.00 87.81 289 LEU A O 1
ATOM 2391 N N . THR A 1 290 ? -4.921 -9.078 24.199 1.00 89.62 290 THR A N 1
ATOM 2392 C CA . THR A 1 290 ? -5.967 -8.084 24.487 1.00 89.62 290 THR A CA 1
ATOM 2393 C C . THR A 1 290 ? -6.435 -8.184 25.939 1.00 89.62 290 THR A C 1
ATOM 2395 O O . THR A 1 290 ? -6.668 -7.148 26.564 1.00 89.62 290 THR A O 1
ATOM 2398 N N . PHE A 1 291 ? -6.532 -9.401 26.476 1.00 87.75 291 PHE A N 1
ATOM 2399 C CA . PHE A 1 291 ? -6.819 -9.665 27.884 1.00 87.75 291 PHE A CA 1
ATOM 2400 C C . PHE A 1 291 ? -5.727 -9.096 28.799 1.00 87.75 291 PHE A C 1
ATOM 2402 O O . PHE A 1 291 ? -6.053 -8.305 29.684 1.00 87.75 291 PHE A O 1
ATOM 2409 N N . ASP A 1 292 ? -4.453 -9.382 28.520 1.00 86.12 292 ASP A N 1
ATOM 2410 C CA . ASP A 1 292 ? -3.316 -8.890 29.312 1.00 86.12 292 ASP A CA 1
ATOM 2411 C C . ASP A 1 292 ? -3.282 -7.359 29.352 1.00 86.12 292 ASP A C 1
ATOM 2413 O O . ASP A 1 292 ? -3.207 -6.749 30.419 1.00 86.12 292 ASP A O 1
ATOM 2417 N N . ARG A 1 293 ? -3.443 -6.721 28.185 1.00 89.62 293 ARG A N 1
ATOM 2418 C CA . ARG A 1 293 ? -3.512 -5.256 28.061 1.00 89.62 293 ARG A CA 1
ATOM 2419 C C . ARG A 1 293 ? -4.663 -4.650 28.849 1.00 89.62 293 ARG A C 1
ATOM 2421 O O . ARG A 1 293 ? -4.540 -3.550 29.384 1.00 89.62 293 ARG A O 1
ATOM 2428 N N . TRP A 1 294 ? -5.806 -5.331 28.873 1.00 88.56 294 TRP A N 1
ATOM 2429 C CA . TRP A 1 294 ? -6.956 -4.888 29.648 1.00 88.56 294 TRP A CA 1
ATOM 2430 C C . TRP A 1 294 ? -6.686 -4.995 31.156 1.00 88.56 294 TRP A C 1
ATOM 2432 O O . TRP A 1 294 ? -6.958 -4.026 31.868 1.00 88.56 294 TRP A O 1
ATOM 2442 N N . ILE A 1 295 ? -6.104 -6.104 31.627 1.00 85.06 295 ILE A N 1
ATOM 2443 C CA . ILE A 1 295 ? -5.749 -6.313 33.044 1.00 85.06 295 ILE A CA 1
ATOM 2444 C C . ILE A 1 295 ? -4.731 -5.288 33.517 1.00 85.06 295 ILE A C 1
ATOM 2446 O O . ILE A 1 295 ? -4.960 -4.606 34.515 1.00 85.06 295 ILE A O 1
ATOM 2450 N N . LYS A 1 296 ? -3.643 -5.124 32.761 1.00 85.69 296 LYS A N 1
ATOM 2451 C CA . LYS A 1 296 ? -2.589 -4.143 33.044 1.00 85.69 296 LYS A CA 1
ATOM 2452 C C . LYS A 1 296 ? -3.061 -2.692 32.871 1.00 85.69 296 LYS A C 1
ATOM 2454 O O . LYS A 1 296 ? -2.307 -1.766 33.144 1.00 85.69 296 LYS A O 1
ATOM 2459 N N . LYS A 1 297 ? -4.303 -2.473 32.410 1.00 85.44 297 LYS A N 1
ATOM 2460 C CA . LYS A 1 297 ? -4.881 -1.159 32.080 1.00 85.44 297 LYS A CA 1
ATOM 2461 C C . LYS A 1 297 ? -3.995 -0.351 31.120 1.00 85.44 297 LYS A C 1
ATOM 2463 O O . LYS A 1 297 ? -3.995 0.879 31.167 1.00 85.44 297 LYS A O 1
ATOM 2468 N N . GLU A 1 298 ? -3.298 -1.034 30.212 1.00 87.75 298 GLU A N 1
ATOM 2469 C CA . GLU A 1 298 ? -2.387 -0.408 29.257 1.00 87.75 298 GLU A CA 1
ATOM 2470 C C . GLU A 1 298 ? -3.128 0.603 28.371 1.00 87.75 298 GLU A C 1
ATOM 2472 O O . GLU A 1 298 ? -4.147 0.301 27.732 1.00 87.75 298 GLU A O 1
ATOM 2477 N N . SER A 1 299 ? -2.591 1.821 28.305 1.00 88.56 299 SER A N 1
ATOM 2478 C CA . SER A 1 299 ? -3.090 2.890 27.445 1.00 88.56 299 SER A CA 1
ATOM 2479 C C . SER A 1 299 ? -2.105 3.188 26.327 1.00 88.56 299 SER A C 1
ATOM 2481 O O . SER A 1 299 ? -0.936 3.470 26.573 1.00 88.56 299 SER A O 1
ATOM 2483 N N . LYS A 1 300 ? -2.594 3.196 25.088 1.00 91.31 300 LYS A N 1
ATOM 2484 C CA . LYS A 1 300 ? -1.825 3.621 23.920 1.00 91.31 300 LYS A CA 1
ATOM 2485 C C . LYS A 1 300 ? -2.142 5.075 23.589 1.00 91.31 300 LYS A C 1
ATOM 2487 O O . LYS A 1 300 ? -3.293 5.371 23.265 1.00 91.31 300 LYS A O 1
ATOM 2492 N N . SER A 1 301 ? -1.130 5.938 23.590 1.00 92.50 301 SER A N 1
ATOM 2493 C CA . SER A 1 301 ? -1.235 7.287 23.023 1.00 92.50 301 SER A CA 1
ATOM 2494 C C . SER A 1 301 ? -1.183 7.224 21.493 1.00 92.50 301 SER A C 1
ATOM 2496 O O . SER A 1 301 ? -0.388 6.481 20.907 1.00 92.50 301 SER A O 1
ATOM 2498 N N . ILE A 1 302 ? -2.087 7.944 20.833 1.00 93.00 302 ILE A N 1
ATOM 2499 C CA . ILE A 1 302 ? -2.216 8.002 19.376 1.00 93.00 302 ILE A CA 1
ATOM 2500 C C . ILE A 1 302 ? -2.120 9.462 18.961 1.00 93.00 302 ILE A C 1
ATOM 2502 O O . ILE A 1 302 ? -2.930 10.275 19.388 1.00 93.00 302 ILE A O 1
ATOM 2506 N N . PHE A 1 303 ? -1.170 9.769 18.079 1.00 93.62 303 PHE A N 1
ATOM 2507 C CA . PHE A 1 303 ? -0.978 11.099 17.509 1.00 93.62 303 PHE A CA 1
ATOM 2508 C C . PHE A 1 303 ? -1.202 11.086 15.994 1.00 93.62 303 PHE A C 1
ATOM 2510 O O . PHE A 1 303 ? -0.752 10.178 15.290 1.00 93.62 303 PHE A O 1
ATOM 2517 N N . SER A 1 304 ? -1.894 12.103 15.481 1.00 92.56 304 SER A N 1
ATOM 2518 C CA . SER A 1 304 ? -2.130 12.310 14.051 1.00 92.56 304 SER A CA 1
ATOM 2519 C C . SER A 1 304 ? -1.353 13.524 13.557 1.00 92.56 304 SER A C 1
ATOM 2521 O O . SER A 1 304 ? -1.784 14.663 13.728 1.00 92.56 304 SER A O 1
ATOM 2523 N N . SER A 1 305 ? -0.262 13.284 12.828 1.00 92.81 305 SER A N 1
ATOM 2524 C CA . SER A 1 305 ? 0.507 14.348 12.165 1.00 92.81 305 SER A CA 1
ATOM 2525 C C . SER A 1 305 ? -0.289 15.087 11.081 1.00 92.81 305 SER A C 1
ATOM 2527 O O . SER A 1 305 ? 0.040 16.216 10.722 1.00 92.81 305 SER A O 1
ATOM 2529 N N . ARG A 1 306 ? -1.364 14.485 10.554 1.00 91.56 306 ARG A N 1
ATOM 2530 C CA . ARG A 1 306 ? -2.199 15.088 9.504 1.00 91.56 306 ARG A CA 1
ATOM 2531 C C . ARG A 1 306 ? -3.127 16.180 10.030 1.00 91.56 306 ARG A C 1
ATOM 2533 O O . ARG A 1 306 ? -3.394 17.123 9.285 1.00 91.56 306 ARG A O 1
ATOM 2540 N N . THR A 1 307 ? -3.640 16.011 11.247 1.00 91.88 307 THR A N 1
ATOM 2541 C CA . THR A 1 307 ? -4.655 16.881 11.868 1.00 91.88 307 THR A CA 1
ATOM 2542 C C . THR A 1 307 ? -4.168 17.560 13.145 1.00 91.88 307 THR A C 1
ATOM 2544 O O . THR A 1 307 ? -4.886 18.402 13.658 1.00 91.88 307 THR A O 1
ATOM 2547 N N . GLY A 1 308 ? -2.976 17.223 13.652 1.00 93.69 308 GLY A N 1
ATOM 2548 C CA . GLY A 1 308 ? -2.421 17.827 14.865 1.00 93.69 308 GLY A CA 1
ATOM 2549 C C . GLY A 1 308 ? -3.234 17.495 16.116 1.00 93.69 308 GLY A C 1
ATOM 2550 O O . GLY A 1 308 ? -3.460 18.365 16.942 1.00 93.69 308 GLY A O 1
ATOM 2551 N N . ILE A 1 309 ? -3.738 16.263 16.236 1.00 93.94 309 ILE A N 1
ATOM 2552 C CA . ILE A 1 309 ? -4.515 15.822 17.408 1.00 93.94 309 ILE A CA 1
ATOM 2553 C C . ILE A 1 309 ? -3.864 14.607 18.054 1.00 93.94 309 ILE A C 1
ATOM 2555 O O . ILE A 1 309 ? -3.282 13.769 17.352 1.00 93.94 309 ILE A O 1
ATOM 2559 N N . SER A 1 310 ? -4.031 14.474 19.364 1.00 94.81 310 SER A N 1
ATOM 2560 C CA . SER A 1 310 ? -3.698 13.275 20.121 1.00 94.81 310 SER A CA 1
ATOM 2561 C C . SER A 1 310 ? -4.892 12.786 20.938 1.00 94.81 310 SER A C 1
ATOM 2563 O O . SER A 1 310 ? -5.810 13.541 21.262 1.00 94.81 310 SER A O 1
ATOM 2565 N N . TYR A 1 311 ? -4.917 11.487 21.215 1.00 95.25 311 TYR A N 1
ATOM 2566 C CA . TYR A 1 311 ? -5.854 10.878 22.152 1.00 95.25 311 TYR A CA 1
ATOM 2567 C C . TYR A 1 311 ? -5.315 9.545 22.659 1.00 95.25 311 TYR A C 1
ATOM 2569 O O . TYR A 1 311 ? -4.476 8.900 22.024 1.00 95.25 311 TYR A O 1
ATOM 2577 N N . ASN A 1 312 ? -5.849 9.096 23.788 1.00 94.25 312 ASN A N 1
ATOM 2578 C CA . ASN A 1 312 ? -5.514 7.817 24.388 1.00 94.25 312 ASN A CA 1
ATOM 2579 C C . ASN A 1 312 ? -6.542 6.747 24.008 1.00 94.25 312 ASN A C 1
ATOM 2581 O O . ASN A 1 312 ? -7.741 7.001 23.883 1.00 94.25 312 ASN A O 1
ATOM 2585 N N . SER A 1 313 ? -6.053 5.523 23.833 1.00 93.94 313 SER A N 1
ATOM 2586 C CA . SER A 1 313 ? -6.835 4.328 23.531 1.00 93.94 313 SER A CA 1
ATOM 2587 C C . SER A 1 313 ? -6.505 3.237 24.542 1.00 93.94 313 SER A C 1
ATOM 2589 O O . SER A 1 313 ? -5.368 2.765 24.568 1.00 93.94 313 SER A O 1
ATOM 2591 N N . ARG A 1 314 ? -7.500 2.730 25.274 1.00 93.00 314 ARG A N 1
ATOM 2592 C CA . ARG A 1 314 ? -7.330 1.567 26.168 1.00 93.00 314 ARG A CA 1
ATOM 2593 C C . ARG A 1 314 ? -8.454 0.549 26.020 1.00 93.00 314 ARG A C 1
ATOM 2595 O O . ARG A 1 314 ? -9.569 0.907 25.636 1.00 93.00 314 ARG A O 1
ATOM 2602 N N . TYR A 1 315 ? -8.173 -0.715 26.323 1.00 91.25 315 TYR A N 1
ATOM 2603 C CA . TYR A 1 315 ? -9.200 -1.758 26.337 1.00 91.25 315 TYR A CA 1
ATOM 2604 C C . TYR A 1 315 ? -9.991 -1.723 27.646 1.00 91.25 315 TYR A C 1
ATOM 2606 O O . TYR A 1 315 ? -9.436 -1.494 28.719 1.00 91.25 315 TYR A O 1
ATOM 2614 N N . ILE A 1 316 ? -11.303 -1.924 27.547 1.00 87.94 316 ILE A N 1
ATOM 2615 C CA . ILE A 1 316 ? -12.233 -2.024 28.672 1.00 87.94 316 ILE A CA 1
ATOM 2616 C C . ILE A 1 316 ? -13.211 -3.174 28.441 1.00 87.94 316 ILE A C 1
ATOM 2618 O O . ILE A 1 316 ? -13.477 -3.562 27.301 1.00 87.94 316 ILE A O 1
ATOM 2622 N N . VAL A 1 317 ? -13.806 -3.659 29.523 1.00 83.88 317 VAL A N 1
ATOM 2623 C CA . VAL A 1 317 ? -14.909 -4.621 29.502 1.00 83.88 317 VAL A CA 1
ATOM 2624 C C . VAL A 1 317 ? -16.150 -3.898 30.010 1.00 83.88 317 VAL A C 1
ATOM 2626 O O . VAL A 1 317 ? -16.103 -3.243 31.046 1.00 83.88 317 VAL A O 1
ATOM 2629 N N . CYS A 1 318 ? -17.248 -3.959 29.255 1.00 64.62 318 CYS A N 1
ATOM 2630 C CA . CYS A 1 318 ? -18.478 -3.227 29.588 1.00 64.62 318 CYS A CA 1
ATOM 2631 C C . CYS A 1 318 ? -19.534 -4.087 30.303 1.00 64.62 318 CYS A C 1
ATOM 2633 O O . CYS A 1 318 ? -20.493 -3.529 30.824 1.00 64.62 318 CYS A O 1
ATOM 2635 N N . ASN A 1 319 ? -19.368 -5.415 30.336 1.00 60.97 319 ASN A N 1
ATOM 2636 C CA . ASN A 1 319 ? -20.388 -6.368 30.791 1.00 60.97 319 ASN A CA 1
ATOM 2637 C C . ASN A 1 319 ? -19.801 -7.422 31.749 1.00 60.97 319 ASN A C 1
ATOM 2639 O O . ASN A 1 319 ? -19.952 -8.613 31.503 1.00 60.97 319 ASN A O 1
ATOM 2643 N N . SER A 1 320 ? -19.093 -7.017 32.805 1.00 55.44 320 SER A N 1
ATOM 2644 C CA . SER A 1 320 ? -18.447 -7.987 33.703 1.00 55.44 320 SER A CA 1
ATOM 2645 C C . SER A 1 320 ? -19.440 -8.872 34.470 1.00 55.44 320 SER A C 1
ATOM 2647 O O . SER A 1 320 ? -19.131 -10.036 34.667 1.00 55.44 320 SER A O 1
ATOM 2649 N N . ASN A 1 321 ? -20.629 -8.367 34.846 1.00 51.09 321 ASN A N 1
ATOM 2650 C CA . ASN A 1 321 ? -21.455 -9.001 35.893 1.00 51.09 321 ASN A CA 1
ATOM 2651 C C . ASN A 1 321 ? -22.982 -9.059 35.610 1.00 51.09 321 ASN A C 1
ATOM 2653 O O . ASN A 1 321 ? -23.773 -9.020 36.549 1.00 51.09 321 ASN A O 1
ATOM 2657 N N . ARG A 1 322 ? -23.461 -9.070 34.353 1.00 53.28 322 ARG A N 1
ATOM 2658 C CA . ARG A 1 322 ? -24.921 -9.099 34.061 1.00 53.28 322 ARG A CA 1
ATOM 2659 C C . ARG A 1 322 ? -25.274 -10.073 32.935 1.00 53.28 322 ARG A C 1
ATOM 2661 O O . ARG A 1 322 ? -24.515 -10.174 31.975 1.00 53.28 322 ARG A O 1
ATOM 2668 N N . LYS A 1 323 ? -26.459 -10.709 33.020 1.00 56.91 323 LYS A N 1
ATOM 2669 C CA . LYS A 1 323 ? -27.076 -11.497 31.928 1.00 56.91 323 LYS A CA 1
ATOM 2670 C C . LYS A 1 323 ? -26.964 -10.717 30.610 1.00 56.91 323 LYS A C 1
ATOM 2672 O O . LYS A 1 323 ? -27.325 -9.534 30.560 1.00 56.91 323 LYS A O 1
ATOM 2677 N N . PHE A 1 324 ? -26.414 -11.339 29.565 1.00 59.09 324 PHE A N 1
ATOM 2678 C CA . PHE A 1 324 ? -26.139 -10.636 28.313 1.00 59.09 324 PHE A CA 1
ATOM 2679 C C . PHE A 1 324 ? -27.453 -10.228 27.645 1.00 59.09 324 PHE A C 1
ATOM 2681 O O . PHE A 1 324 ? -28.320 -11.050 27.373 1.00 59.09 324 PHE A O 1
ATOM 2688 N N . ARG A 1 325 ? -27.600 -8.935 27.340 1.00 57.84 325 ARG A N 1
ATOM 2689 C CA . ARG A 1 325 ? -28.699 -8.487 26.480 1.00 57.84 325 ARG A CA 1
ATOM 2690 C C . ARG A 1 325 ? -28.400 -8.896 25.030 1.00 57.84 325 ARG A C 1
ATOM 2692 O O . ARG A 1 325 ? -27.248 -8.725 24.601 1.00 57.84 325 ARG A O 1
ATOM 2699 N N . PRO A 1 326 ? -29.401 -9.358 24.257 1.00 57.28 326 PRO A N 1
ATOM 2700 C CA . PRO A 1 326 ? -29.255 -9.586 22.821 1.00 57.28 326 PRO A CA 1
ATOM 2701 C C . PRO A 1 326 ? -28.593 -8.376 22.141 1.00 57.28 326 PRO A C 1
ATOM 2703 O O . PRO A 1 326 ? -28.937 -7.225 22.413 1.00 57.28 326 PRO A O 1
ATOM 2706 N N . GLY A 1 327 ? -27.562 -8.620 21.326 1.00 60.41 327 GLY A N 1
ATOM 2707 C CA . GLY A 1 327 ? -26.792 -7.574 20.634 1.00 60.41 327 GLY A CA 1
ATOM 2708 C C . GLY A 1 327 ? -25.571 -7.007 21.381 1.00 60.41 327 GLY A C 1
ATOM 2709 O O . GLY A 1 327 ? -24.730 -6.358 20.753 1.00 60.41 327 GLY A O 1
ATOM 2710 N N . ARG A 1 328 ? -25.381 -7.286 22.681 1.00 69.06 328 ARG A N 1
ATOM 2711 C CA . ARG A 1 328 ? -24.185 -6.868 23.454 1.00 69.06 328 ARG A CA 1
ATOM 2712 C C . ARG A 1 328 ? -23.228 -8.027 23.733 1.00 69.06 328 ARG A C 1
ATOM 2714 O O . ARG A 1 328 ? -22.834 -8.266 24.870 1.00 69.06 328 ARG A O 1
ATOM 2721 N N . THR A 1 329 ? -22.831 -8.723 22.672 1.00 78.00 329 THR A N 1
ATOM 2722 C CA . THR A 1 329 ? -22.012 -9.944 22.760 1.00 78.00 329 THR A CA 1
ATOM 2723 C C . THR A 1 329 ? -20.508 -9.691 22.736 1.00 78.00 329 THR A C 1
ATOM 2725 O O . THR A 1 329 ? -19.735 -10.614 22.941 1.00 78.00 329 THR A O 1
ATOM 2728 N N . HIS A 1 330 ? -20.057 -8.460 22.494 1.00 85.62 330 HIS A N 1
ATOM 2729 C CA . HIS A 1 330 ? -18.633 -8.138 22.402 1.00 85.62 330 HIS A CA 1
ATOM 2730 C C . HIS A 1 330 ? -17.963 -8.154 23.783 1.00 85.62 330 HIS A C 1
ATOM 2732 O O . HIS A 1 330 ? -18.419 -7.459 24.693 1.00 85.62 330 HIS A O 1
ATOM 2738 N N . ILE A 1 331 ? -16.860 -8.900 23.906 1.00 85.44 331 ILE A N 1
ATOM 2739 C CA . ILE A 1 331 ? -16.107 -9.060 25.161 1.00 85.44 331 ILE A CA 1
ATOM 2740 C C . ILE A 1 331 ? -15.422 -7.739 25.525 1.00 85.44 331 ILE A C 1
ATOM 2742 O O . ILE A 1 331 ? -15.646 -7.168 26.593 1.00 85.44 331 ILE A O 1
ATOM 2746 N N . TYR A 1 332 ? -14.631 -7.212 24.589 1.00 87.75 332 TYR A N 1
ATOM 2747 C CA . TYR A 1 332 ? -13.837 -6.005 24.784 1.00 87.75 332 TYR A CA 1
ATOM 2748 C C . TYR A 1 332 ? -14.385 -4.823 23.999 1.00 87.75 332 TYR A C 1
ATOM 2750 O O . TYR A 1 332 ? -14.890 -4.950 22.879 1.00 87.75 332 TYR A O 1
ATOM 2758 N N . HIS A 1 333 ? -14.198 -3.642 24.572 1.00 89.69 333 HIS A N 1
ATOM 2759 C CA . HIS A 1 333 ? -14.368 -2.364 23.903 1.00 89.69 333 HIS A CA 1
ATOM 2760 C C . HIS A 1 333 ? -13.064 -1.577 23.982 1.00 89.69 333 HIS A C 1
ATOM 2762 O O . HIS A 1 333 ? -12.300 -1.696 24.936 1.00 89.69 333 HIS A O 1
ATOM 2768 N N . LYS A 1 334 ? -12.813 -0.741 22.982 1.00 92.19 334 LYS A N 1
ATOM 2769 C CA . LYS A 1 334 ? -11.742 0.246 23.005 1.00 92.19 334 LYS A CA 1
ATOM 2770 C C . LYS A 1 334 ? -12.329 1.591 23.411 1.00 92.19 334 LYS A C 1
ATOM 2772 O O . LYS A 1 334 ? -13.194 2.118 22.708 1.00 92.19 334 LYS A O 1
ATOM 2777 N N . LEU A 1 335 ? -11.885 2.104 24.552 1.00 92.56 335 LEU A N 1
ATOM 2778 C CA . LEU A 1 335 ? -12.192 3.443 25.039 1.00 92.56 335 LEU A CA 1
ATOM 2779 C C . LEU A 1 335 ? -11.218 4.434 24.409 1.00 92.56 335 LEU A C 1
ATOM 2781 O O . LEU A 1 335 ? -10.009 4.257 24.548 1.00 92.56 335 LEU A O 1
ATOM 2785 N N . MET A 1 336 ? -11.762 5.465 23.770 1.00 93.62 336 MET A N 1
ATOM 2786 C CA . MET A 1 336 ? -11.020 6.633 23.301 1.00 93.62 336 MET A CA 1
ATOM 2787 C C . MET A 1 336 ? -11.308 7.805 24.240 1.00 93.62 336 MET A C 1
ATOM 2789 O O . MET A 1 336 ? -12.481 8.096 24.501 1.00 93.62 336 MET A O 1
ATOM 2793 N N . ASN A 1 337 ? -10.267 8.440 24.774 1.00 92.88 337 ASN A N 1
ATOM 2794 C CA . ASN A 1 337 ? -10.371 9.568 25.704 1.00 92.88 337 ASN A CA 1
ATOM 2795 C C . ASN A 1 337 ? -9.119 10.462 25.651 1.00 92.88 337 ASN A C 1
ATOM 2797 O O . ASN A 1 337 ? -8.203 10.194 24.878 1.00 92.88 337 ASN A O 1
ATOM 2801 N N . ASN A 1 338 ? -9.078 11.498 26.497 1.00 92.62 338 ASN A N 1
ATOM 2802 C CA . ASN A 1 338 ? -7.954 12.435 26.603 1.00 92.62 338 ASN A CA 1
ATOM 2803 C C . ASN A 1 338 ? -7.612 13.085 25.253 1.00 92.62 338 ASN A C 1
ATOM 2805 O O . ASN A 1 338 ? -6.480 13.006 24.786 1.00 92.62 338 ASN A O 1
ATOM 2809 N N . PH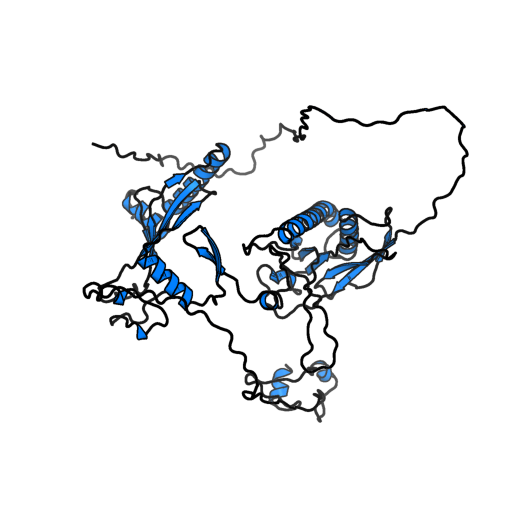E A 1 339 ? -8.625 13.643 24.589 1.00 93.44 339 PHE A N 1
ATOM 2810 C CA . PHE A 1 339 ? -8.436 14.349 23.328 1.00 93.44 339 PHE A CA 1
ATOM 2811 C C . PHE A 1 339 ? -7.656 15.642 23.561 1.00 93.44 339 PHE A C 1
ATOM 2813 O O . PHE A 1 339 ? -8.039 16.440 24.414 1.00 93.44 339 PHE A O 1
ATOM 2820 N N . GLN A 1 340 ? -6.603 15.860 22.782 1.00 93.38 340 GLN A N 1
ATOM 2821 C CA . GLN A 1 340 ? -5.814 17.087 22.808 1.00 93.38 340 GLN A CA 1
ATOM 2822 C C . GLN A 1 340 ? -5.496 17.529 21.380 1.00 93.38 340 GLN A C 1
ATOM 2824 O O . GLN A 1 340 ? -5.378 16.712 20.462 1.00 93.38 340 GLN A O 1
ATOM 2829 N N . ILE A 1 341 ? -5.334 18.835 21.195 1.00 92.12 341 ILE A N 1
ATOM 2830 C CA . ILE A 1 341 ? -4.865 19.425 19.943 1.00 92.12 341 ILE A CA 1
ATOM 2831 C C . ILE A 1 341 ? -3.399 19.790 20.161 1.00 92.12 341 ILE A C 1
ATOM 2833 O O . ILE A 1 341 ? -3.082 20.634 20.991 1.00 92.12 341 ILE A O 1
ATOM 2837 N N . ILE A 1 342 ? -2.514 19.113 19.438 1.00 93.56 342 ILE A N 1
ATOM 2838 C CA . ILE A 1 342 ? -1.064 19.302 19.481 1.00 93.56 342 ILE A CA 1
ATOM 2839 C C . ILE A 1 342 ? -0.627 19.643 18.049 1.00 93.56 342 ILE A C 1
ATOM 2841 O O . ILE A 1 342 ? -0.341 18.738 17.252 1.00 93.56 342 ILE A O 1
ATOM 2845 N N . PRO A 1 343 ? -0.669 20.930 17.663 1.00 92.81 343 PRO A N 1
ATOM 2846 C CA . PRO A 1 343 ? -0.269 21.348 16.330 1.00 92.81 343 PRO A CA 1
ATOM 2847 C C . PRO A 1 343 ? 1.248 21.218 16.141 1.00 92.81 343 PRO A C 1
ATOM 2849 O O . PRO A 1 343 ? 2.027 21.155 17.088 1.00 92.81 343 PRO A O 1
ATOM 2852 N N . SER A 1 344 ? 1.668 21.173 14.881 1.00 94.12 344 SER A N 1
ATOM 2853 C CA . SER A 1 344 ? 3.077 21.223 14.493 1.00 94.12 344 SER A CA 1
ATOM 2854 C C . SER A 1 344 ? 3.712 22.563 14.897 1.00 94.12 344 SER A C 1
ATOM 2856 O O . SER A 1 344 ? 3.057 23.590 14.741 1.00 94.12 344 SER A O 1
ATOM 2858 N N . PRO A 1 345 ? 5.003 22.593 15.278 1.00 94.12 345 PRO A N 1
ATOM 2859 C CA . PRO A 1 345 ? 5.719 23.848 15.528 1.00 94.12 345 PRO A CA 1
ATOM 2860 C C . PRO A 1 345 ? 5.814 24.732 14.270 1.00 94.12 345 PRO A C 1
ATOM 2862 O O . PRO A 1 345 ? 5.782 25.953 14.353 1.00 94.12 345 PRO A O 1
ATOM 2865 N N . ASN A 1 346 ? 5.867 24.131 13.074 1.00 96.25 346 ASN A N 1
ATOM 2866 C CA . ASN A 1 346 ? 5.806 24.880 11.817 1.00 96.25 346 ASN A CA 1
ATOM 2867 C C . ASN A 1 346 ? 4.398 25.465 11.572 1.00 96.25 346 ASN A C 1
ATOM 2869 O O . ASN A 1 346 ? 3.442 24.703 11.385 1.00 96.25 346 ASN A O 1
ATOM 2873 N N . LEU A 1 347 ? 4.302 26.798 11.477 1.00 94.94 347 LEU A N 1
ATOM 2874 C CA . LEU A 1 347 ? 3.050 27.555 11.314 1.00 94.94 347 LEU A CA 1
ATOM 2875 C C . LEU A 1 347 ? 2.235 27.158 10.074 1.00 94.94 347 LEU A C 1
ATOM 2877 O O . LEU A 1 347 ? 1.017 26.976 10.158 1.00 94.94 347 LEU A O 1
ATOM 2881 N N . ARG A 1 348 ? 2.888 26.970 8.918 1.00 95.88 348 ARG A N 1
ATOM 2882 C CA . ARG A 1 348 ? 2.212 26.549 7.677 1.00 95.88 348 ARG A CA 1
ATOM 2883 C C . ARG A 1 348 ? 1.575 25.174 7.858 1.00 95.88 348 ARG A C 1
ATOM 2885 O O . ARG A 1 348 ? 0.436 24.937 7.447 1.00 95.88 348 ARG A O 1
ATOM 2892 N N . THR A 1 349 ? 2.301 24.265 8.499 1.00 94.31 349 THR A N 1
ATOM 2893 C CA . THR A 1 349 ? 1.807 22.920 8.800 1.00 94.31 349 THR A CA 1
ATOM 2894 C C . THR A 1 349 ? 0.684 22.955 9.836 1.00 94.31 349 THR A C 1
ATOM 2896 O O . THR A 1 349 ? -0.326 22.280 9.632 1.00 94.31 349 THR A O 1
ATOM 2899 N N . ALA A 1 350 ? 0.799 23.774 10.885 1.00 95.44 350 ALA A N 1
ATOM 2900 C CA . ALA A 1 350 ? -0.234 23.954 11.906 1.00 95.44 350 ALA A CA 1
ATOM 2901 C C . ALA A 1 350 ? -1.555 24.467 11.310 1.00 95.44 350 ALA A C 1
ATOM 2903 O O . ALA A 1 350 ? -2.614 23.886 11.556 1.00 95.44 350 ALA A O 1
ATOM 2904 N N . ARG A 1 351 ? -1.502 25.484 10.436 1.00 96.12 351 ARG A N 1
ATOM 2905 C CA . ARG A 1 351 ? -2.688 26.009 9.734 1.00 96.12 351 ARG A CA 1
ATOM 2906 C C . ARG A 1 351 ? -3.363 24.929 8.879 1.00 96.12 351 ARG A C 1
ATOM 2908 O O . ARG A 1 351 ? -4.584 24.764 8.925 1.00 96.12 351 ARG A O 1
ATOM 2915 N N . ASN A 1 352 ? -2.570 24.134 8.157 1.00 95.69 352 ASN A N 1
ATOM 2916 C CA . ASN A 1 352 ? -3.075 23.007 7.367 1.00 95.69 352 ASN A CA 1
ATOM 2917 C C . ASN A 1 352 ? -3.699 21.902 8.237 1.00 95.69 352 ASN A C 1
ATOM 2919 O O . ASN A 1 352 ? -4.702 21.304 7.843 1.00 95.69 352 ASN A O 1
ATOM 2923 N N . GLN A 1 353 ? -3.115 21.610 9.401 1.00 96.69 353 GLN A N 1
ATOM 2924 C CA . GLN A 1 353 ? -3.651 20.645 10.364 1.00 96.69 353 GLN A CA 1
ATOM 2925 C C . GLN A 1 353 ? -5.000 21.108 10.922 1.00 96.69 353 GLN A C 1
ATOM 2927 O O . GLN A 1 353 ? -5.961 20.338 10.846 1.00 96.69 353 GLN A O 1
ATOM 2932 N N . LYS A 1 354 ? -5.087 22.369 11.372 1.00 95.50 354 LYS A N 1
ATOM 2933 C CA . LYS A 1 354 ? -6.320 23.005 11.864 1.00 95.50 354 LYS A CA 1
ATOM 2934 C C . LYS A 1 354 ? -7.435 22.934 10.821 1.00 95.50 354 LYS A C 1
ATOM 2936 O O . LYS A 1 354 ? -8.465 22.317 11.073 1.00 95.50 354 LYS A O 1
ATOM 2941 N N . THR A 1 355 ? -7.156 23.390 9.599 1.00 95.75 355 THR A N 1
ATOM 2942 C CA . THR A 1 355 ? -8.118 23.353 8.481 1.00 95.75 355 THR A CA 1
ATOM 2943 C C . THR A 1 355 ? -8.639 21.932 8.214 1.00 95.75 355 THR A C 1
ATOM 2945 O O . THR A 1 355 ? -9.823 21.706 7.968 1.00 95.75 355 THR A O 1
ATOM 2948 N N . ARG A 1 356 ? -7.762 20.919 8.246 1.00 95.62 356 ARG A N 1
ATOM 2949 C CA . ARG A 1 356 ? -8.163 19.515 8.027 1.00 95.62 356 ARG A CA 1
ATOM 2950 C C . ARG A 1 356 ? -8.989 18.955 9.183 1.00 95.62 356 ARG A C 1
ATOM 2952 O O . ARG A 1 356 ? -9.872 18.124 8.941 1.00 95.62 356 ARG A O 1
ATOM 2959 N N . PHE A 1 357 ? -8.674 19.354 10.412 1.00 95.44 357 PHE A N 1
ATOM 2960 C CA . PHE A 1 357 ? -9.441 18.978 11.592 1.00 95.44 357 PHE A CA 1
ATOM 2961 C C . PHE A 1 357 ? -10.848 19.583 11.531 1.00 95.44 357 PHE A C 1
ATOM 2963 O O . PHE A 1 357 ? -11.815 18.829 11.591 1.00 95.44 357 PHE A O 1
ATOM 2970 N N . GLU A 1 358 ? -10.967 20.881 11.258 1.00 94.12 358 GLU A N 1
ATOM 2971 C CA . GLU A 1 358 ? -12.250 21.583 11.101 1.00 94.12 358 GLU A CA 1
ATOM 2972 C C . GLU A 1 358 ? -13.114 20.954 10.006 1.00 94.12 358 GLU A C 1
ATOM 2974 O O . GLU A 1 358 ? -14.264 20.596 10.253 1.00 94.12 358 GLU A O 1
ATOM 2979 N N . ARG A 1 359 ? -12.544 20.674 8.824 1.00 94.69 359 ARG A N 1
ATOM 2980 C CA . ARG A 1 359 ? -13.253 19.934 7.759 1.00 94.69 359 ARG A CA 1
ATOM 2981 C C . ARG A 1 359 ? -13.770 18.573 8.229 1.00 94.69 359 ARG A C 1
ATOM 2983 O O . ARG A 1 359 ? -14.833 18.127 7.799 1.00 94.69 359 ARG A O 1
ATOM 2990 N N . SER A 1 360 ? -13.018 17.888 9.092 1.00 93.44 360 SER A N 1
ATOM 2991 C CA . SER A 1 360 ? -13.446 16.606 9.662 1.00 93.44 360 SER A CA 1
ATOM 2992 C C . SER A 1 360 ? -14.586 16.791 10.662 1.00 93.44 360 SER A C 1
ATOM 2994 O O . SER A 1 360 ? -15.529 16.003 10.618 1.00 93.44 360 SER A O 1
ATOM 2996 N N . CYS A 1 361 ? -14.535 17.836 11.495 1.00 91.94 361 CYS A N 1
ATOM 2997 C CA . CYS A 1 361 ? -15.631 18.228 12.382 1.00 91.94 361 CYS A CA 1
ATOM 2998 C C . CYS A 1 361 ? -16.903 18.513 11.580 1.00 91.94 361 CYS A C 1
ATOM 3000 O O . CYS A 1 361 ? -17.908 17.845 11.808 1.00 91.94 361 CYS A O 1
ATOM 3002 N N . HIS A 1 362 ? -16.840 19.402 10.584 1.00 91.19 362 HIS A N 1
ATOM 3003 C CA . HIS A 1 362 ? -17.985 19.742 9.734 1.00 91.19 362 HIS A CA 1
ATOM 3004 C C . HIS A 1 362 ? -18.611 18.507 9.086 1.00 91.19 362 HIS A C 1
ATOM 3006 O O . HIS A 1 362 ? -19.818 18.316 9.169 1.00 91.19 362 HIS A O 1
ATOM 3012 N N . ARG A 1 363 ? -17.795 17.617 8.504 1.00 93.44 363 ARG A N 1
ATOM 3013 C CA . ARG A 1 363 ? -18.285 16.392 7.851 1.00 93.44 363 ARG A CA 1
ATOM 3014 C C . ARG A 1 363 ? -19.008 15.439 8.807 1.00 93.44 363 ARG A C 1
ATOM 3016 O O . ARG A 1 363 ? -19.864 14.679 8.369 1.00 93.44 363 ARG A O 1
ATOM 3023 N N . ILE A 1 364 ? -18.602 15.387 10.074 1.00 92.00 364 ILE A N 1
ATOM 3024 C CA . ILE A 1 364 ? -19.225 14.504 11.069 1.00 92.00 364 ILE A CA 1
ATOM 3025 C C . ILE A 1 364 ? -20.476 15.154 11.653 1.00 92.00 364 ILE A C 1
ATOM 3027 O O . ILE A 1 364 ? -21.494 14.483 11.802 1.00 92.00 364 ILE A O 1
ATOM 3031 N N . LEU A 1 365 ? -20.408 16.446 11.966 1.00 89.19 365 LEU A N 1
ATOM 3032 C CA . LEU A 1 365 ? -21.524 17.186 12.546 1.00 89.19 365 LEU A CA 1
ATOM 3033 C C . LEU A 1 365 ? -22.635 17.450 11.524 1.00 89.19 365 LEU A C 1
ATOM 3035 O O . LEU A 1 365 ? -23.791 17.494 11.910 1.00 89.19 365 LEU A O 1
ATOM 3039 N N . SER A 1 366 ? -22.341 17.493 10.223 1.00 87.94 366 SER A N 1
ATOM 3040 C CA . SER A 1 366 ? -23.384 17.548 9.187 1.00 87.94 366 SER A CA 1
ATOM 3041 C C . SER A 1 366 ? -24.241 16.279 9.102 1.00 87.94 366 SER A C 1
ATOM 3043 O O . SER A 1 366 ? -25.291 16.288 8.473 1.00 87.94 366 SER A O 1
ATOM 3045 N N . GLN A 1 367 ? -23.812 15.178 9.732 1.00 86.75 367 GLN A N 1
ATOM 3046 C CA . GLN A 1 367 ? -24.595 13.940 9.851 1.00 86.75 367 GLN A CA 1
ATOM 3047 C C . GLN A 1 367 ? -25.487 13.930 11.101 1.00 86.75 367 GLN A C 1
ATOM 3049 O O . GLN A 1 367 ? -26.042 12.883 11.457 1.00 86.75 367 GLN A O 1
ATOM 3054 N N . GLU A 1 368 ? -25.564 15.054 11.812 1.00 87.06 368 GLU A N 1
ATOM 3055 C CA . GLU A 1 368 ? -26.444 15.235 12.954 1.00 87.06 368 GLU A CA 1
ATOM 3056 C C . GLU A 1 368 ? -27.903 15.051 12.528 1.00 87.06 368 GLU A C 1
ATOM 3058 O O . GLU A 1 368 ? -28.375 15.630 11.555 1.00 87.06 368 GLU A O 1
ATOM 3063 N N . VAL A 1 369 ? -28.615 14.195 13.260 1.00 81.44 369 VAL A N 1
ATOM 3064 C CA . VAL A 1 369 ? -30.039 13.953 13.032 1.00 81.44 369 VAL A CA 1
ATOM 3065 C C . VAL A 1 369 ? -30.803 14.834 14.007 1.00 81.44 369 VAL A C 1
ATOM 3067 O O . VAL A 1 369 ? -30.837 14.544 15.204 1.00 81.44 369 VAL A O 1
ATOM 3070 N N . ILE A 1 370 ? -31.388 15.909 13.489 1.00 81.69 370 ILE A N 1
ATOM 3071 C CA . ILE A 1 370 ? -32.205 16.860 14.243 1.00 81.69 370 ILE A CA 1
ATOM 3072 C C . ILE A 1 370 ? -33.667 16.636 13.844 1.00 81.69 370 ILE A C 1
ATOM 3074 O O . ILE A 1 370 ? -33.969 16.434 12.668 1.00 81.69 370 ILE A O 1
ATOM 3078 N N . LYS A 1 371 ? -34.578 16.607 14.822 1.00 77.81 371 LYS A N 1
ATOM 3079 C CA . LYS A 1 371 ? -36.018 16.522 14.534 1.00 77.81 371 LYS A CA 1
ATOM 3080 C C . LYS A 1 371 ? -36.490 17.824 13.862 1.00 77.81 371 LYS A C 1
ATOM 3082 O O . LYS A 1 371 ? -35.938 18.874 14.189 1.00 77.81 371 LYS A O 1
ATOM 3087 N N . PRO A 1 372 ? -37.510 17.791 12.986 1.00 72.88 372 PRO A N 1
ATOM 3088 C CA . PRO A 1 372 ? -38.077 19.009 12.408 1.00 72.88 372 PRO A CA 1
ATOM 3089 C C . PRO A 1 372 ? -38.465 20.000 13.516 1.00 72.88 372 PRO A C 1
ATOM 3091 O O . PRO A 1 372 ? -39.151 19.616 14.461 1.00 72.88 372 PRO A O 1
ATOM 3094 N N . GLY A 1 373 ? -37.970 21.238 13.434 1.00 74.19 373 GLY A N 1
ATOM 3095 C CA . GLY A 1 373 ? -38.219 22.295 14.425 1.00 74.19 373 GLY A CA 1
ATOM 3096 C C . GLY A 1 373 ? -37.325 22.282 15.676 1.00 74.19 373 GLY A C 1
ATOM 3097 O O . GLY A 1 373 ? -37.430 23.192 16.492 1.00 74.19 373 GLY A O 1
ATOM 3098 N N . ALA A 1 374 ? -36.431 21.300 15.846 1.00 77.00 374 ALA A N 1
ATOM 3099 C CA . ALA A 1 374 ? -35.463 21.298 16.945 1.00 77.00 374 ALA A CA 1
ATOM 3100 C C . ALA A 1 374 ? -34.162 22.029 16.562 1.00 77.00 374 ALA A C 1
ATOM 3102 O O . ALA A 1 374 ? -33.754 22.036 15.403 1.00 77.00 374 ALA A O 1
ATOM 3103 N N . VAL A 1 375 ? -33.482 22.613 17.551 1.00 80.88 375 VAL A N 1
ATOM 3104 C CA . VAL A 1 375 ? -32.183 23.286 17.375 1.00 80.88 375 VAL A CA 1
ATOM 3105 C C . VAL A 1 375 ? -31.038 22.314 17.684 1.00 80.88 375 VAL A C 1
ATOM 3107 O O . VAL A 1 375 ? -31.172 21.416 18.519 1.00 80.88 375 VAL A O 1
ATOM 3110 N N . SER A 1 376 ? -29.895 22.487 17.012 1.00 79.62 376 SER A N 1
ATOM 3111 C CA . SER A 1 376 ? -28.674 21.718 17.286 1.00 79.62 376 SER A CA 1
ATOM 3112 C C . SER A 1 376 ? -28.209 21.947 18.730 1.00 79.62 376 SER A C 1
ATOM 3114 O O . SER A 1 376 ? -27.912 23.068 19.139 1.00 79.62 376 SER A O 1
ATOM 3116 N N . SER A 1 377 ? -28.129 20.869 19.507 1.00 84.62 377 SER A N 1
ATOM 3117 C CA . SER A 1 377 ? -27.677 20.873 20.900 1.00 84.62 377 SER A CA 1
ATOM 3118 C C . SER A 1 377 ? -26.296 20.223 21.038 1.00 84.62 377 SER A C 1
ATOM 3120 O O . SER A 1 377 ? -25.854 19.435 20.199 1.00 84.62 377 SER A O 1
ATOM 3122 N N . THR A 1 378 ? -25.599 20.477 22.146 1.00 84.25 378 THR A N 1
ATOM 3123 C CA . THR A 1 378 ? -24.334 19.780 22.452 1.00 84.25 378 THR A CA 1
ATOM 3124 C C . THR A 1 378 ? -24.515 18.258 22.513 1.00 84.25 378 THR A C 1
ATOM 3126 O O . THR A 1 378 ? -23.650 17.512 22.054 1.00 84.25 378 THR A O 1
ATOM 3129 N N . SER A 1 379 ? -25.660 17.784 23.012 1.00 84.94 379 SER A N 1
ATOM 3130 C CA . SER A 1 379 ? -26.001 16.360 23.104 1.00 84.94 379 SER A CA 1
ATOM 3131 C C . SER A 1 379 ? -26.173 15.708 21.729 1.00 84.94 379 SER A C 1
ATOM 3133 O O . SER A 1 379 ? -25.634 14.626 21.476 1.00 84.94 379 SER A O 1
ATOM 3135 N N . THR A 1 380 ? -26.861 16.380 20.804 1.00 85.81 380 THR A N 1
ATOM 3136 C CA . THR A 1 380 ? -27.084 15.878 19.440 1.00 85.81 380 THR A CA 1
ATOM 3137 C C . THR A 1 380 ? -25.774 15.851 18.639 1.00 85.81 380 THR A C 1
ATOM 3139 O O . THR A 1 380 ? -25.472 14.830 18.007 1.00 85.81 380 THR A O 1
ATOM 3142 N N . LYS A 1 381 ? -24.898 16.854 18.811 1.00 87.38 381 LYS A N 1
ATOM 3143 C CA . LYS A 1 381 ? -23.525 16.852 18.266 1.00 87.38 381 LYS A CA 1
ATOM 3144 C C . LYS A 1 381 ? -22.681 15.708 18.838 1.00 87.38 381 LYS A C 1
ATOM 3146 O O . LYS A 1 381 ? -21.996 15.001 18.095 1.00 87.38 381 LYS A O 1
ATOM 3151 N N . LEU A 1 382 ? -22.757 15.466 20.150 1.00 88.38 382 LEU A N 1
ATOM 3152 C CA . LEU A 1 382 ? -22.074 14.342 20.806 1.00 88.38 382 LEU A CA 1
ATOM 3153 C C . LEU A 1 382 ? -22.589 12.982 20.312 1.00 88.38 382 LEU A C 1
ATOM 3155 O O . LEU A 1 382 ? -21.794 12.053 20.130 1.00 88.38 382 LEU A O 1
ATOM 3159 N N . ALA A 1 383 ? -23.892 12.850 20.055 1.00 86.94 383 ALA A N 1
ATOM 3160 C CA . ALA A 1 383 ? -24.484 11.639 19.494 1.00 86.94 383 ALA A CA 1
ATOM 3161 C C . ALA A 1 383 ? -24.003 11.384 18.055 1.00 86.94 383 ALA A C 1
ATOM 3163 O O . ALA A 1 383 ? -23.588 10.260 17.740 1.00 86.94 383 ALA A O 1
ATOM 3164 N N . ALA A 1 384 ? -23.972 12.423 17.213 1.00 89.06 384 ALA A N 1
ATOM 3165 C CA . ALA A 1 384 ? -23.434 12.359 15.853 1.00 89.06 384 ALA A CA 1
ATOM 3166 C C . ALA A 1 384 ? -21.951 11.956 15.858 1.00 89.06 384 ALA A C 1
ATOM 3168 O O . ALA A 1 384 ? -21.551 11.000 15.187 1.00 89.06 384 ALA A O 1
ATOM 3169 N N . ALA A 1 385 ? -21.145 12.593 16.709 1.00 89.88 385 ALA A N 1
ATOM 3170 C CA . ALA A 1 385 ? -19.732 12.266 16.856 1.00 89.88 385 ALA A CA 1
ATOM 3171 C C . ALA A 1 385 ? -19.505 10.839 17.377 1.00 89.88 385 ALA A C 1
ATOM 3173 O O . ALA A 1 385 ? -18.616 10.138 16.889 1.00 89.88 385 ALA A O 1
ATOM 3174 N N . LYS A 1 386 ? -20.331 10.353 18.312 1.00 87.94 386 LYS A N 1
ATOM 3175 C CA . LYS A 1 386 ? -20.274 8.963 18.797 1.00 87.94 386 LYS A CA 1
ATOM 3176 C C . LYS A 1 386 ? -20.610 7.961 17.689 1.00 87.94 386 LYS A C 1
ATOM 3178 O O . LYS A 1 386 ? -19.919 6.947 17.565 1.00 87.94 386 LYS A O 1
ATOM 3183 N N . LYS A 1 387 ? -21.618 8.250 16.859 1.00 87.94 387 LYS A N 1
ATOM 3184 C CA . LYS A 1 387 ? -21.972 7.447 15.673 1.00 87.94 387 LYS A CA 1
ATOM 3185 C C . LYS A 1 387 ? -20.822 7.430 14.657 1.00 87.94 387 LYS A C 1
ATOM 3187 O O . LYS A 1 387 ? -20.445 6.361 14.178 1.00 87.94 387 LYS A O 1
ATOM 3192 N N . GLY A 1 388 ? -20.215 8.592 14.413 1.00 87.44 388 GLY A N 1
ATOM 3193 C CA . GLY A 1 388 ? -19.056 8.786 13.538 1.00 87.44 388 GLY A CA 1
ATOM 3194 C C . GLY A 1 388 ? -17.704 8.353 14.124 1.00 87.44 388 GLY A C 1
ATOM 3195 O O . GLY A 1 388 ? -16.708 8.377 13.403 1.00 87.44 388 GLY A O 1
ATOM 3196 N N . ARG A 1 389 ? -17.656 7.934 15.400 1.00 90.31 389 ARG A N 1
ATOM 3197 C CA . ARG A 1 389 ? -16.433 7.572 16.150 1.00 90.31 389 ARG A CA 1
ATOM 3198 C C . ARG A 1 389 ? -15.365 8.670 16.110 1.00 90.31 389 ARG A C 1
ATOM 3200 O O . ARG A 1 389 ? -14.196 8.401 15.833 1.00 90.31 389 ARG A O 1
ATOM 3207 N N . PHE A 1 390 ? -15.780 9.901 16.374 1.00 92.69 390 PHE A N 1
ATOM 3208 C CA . PHE A 1 390 ? -14.950 11.095 16.266 1.00 92.69 390 PHE A CA 1
ATOM 3209 C C . PHE A 1 390 ? -14.834 11.817 17.615 1.00 92.69 390 PHE A C 1
ATOM 3211 O O . PHE A 1 390 ? -15.816 11.898 18.354 1.00 92.69 390 PHE A O 1
ATOM 3218 N N . LEU A 1 391 ? -13.634 12.314 17.934 1.00 92.12 391 LEU A N 1
ATOM 3219 C CA . LEU A 1 391 ? -13.359 13.157 19.102 1.00 92.12 391 LEU A CA 1
ATOM 3220 C C . LEU A 1 391 ? -13.175 14.603 18.644 1.00 92.12 391 LEU A C 1
ATOM 3222 O O . LEU A 1 391 ? -12.397 14.847 17.723 1.00 92.12 391 LEU A O 1
ATOM 3226 N N . PHE A 1 392 ? -13.871 15.532 19.293 1.00 91.50 392 PHE A N 1
ATOM 3227 C CA . PHE A 1 392 ? -13.746 16.966 19.019 1.00 91.50 392 PHE A CA 1
ATOM 3228 C C . PHE A 1 392 ? -13.759 17.851 20.272 1.00 91.50 392 PHE A C 1
ATOM 3230 O O . PHE A 1 392 ? -13.350 19.003 20.190 1.00 91.50 392 PHE A O 1
ATOM 3237 N N . LEU A 1 393 ? -14.179 17.322 21.428 1.00 88.69 393 LEU A N 1
ATOM 3238 C CA . LEU A 1 393 ? -14.109 18.012 22.722 1.00 88.69 393 LEU A CA 1
ATOM 3239 C C . LEU A 1 393 ? -13.111 17.313 23.648 1.00 88.69 393 LEU A C 1
ATOM 3241 O O . LEU A 1 393 ? -13.041 16.083 23.665 1.00 88.69 393 LEU A O 1
ATOM 3245 N N . LEU A 1 394 ? -12.394 18.085 24.472 1.00 86.06 394 LEU A N 1
ATOM 3246 C CA . LEU A 1 394 ? -11.410 17.560 25.434 1.00 86.06 394 LEU A CA 1
ATOM 3247 C C . LEU A 1 394 ? -12.031 16.587 26.450 1.00 86.06 394 LEU A C 1
ATOM 3249 O O . LEU A 1 394 ? -11.443 15.556 26.776 1.00 86.06 394 LEU A O 1
ATOM 3253 N N . SER A 1 395 ? -13.250 16.877 26.912 1.00 84.94 395 SER A N 1
ATOM 3254 C CA . SER A 1 395 ? -13.992 16.046 27.870 1.00 84.94 395 SER A CA 1
ATOM 3255 C C . SER A 1 395 ? -14.671 14.824 27.235 1.00 84.94 395 SER A C 1
ATOM 3257 O O . SER A 1 395 ? -15.195 13.958 27.945 1.00 84.94 395 SER A O 1
ATOM 3259 N N . GLN A 1 396 ? -14.675 14.720 25.902 1.00 88.94 396 GLN A N 1
ATOM 3260 C CA . GLN A 1 396 ? -15.385 13.661 25.199 1.00 88.94 396 GLN A CA 1
ATOM 3261 C C . GLN A 1 396 ? -14.692 12.309 25.377 1.00 88.94 396 GLN A C 1
ATOM 3263 O O . GLN A 1 396 ? -13.476 12.158 25.249 1.00 88.94 396 GLN A O 1
ATOM 3268 N N . LYS A 1 397 ? -15.511 11.279 25.592 1.00 91.06 397 LYS A N 1
ATOM 3269 C CA . LYS A 1 397 ? -15.085 9.882 25.557 1.00 91.06 397 LYS A CA 1
ATOM 3270 C C . LYS A 1 397 ? -16.113 9.034 24.830 1.00 91.06 397 LYS A C 1
ATOM 3272 O O . LYS A 1 397 ? -17.319 9.235 24.983 1.00 91.06 397 LYS A O 1
ATOM 3277 N N . PHE A 1 398 ? -15.652 8.052 24.066 1.00 89.62 398 PHE A N 1
ATOM 3278 C CA . PHE A 1 398 ? -16.539 7.043 23.492 1.00 89.62 398 PHE A CA 1
ATOM 3279 C C . PHE A 1 398 ? -15.878 5.671 23.463 1.00 89.62 398 PHE A C 1
ATOM 3281 O O . PHE A 1 398 ? -14.658 5.529 23.530 1.00 89.62 398 PHE A O 1
ATOM 3288 N N . THR A 1 399 ? -16.712 4.641 23.363 1.00 89.69 399 THR A N 1
ATOM 3289 C CA . THR A 1 399 ? -16.288 3.245 23.334 1.00 89.69 399 THR A CA 1
ATOM 3290 C C . THR A 1 399 ? -16.657 2.616 21.999 1.00 89.69 399 THR A C 1
ATOM 3292 O O . THR A 1 399 ? -17.711 2.895 21.427 1.00 89.69 399 THR A O 1
ATOM 3295 N N . THR A 1 400 ? -15.777 1.764 21.479 1.00 90.19 400 THR A N 1
ATOM 3296 C CA . THR A 1 400 ? -16.014 1.003 20.244 1.00 90.19 400 THR A CA 1
ATOM 3297 C C . THR A 1 400 ? -15.840 -0.489 20.500 1.00 90.19 400 THR A C 1
ATOM 3299 O O . THR A 1 400 ? -14.829 -0.876 21.081 1.00 90.19 400 THR A O 1
ATOM 3302 N N . PRO A 1 401 ? -16.795 -1.346 20.103 1.00 89.56 401 PRO A N 1
ATOM 3303 C CA . PRO A 1 401 ? -16.690 -2.783 20.339 1.00 89.56 401 PRO A CA 1
ATOM 3304 C C . PRO A 1 401 ? -15.623 -3.430 19.447 1.00 89.56 401 PRO A C 1
ATOM 3306 O O . PRO A 1 401 ? -15.499 -3.091 18.264 1.00 89.56 401 PRO A O 1
ATOM 3309 N N . LEU A 1 402 ? -14.900 -4.414 19.987 1.00 88.88 402 LEU A N 1
ATOM 3310 C CA . LEU A 1 402 ? -14.017 -5.281 19.204 1.00 88.88 402 LEU A CA 1
ATOM 3311 C C . LEU A 1 402 ? -14.850 -6.380 18.543 1.00 88.88 402 LEU A C 1
ATOM 3313 O O . LEU A 1 402 ? -15.228 -7.360 19.178 1.00 88.88 402 LEU A O 1
ATOM 3317 N N . LYS A 1 403 ? -15.148 -6.205 17.251 1.00 87.12 403 LYS A N 1
ATOM 3318 C CA . LYS A 1 403 ? -16.144 -7.014 16.528 1.00 87.12 403 LYS A CA 1
ATOM 3319 C C . LYS A 1 403 ? -15.858 -8.518 16.505 1.00 87.12 403 LYS A C 1
ATOM 3321 O O . LYS A 1 403 ? -16.814 -9.287 16.494 1.00 87.12 403 LYS A O 1
ATOM 3326 N N . HIS A 1 404 ? -14.592 -8.927 16.478 1.00 85.56 404 HIS A N 1
ATOM 3327 C CA . HIS A 1 404 ? -14.173 -10.328 16.347 1.00 85.56 404 HIS A CA 1
ATOM 3328 C C . HIS A 1 404 ? -14.027 -11.073 17.681 1.00 85.56 404 HIS A C 1
ATOM 3330 O O . HIS A 1 404 ? -13.870 -12.289 17.654 1.00 85.56 404 HIS A O 1
ATOM 3336 N N . LEU A 1 405 ? -14.090 -10.384 18.828 1.00 88.00 405 LEU A N 1
ATOM 3337 C CA . LEU A 1 405 ? -14.039 -11.001 20.160 1.00 88.00 405 LEU A CA 1
ATOM 3338 C C . LEU A 1 405 ? -15.421 -10.922 20.808 1.00 88.00 405 LEU A C 1
ATOM 3340 O O . LEU A 1 405 ? -15.817 -9.881 21.342 1.00 88.00 405 LEU A O 1
ATOM 3344 N N . ARG A 1 406 ? -16.167 -12.025 20.731 1.00 85.94 406 ARG A N 1
ATOM 3345 C CA . ARG A 1 406 ? -17.549 -12.123 21.211 1.00 85.94 406 ARG A CA 1
ATOM 3346 C C . ARG A 1 406 ? -17.732 -13.310 22.137 1.00 85.94 406 ARG A C 1
ATOM 3348 O O . ARG A 1 406 ? -17.104 -14.347 21.946 1.00 85.94 406 ARG A O 1
ATOM 3355 N N . TYR A 1 407 ? -18.644 -13.155 23.084 1.00 81.69 407 TYR A N 1
ATOM 3356 C CA . TYR A 1 407 ? -19.179 -14.265 23.838 1.00 81.69 407 TYR A CA 1
ATOM 3357 C C . TYR A 1 407 ? -20.026 -15.155 22.916 1.00 81.69 407 TYR A C 1
ATOM 3359 O O . TYR A 1 407 ? -20.853 -14.652 22.153 1.00 81.69 407 TYR A O 1
ATOM 3367 N N . LYS A 1 408 ? -19.795 -16.469 22.969 1.00 76.25 408 LYS A N 1
ATOM 3368 C CA . LYS A 1 408 ? -20.507 -17.504 22.208 1.00 76.25 408 LYS A CA 1
ATOM 3369 C C . LYS A 1 408 ? -21.950 -17.679 22.681 1.00 76.25 408 LYS A C 1
ATOM 3371 O O . LYS A 1 408 ? -22.827 -17.898 21.856 1.00 76.25 408 LYS A O 1
ATOM 3376 N N . LYS A 1 409 ? -22.196 -17.575 23.991 1.00 68.56 409 LYS A N 1
ATOM 3377 C CA . LYS A 1 409 ? -23.520 -17.755 24.605 1.00 68.56 409 LYS A CA 1
ATOM 3378 C C . LYS A 1 409 ? -24.053 -16.422 25.117 1.00 68.56 409 LYS A C 1
ATOM 3380 O O . LYS A 1 409 ? -23.329 -15.675 25.772 1.00 68.56 409 LYS A O 1
ATOM 3385 N N . THR A 1 410 ? -25.312 -16.130 24.800 1.00 59.16 410 THR A N 1
ATOM 3386 C CA . THR A 1 410 ? -26.013 -14.903 25.215 1.00 59.16 410 THR A CA 1
ATOM 3387 C C . THR A 1 410 ? -26.974 -15.121 26.378 1.00 59.16 410 THR A C 1
ATOM 3389 O O . THR A 1 410 ? -27.378 -14.151 27.006 1.00 59.16 410 THR A O 1
ATOM 3392 N N . VAL A 1 411 ? -27.353 -16.368 26.657 1.00 56.81 411 VAL A N 1
ATOM 3393 C CA . VAL A 1 411 ? -28.363 -16.701 27.672 1.00 56.81 411 VAL A CA 1
ATOM 3394 C C . VAL A 1 411 ? -27.703 -17.057 29.008 1.00 56.81 411 VAL A C 1
ATOM 3396 O O . VAL A 1 411 ? -28.095 -16.523 30.042 1.00 56.81 411 VAL A O 1
ATOM 3399 N N . ASP A 1 412 ? -26.623 -17.843 28.963 1.00 63.72 412 ASP A N 1
ATOM 3400 C CA . ASP A 1 412 ? -25.875 -18.275 30.146 1.00 63.72 412 ASP A CA 1
ATOM 3401 C C . ASP A 1 412 ? -24.576 -17.493 30.361 1.00 63.72 412 ASP A C 1
ATOM 3403 O O . ASP A 1 412 ? -23.985 -16.931 29.430 1.00 63.72 412 ASP A O 1
ATOM 3407 N N . ILE A 1 413 ? -24.082 -17.525 31.604 1.00 65.75 413 ILE A N 1
ATOM 3408 C CA . ILE A 1 413 ? -22.729 -17.079 31.943 1.00 65.75 413 ILE A CA 1
ATOM 3409 C C . ILE A 1 413 ? -21.724 -17.879 31.102 1.00 65.75 413 ILE A C 1
ATOM 3411 O O . ILE A 1 413 ? -21.679 -19.109 31.144 1.00 65.75 413 ILE A O 1
ATOM 3415 N N . SER A 1 414 ? -20.916 -17.164 30.316 1.00 68.44 414 SER A N 1
ATOM 3416 C CA . SER A 1 414 ? -19.899 -17.767 29.453 1.00 68.44 414 SER A CA 1
ATOM 3417 C C . SER A 1 414 ? -18.837 -18.484 30.283 1.00 68.44 414 SER A C 1
ATOM 3419 O O . SER A 1 414 ? -18.216 -17.867 31.146 1.00 68.44 414 SER A O 1
ATOM 3421 N N . LYS A 1 415 ? -18.590 -19.764 29.984 1.00 72.12 415 LYS A N 1
ATOM 3422 C CA . LYS A 1 415 ? -17.598 -20.581 30.694 1.00 72.12 415 LYS A CA 1
ATOM 3423 C C . LYS A 1 415 ? -16.240 -20.516 29.992 1.00 72.12 415 LYS A C 1
ATOM 3425 O O . LYS A 1 415 ? -16.190 -20.520 28.765 1.00 72.12 415 LYS A O 1
ATOM 3430 N N . GLN A 1 416 ? -15.137 -20.505 30.749 1.00 78.94 416 GLN A N 1
ATOM 3431 C CA . GLN A 1 416 ? -13.775 -20.444 30.188 1.00 78.94 416 GLN A CA 1
ATOM 3432 C C . GLN A 1 416 ? -13.498 -21.606 29.220 1.00 78.94 416 GLN A C 1
ATOM 3434 O O . GLN A 1 416 ? -12.868 -21.397 28.190 1.00 78.94 416 GLN A O 1
ATOM 3439 N N . LYS A 1 417 ? -14.054 -22.796 29.487 1.00 78.12 417 LYS A N 1
ATOM 3440 C CA . LYS A 1 417 ? -13.955 -23.981 28.615 1.00 78.12 417 LYS A CA 1
ATOM 3441 C C . LYS A 1 417 ? -14.500 -23.784 27.195 1.00 78.12 417 LYS A C 1
ATOM 3443 O O . LYS A 1 417 ? -14.107 -24.504 26.287 1.00 78.12 417 LYS A O 1
ATOM 3448 N N . ASP A 1 418 ? -15.389 -22.812 26.989 1.00 80.50 418 ASP A N 1
ATOM 3449 C CA . ASP A 1 418 ? -15.970 -22.546 25.672 1.00 80.50 418 ASP A CA 1
ATOM 3450 C C . ASP A 1 418 ? -15.003 -21.739 24.774 1.00 80.50 418 ASP A C 1
ATOM 3452 O O . ASP A 1 418 ? -15.295 -21.528 23.593 1.00 80.50 418 ASP A O 1
ATOM 3456 N N . TYR A 1 419 ? -13.855 -21.284 25.292 1.00 82.81 419 TYR A N 1
ATOM 3457 C CA . TYR A 1 419 ? -12.877 -20.458 24.578 1.00 82.81 419 TYR A CA 1
ATOM 3458 C C . TYR A 1 419 ? -11.474 -21.045 24.702 1.00 82.81 419 TYR A C 1
ATOM 3460 O O . TYR A 1 419 ? -11.046 -21.466 25.770 1.00 82.81 419 TYR A O 1
ATOM 3468 N N . ASN A 1 420 ? -10.712 -20.981 23.613 1.00 84.75 420 ASN A N 1
ATOM 3469 C CA . ASN A 1 420 ? -9.283 -21.287 23.624 1.00 84.75 420 ASN A CA 1
ATOM 3470 C C . ASN A 1 420 ? -8.426 -20.107 24.129 1.00 84.75 420 ASN A C 1
ATOM 3472 O O . ASN A 1 420 ? -7.210 -20.213 24.188 1.00 84.75 420 ASN A O 1
ATOM 3476 N N . PHE A 1 421 ? -9.026 -18.971 24.481 1.00 84.62 421 PHE A N 1
ATOM 3477 C CA . PHE A 1 421 ? -8.339 -17.785 25.000 1.00 84.62 421 PHE A CA 1
ATOM 3478 C C . PHE A 1 421 ? -8.957 -17.336 26.325 1.00 84.62 421 PHE A C 1
ATOM 3480 O O . PHE A 1 421 ? -10.107 -17.668 26.622 1.00 84.62 421 PHE A O 1
ATOM 3487 N N . THR A 1 422 ? -8.212 -16.568 27.116 1.00 83.12 422 THR A N 1
ATOM 3488 C CA . THR A 1 422 ? -8.651 -16.096 28.437 1.00 83.12 422 THR A CA 1
ATOM 3489 C C . THR A 1 422 ? -9.789 -15.078 28.331 1.00 83.12 422 THR A C 1
ATOM 3491 O O . THR A 1 422 ? -9.742 -14.145 27.523 1.00 83.12 422 THR A O 1
ATOM 3494 N N . ILE A 1 423 ? -10.840 -15.250 29.144 1.00 83.44 423 ILE A N 1
ATOM 3495 C CA . ILE A 1 423 ? -11.990 -14.335 29.175 1.00 83.44 423 ILE A CA 1
ATOM 3496 C C . ILE A 1 423 ? -12.113 -13.578 30.513 1.00 83.44 423 ILE A C 1
ATOM 3498 O O . ILE A 1 423 ? -11.901 -14.154 31.577 1.00 83.44 423 ILE A O 1
ATOM 3502 N N . PRO A 1 424 ? -12.541 -12.299 30.499 1.00 77.06 424 PRO A N 1
ATOM 3503 C CA . PRO A 1 424 ? -12.650 -11.449 31.693 1.00 77.06 424 PRO A CA 1
ATOM 3504 C C . PRO A 1 424 ? -13.523 -11.964 32.844 1.00 77.06 424 PRO A C 1
ATOM 3506 O O . PRO A 1 424 ? -13.288 -11.600 33.991 1.00 77.06 424 PRO A O 1
ATOM 3509 N N . HIS A 1 425 ? -14.555 -12.765 32.551 1.00 64.81 425 HIS A N 1
ATOM 3510 C CA . HIS A 1 425 ? -15.634 -13.094 33.497 1.00 64.81 425 HIS A CA 1
ATOM 3511 C C . HIS A 1 425 ? -15.158 -13.912 34.717 1.00 64.81 425 HIS A C 1
ATOM 3513 O O . HIS A 1 425 ? -15.859 -13.986 35.718 1.00 64.81 425 HIS A O 1
ATOM 3519 N N . TYR A 1 426 ? -13.958 -14.493 34.654 1.00 54.78 426 TYR A N 1
ATOM 3520 C CA . TYR A 1 426 ? -13.362 -15.281 35.737 1.00 54.78 426 TYR A CA 1
ATOM 3521 C C . TYR A 1 426 ? -12.327 -14.516 36.571 1.00 54.78 426 TYR A C 1
ATOM 3523 O O . TYR A 1 426 ? -11.821 -15.046 37.552 1.00 54.78 426 TYR A O 1
ATOM 3531 N N . PHE A 1 427 ? -12.012 -13.266 36.218 1.00 51.41 427 PHE A N 1
ATOM 3532 C CA . PHE A 1 427 ? -10.987 -12.501 36.935 1.00 51.41 427 PHE A CA 1
ATOM 3533 C C . PHE A 1 427 ? -11.519 -11.811 38.205 1.00 51.41 427 PHE A C 1
ATOM 3535 O O . PHE A 1 427 ? -10.739 -11.444 39.073 1.00 51.41 427 PHE A O 1
ATOM 3542 N N . GLY A 1 428 ? -12.840 -11.626 38.322 1.00 44.91 428 GLY A N 1
ATOM 3543 C CA . GLY A 1 428 ? -13.467 -10.903 39.437 1.00 44.91 428 GLY A CA 1
ATOM 3544 C C . GLY A 1 428 ? -13.865 -11.756 40.647 1.00 44.91 428 GLY A C 1
ATOM 3545 O O . GLY A 1 428 ? -14.197 -11.188 41.679 1.00 44.91 428 GLY A O 1
ATOM 3546 N N . THR A 1 429 ? -13.858 -13.089 40.545 1.00 39.34 429 THR A N 1
ATOM 3547 C CA . THR A 1 429 ? -14.323 -13.981 41.627 1.00 39.34 429 THR A CA 1
ATOM 3548 C C . THR A 1 429 ? -13.205 -14.511 42.527 1.00 39.34 429 THR A C 1
ATOM 3550 O O . THR A 1 429 ? -13.501 -14.981 43.616 1.00 39.34 429 THR A O 1
ATOM 3553 N N . ASN A 1 430 ? -11.931 -14.401 42.126 1.00 38.34 430 ASN A N 1
ATOM 3554 C CA . ASN A 1 430 ? -10.810 -15.037 42.838 1.00 38.34 430 ASN A CA 1
ATOM 3555 C C . ASN A 1 430 ? -9.891 -14.061 43.596 1.00 38.34 430 ASN A C 1
ATOM 3557 O O . ASN A 1 430 ? -8.872 -14.481 44.133 1.00 38.34 430 ASN A O 1
ATOM 3561 N N . THR A 1 431 ? -10.218 -12.767 43.685 1.00 34.78 431 THR A N 1
ATOM 3562 C CA . THR A 1 431 ? -9.367 -11.796 44.404 1.00 34.78 431 THR A CA 1
ATOM 3563 C C . THR A 1 431 ? -9.570 -11.779 45.924 1.00 34.78 431 THR A C 1
ATOM 3565 O O . THR A 1 431 ? -8.869 -11.037 46.599 1.00 34.78 431 THR A O 1
ATOM 3568 N N . ASN A 1 432 ? -10.470 -12.606 46.472 1.00 35.09 432 ASN A N 1
ATOM 3569 C CA . ASN A 1 432 ? -10.661 -12.747 47.925 1.00 35.09 432 ASN A CA 1
ATOM 3570 C C . ASN A 1 432 ? -9.959 -13.974 48.528 1.00 35.09 432 ASN A C 1
ATOM 3572 O O . ASN A 1 432 ? -10.041 -14.194 49.730 1.00 35.09 432 ASN A O 1
ATOM 3576 N N . THR A 1 433 ? -9.230 -14.753 47.731 1.00 30.06 433 THR A N 1
ATOM 3577 C CA . THR A 1 433 ? -8.333 -15.791 48.246 1.00 30.06 433 THR A CA 1
ATOM 3578 C C . THR A 1 433 ? -6.911 -15.400 47.905 1.00 30.06 433 THR A C 1
ATOM 3580 O O . THR A 1 433 ? -6.511 -15.438 46.742 1.00 30.06 433 THR A O 1
ATOM 3583 N N . SER A 1 434 ? -6.165 -15.003 48.934 1.00 36.91 434 SER A N 1
ATOM 3584 C CA . SER A 1 434 ? -4.718 -14.828 48.894 1.00 36.91 434 SER A CA 1
ATOM 3585 C C . SER A 1 434 ? -4.060 -16.058 48.262 1.00 36.91 434 SER A C 1
ATOM 3587 O O . SER A 1 434 ? -3.878 -17.089 48.897 1.00 36.91 434 SER A O 1
ATOM 3589 N N . SER A 1 435 ? -3.744 -15.966 46.975 1.00 30.88 435 SER A N 1
ATOM 3590 C CA . SER A 1 435 ? -2.723 -16.777 46.326 1.00 30.88 435 SER A CA 1
ATOM 3591 C C . SER A 1 435 ? -2.146 -15.945 45.187 1.00 30.88 435 SER A C 1
ATOM 3593 O O . SER A 1 435 ? -2.737 -15.719 44.132 1.00 30.88 435 SER A O 1
ATOM 3595 N N . ARG A 1 436 ? -0.979 -15.386 45.486 1.00 26.64 436 ARG A N 1
ATOM 3596 C CA . ARG A 1 436 ? -0.044 -14.760 44.555 1.00 26.64 436 ARG A CA 1
ATOM 3597 C C . ARG A 1 436 ? 0.069 -15.652 43.304 1.00 26.64 436 ARG A C 1
ATOM 3599 O O . ARG A 1 436 ? 0.360 -16.836 43.472 1.00 26.64 436 ARG A O 1
ATOM 3606 N N . PRO A 1 437 ? -0.115 -15.150 42.069 1.00 29.91 437 PRO A N 1
ATOM 3607 C CA . PRO A 1 437 ? 0.236 -15.934 40.894 1.00 29.91 437 PRO A CA 1
ATOM 3608 C C . PRO A 1 437 ? 1.747 -16.152 40.953 1.00 29.91 437 PRO A C 1
ATOM 3610 O O . PRO A 1 437 ? 2.515 -15.192 40.850 1.00 29.91 437 PRO A O 1
ATOM 3613 N N . MET A 1 438 ? 2.176 -17.390 41.202 1.00 25.03 438 MET A N 1
ATOM 3614 C CA . MET A 1 438 ? 3.582 -17.740 41.083 1.00 25.03 438 MET A CA 1
ATOM 3615 C C . MET A 1 438 ? 4.010 -17.445 39.649 1.00 25.03 438 MET A C 1
ATOM 3617 O O . MET A 1 438 ? 3.382 -17.889 38.686 1.00 25.03 438 MET A O 1
ATOM 3621 N N . ALA A 1 439 ? 5.076 -16.660 39.529 1.00 28.73 439 ALA A N 1
ATOM 3622 C CA . ALA A 1 439 ? 5.847 -16.564 38.311 1.00 28.73 439 ALA A CA 1
ATOM 3623 C C . ALA A 1 439 ? 6.232 -17.988 37.895 1.00 28.73 439 ALA A C 1
ATOM 3625 O O . ALA A 1 439 ? 6.970 -18.668 38.608 1.00 28.73 439 ALA A O 1
ATOM 3626 N N . ILE A 1 440 ? 5.716 -18.451 36.758 1.00 26.81 440 ILE A N 1
ATOM 3627 C CA . ILE A 1 440 ? 6.301 -19.610 36.094 1.00 26.81 440 ILE A CA 1
ATOM 3628 C C . ILE A 1 440 ? 7.577 -19.085 35.451 1.00 26.81 440 ILE A C 1
ATOM 3630 O O . ILE A 1 440 ? 7.564 -18.445 34.399 1.00 26.81 440 ILE A O 1
ATOM 3634 N N . ASN A 1 441 ? 8.657 -19.283 36.196 1.00 26.81 441 ASN A N 1
ATOM 3635 C CA . ASN A 1 441 ? 10.019 -19.077 35.766 1.00 26.81 441 ASN A CA 1
ATOM 3636 C C . ASN A 1 441 ? 10.304 -19.859 34.481 1.00 26.81 441 ASN A C 1
ATOM 3638 O O . ASN A 1 441 ? 9.812 -20.965 34.264 1.00 26.81 441 ASN A O 1
ATOM 3642 N N . ASN A 1 442 ? 11.136 -19.221 33.662 1.00 35.88 442 ASN A N 1
ATOM 3643 C CA . ASN A 1 442 ? 11.979 -19.763 32.608 1.00 35.88 442 ASN A CA 1
ATOM 3644 C C . ASN A 1 442 ? 12.148 -21.289 32.652 1.00 35.88 442 ASN A C 1
ATOM 3646 O O . ASN A 1 442 ? 12.796 -21.817 33.552 1.00 35.88 442 ASN A O 1
ATOM 3650 N N . ILE A 1 443 ? 11.664 -21.973 31.615 1.00 25.14 443 ILE A N 1
ATOM 3651 C CA . ILE A 1 443 ? 12.186 -23.289 31.253 1.00 25.14 443 ILE A CA 1
ATOM 3652 C C . ILE A 1 443 ? 13.207 -23.063 30.142 1.00 25.14 443 ILE A C 1
ATOM 3654 O O . ILE A 1 443 ? 12.873 -22.840 28.979 1.00 25.14 443 ILE A O 1
ATOM 3658 N N . SER A 1 444 ? 14.469 -23.076 30.556 1.00 27.27 444 SER A N 1
ATOM 3659 C CA . SER A 1 444 ? 15.621 -23.418 29.733 1.00 27.27 444 SER A CA 1
ATOM 3660 C C . SER A 1 444 ? 15.393 -24.787 29.090 1.00 27.27 444 SER A C 1
ATOM 3662 O O . SER A 1 444 ? 15.256 -25.781 29.802 1.00 27.27 444 SER A O 1
ATOM 3664 N N . ILE A 1 445 ? 15.366 -24.855 27.759 1.00 26.16 445 ILE A N 1
ATOM 3665 C CA . ILE A 1 445 ? 15.425 -26.133 27.046 1.00 26.16 445 ILE A CA 1
ATOM 3666 C C . ILE A 1 445 ? 16.899 -26.423 26.778 1.00 26.16 445 ILE A C 1
ATOM 3668 O O . ILE A 1 445 ? 17.520 -25.823 25.902 1.00 26.16 445 ILE A O 1
ATOM 3672 N N . ALA A 1 446 ? 17.447 -27.309 27.608 1.00 22.52 446 ALA A N 1
ATOM 3673 C CA . ALA A 1 446 ? 18.719 -27.964 27.383 1.00 22.52 446 ALA A CA 1
ATOM 3674 C C . ALA A 1 446 ? 18.621 -28.914 26.179 1.00 22.52 446 ALA A C 1
ATOM 3676 O O . ALA A 1 446 ? 17.582 -29.516 25.907 1.00 22.52 446 ALA A O 1
ATOM 3677 N N . ILE A 1 447 ? 19.739 -29.007 25.469 1.00 27.80 447 ILE A N 1
ATOM 3678 C CA . ILE A 1 447 ? 20.015 -29.896 24.345 1.00 27.80 447 ILE A CA 1
ATOM 3679 C C . ILE A 1 447 ? 19.837 -31.348 24.804 1.00 27.80 447 ILE A C 1
ATOM 3681 O O . ILE A 1 447 ? 20.534 -31.781 25.717 1.00 27.80 447 ILE A O 1
ATOM 3685 N N . ILE A 1 448 ? 18.956 -32.108 24.149 1.00 23.23 448 ILE A N 1
ATOM 3686 C CA . ILE A 1 448 ? 19.032 -33.572 24.146 1.00 23.23 448 ILE A CA 1
ATOM 3687 C C . ILE A 1 448 ? 19.037 -34.035 22.695 1.00 23.23 448 ILE A C 1
ATOM 3689 O O . ILE A 1 448 ? 18.038 -34.004 21.976 1.00 23.23 448 ILE A O 1
ATOM 3693 N N . THR A 1 449 ? 20.237 -34.411 22.283 1.00 27.52 449 THR A N 1
ATOM 3694 C CA . THR A 1 449 ? 20.586 -35.165 21.091 1.00 27.52 449 THR A CA 1
ATOM 3695 C C . THR A 1 449 ? 19.939 -36.545 21.176 1.00 27.52 449 THR A C 1
ATOM 3697 O O . THR A 1 449 ? 20.354 -37.340 22.007 1.00 27.52 449 THR A O 1
ATOM 3700 N N . THR A 1 450 ? 18.961 -36.843 20.318 1.00 24.64 450 THR A N 1
ATOM 3701 C CA . THR A 1 450 ? 18.671 -38.227 19.891 1.00 24.64 450 THR A CA 1
ATOM 3702 C C . THR A 1 450 ? 17.804 -38.219 18.631 1.00 24.64 450 THR A C 1
ATOM 3704 O O . THR A 1 450 ? 16.609 -37.938 18.671 1.00 24.64 450 THR A O 1
ATOM 3707 N N . SER A 1 451 ? 18.438 -38.495 17.493 1.00 25.69 451 SER A N 1
ATOM 3708 C CA . SER A 1 451 ? 17.871 -39.251 16.367 1.00 25.69 451 SER A CA 1
ATOM 3709 C C . SER A 1 451 ? 17.790 -40.750 16.755 1.00 25.69 451 SER A C 1
ATOM 3711 O O . SER A 1 451 ? 18.409 -41.104 17.761 1.00 25.69 451 SER A O 1
ATOM 3713 N N . PRO A 1 452 ? 17.107 -41.656 16.012 1.00 28.59 452 PRO A N 1
ATOM 3714 C CA . PRO A 1 452 ? 16.564 -41.523 14.657 1.00 28.59 452 PRO A CA 1
ATOM 3715 C C . PRO A 1 452 ? 15.087 -41.960 14.454 1.00 28.59 452 PRO A C 1
ATOM 3717 O O . PRO A 1 452 ? 14.487 -42.681 15.238 1.00 28.59 452 PRO A O 1
ATOM 3720 N N . SER A 1 453 ? 14.549 -41.459 13.337 1.00 27.06 453 SER A N 1
ATOM 3721 C CA . SER A 1 453 ? 13.433 -41.905 12.478 1.00 27.06 453 SER A CA 1
ATOM 3722 C C . SER A 1 453 ? 12.687 -43.220 12.764 1.00 27.06 453 SER A C 1
ATOM 3724 O O . SER A 1 453 ? 13.340 -44.253 12.823 1.00 27.06 453 SER A O 1
ATOM 3726 N N . VAL A 1 454 ? 11.345 -43.185 12.658 1.00 27.52 454 VAL A N 1
ATOM 3727 C CA . VAL A 1 454 ? 10.483 -44.085 11.836 1.00 27.52 454 VAL A CA 1
ATOM 3728 C C . VAL A 1 454 ? 9.185 -43.308 11.467 1.00 27.52 454 VAL A C 1
ATOM 3730 O O . VAL A 1 454 ? 8.751 -42.479 12.271 1.00 27.52 454 VAL A O 1
ATOM 3733 N N . PRO A 1 455 ? 8.622 -43.464 10.246 1.00 28.02 455 PRO A N 1
ATOM 3734 C CA . PRO A 1 455 ? 7.791 -42.465 9.570 1.00 28.02 455 PRO A CA 1
ATOM 3735 C C . PRO A 1 455 ? 6.279 -42.673 9.756 1.00 28.02 455 PRO A C 1
ATOM 3737 O O . PRO A 1 455 ? 5.812 -43.785 9.969 1.00 28.02 455 PRO A O 1
ATOM 3740 N N . ILE A 1 456 ? 5.514 -41.585 9.630 1.00 31.47 456 ILE A N 1
ATOM 3741 C CA . ILE A 1 456 ? 4.048 -41.611 9.560 1.00 31.47 456 ILE A CA 1
ATOM 3742 C C . ILE A 1 456 ? 3.653 -41.602 8.079 1.00 31.47 456 ILE A C 1
ATOM 3744 O O . ILE A 1 456 ? 3.856 -40.594 7.404 1.00 31.47 456 ILE A O 1
ATOM 3748 N N . ASP A 1 457 ? 3.147 -42.749 7.622 1.00 34.41 457 ASP A N 1
ATOM 3749 C CA . ASP A 1 457 ? 2.329 -43.027 6.432 1.00 34.41 457 ASP A CA 1
ATOM 3750 C C . ASP A 1 457 ? 2.357 -41.992 5.295 1.00 34.41 457 ASP A C 1
ATOM 3752 O O . ASP A 1 457 ? 1.487 -41.12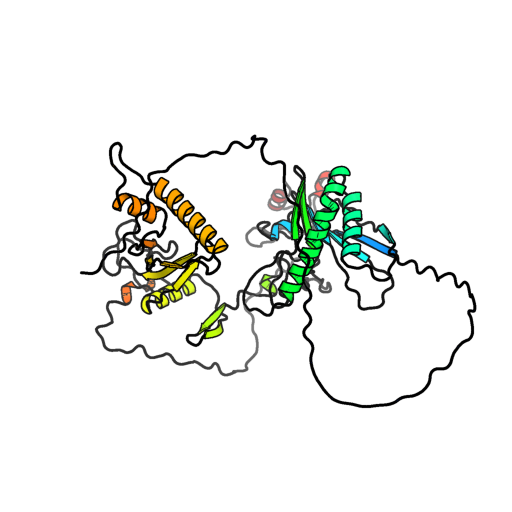7 5.158 1.00 34.41 457 ASP A O 1
ATOM 3756 N N . GLU A 1 458 ? 3.337 -42.159 4.407 1.00 30.20 458 GLU A N 1
ATOM 3757 C CA . GLU A 1 458 ? 3.280 -41.653 3.039 1.00 30.20 458 GLU A CA 1
ATOM 3758 C C . GLU A 1 458 ? 2.494 -42.660 2.189 1.00 30.20 458 GLU A C 1
ATOM 3760 O O . GLU A 1 458 ? 2.959 -43.764 1.904 1.00 30.20 458 GLU A O 1
ATOM 3765 N N . ILE A 1 459 ? 1.287 -42.283 1.768 1.00 33.12 459 ILE A N 1
ATOM 3766 C CA . ILE A 1 459 ? 0.580 -42.990 0.700 1.00 33.12 459 ILE A CA 1
ATOM 3767 C C . ILE A 1 459 ? 1.396 -42.786 -0.585 1.00 33.12 459 ILE A C 1
ATOM 3769 O O . ILE A 1 459 ? 1.368 -41.721 -1.205 1.00 33.12 459 ILE A O 1
ATOM 3773 N N . LEU A 1 460 ? 2.159 -43.811 -0.963 1.00 27.27 460 LEU A N 1
ATOM 3774 C CA . LEU A 1 460 ? 2.836 -43.921 -2.251 1.00 27.27 460 LEU A CA 1
ATOM 3775 C C . LEU A 1 460 ? 1.784 -44.052 -3.359 1.00 27.27 460 LEU A C 1
ATOM 3777 O O . LEU A 1 460 ? 1.211 -45.119 -3.566 1.00 27.27 460 LEU A O 1
ATOM 3781 N N . HIS A 1 461 ? 1.549 -42.978 -4.110 1.00 31.62 461 HIS A N 1
ATOM 3782 C CA . HIS A 1 461 ? 0.871 -43.067 -5.402 1.00 31.62 461 HIS A CA 1
ATOM 3783 C C . HIS A 1 461 ? 1.898 -43.411 -6.484 1.00 31.62 461 HIS A C 1
ATOM 3785 O O . HIS A 1 461 ? 2.395 -42.544 -7.202 1.00 31.62 461 HIS A O 1
ATOM 3791 N N . THR A 1 462 ? 2.241 -44.692 -6.595 1.00 37.31 462 THR A N 1
ATOM 3792 C CA . THR A 1 462 ? 2.872 -45.240 -7.797 1.00 37.31 462 THR A CA 1
ATOM 3793 C C . THR A 1 462 ? 1.805 -45.390 -8.874 1.00 37.31 462 THR A C 1
ATOM 3795 O O . THR A 1 462 ? 1.038 -46.348 -8.880 1.00 37.31 462 THR A O 1
ATOM 3798 N N . VAL A 1 463 ? 1.757 -44.443 -9.809 1.00 39.22 463 VAL A N 1
ATOM 3799 C CA . VAL A 1 463 ? 1.083 -44.655 -11.093 1.00 39.22 463 VAL A CA 1
ATOM 3800 C C . VAL A 1 463 ? 2.145 -44.588 -12.183 1.00 39.22 463 VAL A C 1
ATOM 3802 O O . VAL A 1 463 ? 3.015 -43.716 -12.170 1.00 39.22 463 VAL A O 1
ATOM 3805 N N . THR A 1 464 ? 2.093 -45.555 -13.095 1.00 47.66 464 THR A N 1
ATOM 3806 C CA . THR A 1 464 ? 2.874 -45.625 -14.337 1.00 47.66 464 THR A CA 1
ATOM 3807 C C . THR A 1 464 ? 2.879 -44.282 -15.080 1.00 47.66 464 THR A C 1
ATOM 3809 O O . THR A 1 464 ? 1.903 -43.537 -14.960 1.00 47.66 464 THR A O 1
ATOM 3812 N N . PRO A 1 465 ? 3.931 -43.956 -15.864 1.00 53.00 465 PRO A N 1
ATOM 3813 C CA . PRO A 1 465 ? 4.024 -42.685 -16.582 1.00 53.00 465 PRO A CA 1
ATOM 3814 C C . PRO A 1 465 ? 2.730 -42.409 -17.349 1.00 53.00 465 PRO A C 1
ATOM 3816 O O . PRO A 1 465 ? 2.279 -43.230 -18.145 1.00 53.00 465 PRO A O 1
ATOM 3819 N N . TYR A 1 466 ? 2.112 -41.270 -17.040 1.00 54.03 466 TYR A N 1
ATOM 3820 C CA . TYR A 1 466 ? 0.838 -40.847 -17.604 1.00 54.03 466 TYR A CA 1
ATOM 3821 C C . TYR A 1 466 ? 0.894 -40.868 -19.130 1.00 54.03 466 TYR A C 1
ATOM 3823 O O . TYR A 1 466 ? 1.635 -40.095 -19.738 1.00 54.03 466 TYR A O 1
ATOM 3831 N N . ASN A 1 467 ? 0.108 -41.756 -19.739 1.00 60.66 467 ASN A N 1
ATOM 3832 C CA . ASN A 1 467 ? -0.136 -41.747 -21.170 1.00 60.66 467 ASN A CA 1
ATOM 3833 C C . ASN A 1 467 ? -1.476 -41.029 -21.422 1.00 60.66 467 ASN A C 1
ATOM 3835 O O . ASN A 1 467 ? -2.527 -41.602 -21.130 1.00 60.66 467 ASN A O 1
ATOM 3839 N N . PRO A 1 468 ? -1.468 -39.783 -21.933 1.00 61.00 468 PRO A N 1
ATOM 3840 C CA . PRO A 1 468 ? -2.688 -39.013 -22.171 1.00 61.00 468 PRO A CA 1
ATOM 3841 C C . PRO A 1 468 ? -3.555 -39.586 -23.292 1.00 61.00 468 PRO A C 1
ATOM 3843 O O . PRO A 1 468 ? -4.705 -39.177 -23.418 1.00 61.00 468 PRO A O 1
ATOM 3846 N N . THR A 1 469 ? -3.027 -40.493 -24.122 1.00 65.19 469 THR A N 1
ATOM 3847 C CA . THR A 1 469 ? -3.809 -41.153 -25.173 1.00 65.19 469 THR A CA 1
ATOM 3848 C C . THR A 1 469 ? -4.553 -42.348 -24.581 1.00 65.19 469 THR A C 1
ATOM 3850 O O . THR A 1 469 ? -3.912 -43.345 -24.248 1.00 65.19 469 THR A O 1
ATOM 3853 N N . PRO A 1 470 ? -5.885 -42.269 -24.401 1.00 64.56 470 PRO A N 1
ATOM 3854 C CA . PRO A 1 470 ? -6.643 -43.413 -23.926 1.00 64.56 470 PRO A CA 1
ATOM 3855 C C . PRO A 1 470 ? -6.682 -44.466 -25.035 1.00 64.56 470 PRO A C 1
ATOM 3857 O O . PRO A 1 470 ? -6.668 -44.119 -26.218 1.00 64.56 470 PRO A O 1
ATOM 3860 N N . ASP A 1 471 ? -6.776 -45.737 -24.659 1.00 67.50 471 ASP A N 1
ATOM 3861 C CA . ASP A 1 471 ? -6.906 -46.857 -25.596 1.00 67.50 471 ASP A CA 1
ATOM 3862 C C . ASP A 1 471 ? -8.334 -46.924 -26.185 1.00 67.50 471 ASP A C 1
ATOM 3864 O O . ASP A 1 471 ? -9.114 -47.837 -25.927 1.00 67.50 471 ASP A O 1
ATOM 3868 N N . MET A 1 472 ? -8.742 -45.859 -26.885 1.00 70.00 472 MET A N 1
ATOM 3869 C CA . MET A 1 472 ? -10.022 -45.745 -27.589 1.00 70.00 472 MET A CA 1
ATOM 3870 C C . MET A 1 472 ? -9.948 -44.738 -28.742 1.00 70.00 472 MET A C 1
ATOM 3872 O O . MET A 1 472 ? -9.092 -43.852 -28.789 1.00 70.00 472 MET A O 1
ATOM 3876 N N . PHE A 1 473 ? -10.892 -44.832 -29.679 1.00 74.25 473 PHE A N 1
ATOM 3877 C CA . PHE A 1 473 ? -10.954 -43.930 -30.826 1.00 74.25 473 PHE A CA 1
ATOM 3878 C C . PHE A 1 473 ? -11.380 -42.506 -30.424 1.00 74.25 473 PHE A C 1
ATOM 3880 O O . PHE A 1 473 ? -12.524 -42.273 -30.039 1.00 74.25 473 PHE A O 1
ATOM 3887 N N . ILE A 1 474 ? -10.472 -41.534 -30.584 1.00 73.50 474 ILE A N 1
ATOM 3888 C CA . ILE A 1 474 ? -10.749 -40.098 -30.412 1.00 73.50 474 ILE A CA 1
ATOM 3889 C C . ILE A 1 474 ? -10.626 -39.384 -31.768 1.00 73.50 474 ILE A C 1
ATOM 3891 O O . ILE A 1 474 ? -9.534 -39.388 -32.358 1.00 73.50 474 ILE A O 1
ATOM 3895 N N . PRO A 1 475 ? -11.700 -38.730 -32.263 1.00 77.12 475 PRO A N 1
ATOM 3896 C CA . PRO A 1 475 ? -11.650 -37.931 -33.485 1.00 77.12 475 PRO A CA 1
ATOM 3897 C C . PRO A 1 475 ? -10.563 -36.851 -33.422 1.00 77.12 475 PRO A C 1
ATOM 3899 O O . PRO A 1 475 ? -10.396 -36.194 -32.397 1.00 77.12 475 PRO A O 1
ATOM 3902 N N . ILE A 1 476 ? -9.869 -36.613 -34.540 1.00 71.94 476 ILE A N 1
ATOM 3903 C CA . ILE A 1 476 ? -8.702 -35.710 -34.628 1.00 71.94 476 ILE A CA 1
ATOM 3904 C C . ILE A 1 476 ? -8.986 -34.320 -34.032 1.00 71.94 476 ILE A C 1
ATOM 3906 O O . ILE A 1 476 ? -8.160 -33.793 -33.297 1.00 71.94 476 ILE A O 1
ATOM 3910 N N . LYS A 1 477 ? -10.190 -33.776 -34.257 1.00 76.38 477 LYS A N 1
ATOM 3911 C CA . LYS A 1 477 ? -10.621 -32.463 -33.742 1.00 76.38 477 LYS A CA 1
ATOM 3912 C C . LYS A 1 477 ? -10.656 -32.334 -32.209 1.00 76.38 477 LYS A C 1
ATOM 3914 O O . LYS A 1 477 ? -10.735 -31.218 -31.713 1.00 76.38 477 LYS A O 1
ATOM 3919 N N . TYR A 1 478 ? -10.624 -33.445 -31.470 1.00 68.62 478 TYR A N 1
ATOM 3920 C CA . TYR A 1 478 ? -10.653 -33.469 -30.002 1.00 68.62 478 TYR A CA 1
ATOM 3921 C C . TYR A 1 478 ? -9.315 -33.884 -29.374 1.00 68.62 478 TYR A C 1
ATOM 3923 O O . TYR A 1 478 ? -9.229 -34.011 -28.158 1.00 68.62 478 TYR A O 1
ATOM 3931 N N . ARG A 1 479 ? -8.253 -34.088 -30.163 1.00 71.56 479 ARG A N 1
ATOM 3932 C CA . ARG A 1 479 ? -6.934 -34.440 -29.608 1.00 71.56 479 ARG A CA 1
ATOM 3933 C C . ARG A 1 479 ? -6.248 -33.254 -28.924 1.00 71.56 479 ARG A C 1
ATOM 3935 O O . ARG A 1 479 ? -5.551 -33.455 -27.938 1.00 71.56 479 ARG A O 1
ATOM 3942 N N . ASP A 1 480 ? -6.522 -32.031 -29.379 1.00 68.38 480 ASP A N 1
ATOM 3943 C CA . ASP A 1 480 ? -5.910 -30.800 -28.852 1.00 68.38 480 ASP A CA 1
ATOM 3944 C C . ASP A 1 480 ? -6.466 -30.357 -27.487 1.00 68.38 480 ASP A C 1
ATOM 3946 O O . ASP A 1 480 ? -5.902 -29.472 -26.844 1.00 68.38 480 ASP A O 1
ATOM 3950 N N . ILE A 1 481 ? -7.579 -30.953 -27.041 1.00 68.12 481 ILE A N 1
ATOM 3951 C CA . ILE A 1 481 ? -8.200 -30.667 -25.737 1.00 68.12 481 ILE A CA 1
ATOM 3952 C C . ILE A 1 481 ? -7.808 -31.679 -24.654 1.00 68.12 481 ILE A C 1
ATOM 3954 O O . ILE A 1 481 ? -8.118 -31.462 -23.485 1.00 68.12 481 ILE A O 1
ATOM 3958 N N . ILE A 1 482 ? -7.094 -32.750 -25.018 1.00 72.44 482 ILE A N 1
ATOM 3959 C CA . ILE A 1 482 ? -6.614 -33.753 -24.067 1.00 72.44 482 ILE A CA 1
ATOM 3960 C C . ILE A 1 482 ? -5.539 -33.115 -23.170 1.00 72.44 482 ILE A C 1
ATOM 3962 O O . ILE A 1 482 ? -4.528 -32.628 -23.683 1.00 72.44 482 ILE A O 1
ATOM 3966 N N . PRO A 1 483 ? -5.709 -33.103 -21.835 1.00 68.12 483 PRO A N 1
ATOM 3967 C CA . PRO A 1 483 ? -4.747 -32.501 -20.943 1.00 68.12 483 PRO A CA 1
ATOM 3968 C C . PRO A 1 483 ? -3.450 -33.320 -20.944 1.00 68.12 483 PRO A C 1
ATOM 3970 O O . PRO A 1 483 ? -3.486 -34.549 -20.818 1.00 68.12 483 PRO A O 1
ATOM 3973 N N . PRO A 1 484 ? -2.293 -32.642 -21.042 1.00 64.50 484 PRO A N 1
ATOM 3974 C CA . PRO A 1 484 ? -0.985 -33.290 -21.050 1.00 64.50 484 PRO A CA 1
ATOM 3975 C C . PRO A 1 484 ? -0.576 -33.838 -19.674 1.00 64.50 484 PRO A C 1
ATOM 3977 O O . PRO A 1 484 ? 0.404 -34.570 -19.593 1.00 64.50 484 PRO A O 1
ATOM 3980 N N . ASP A 1 485 ? -1.339 -33.528 -18.620 1.00 68.44 485 ASP A N 1
ATOM 3981 C CA . ASP A 1 485 ? -1.077 -33.919 -17.236 1.00 68.44 485 ASP A CA 1
ATOM 3982 C C . ASP A 1 485 ? -2.220 -34.793 -16.661 1.00 68.44 485 ASP A C 1
ATOM 3984 O O . ASP A 1 485 ? -3.376 -34.610 -17.062 1.00 68.44 485 ASP A O 1
ATOM 3988 N N . PRO A 1 486 ? -1.935 -35.689 -15.688 1.00 76.31 486 PRO A N 1
ATOM 3989 C CA . PRO A 1 486 ? -2.938 -36.469 -14.958 1.00 76.31 486 PRO A CA 1
ATOM 3990 C C . PRO A 1 486 ? -4.061 -35.621 -14.359 1.00 76.31 486 PRO A C 1
ATOM 3992 O O . PRO A 1 486 ? -3.807 -34.585 -13.740 1.00 76.31 486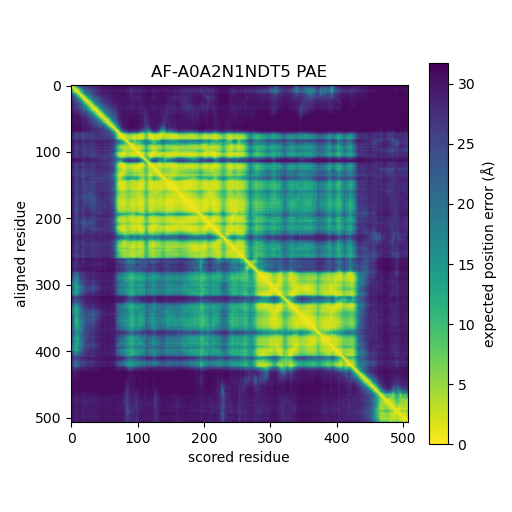 PRO A O 1
ATOM 3995 N N . ILE A 1 487 ? -5.298 -36.109 -14.460 1.00 74.31 487 ILE A N 1
ATOM 3996 C CA . ILE A 1 487 ? -6.458 -35.505 -13.797 1.00 74.31 487 ILE A CA 1
ATOM 3997 C C . ILE A 1 487 ? -6.713 -36.246 -12.480 1.00 74.31 487 ILE A C 1
ATOM 3999 O O . ILE A 1 487 ? -6.664 -37.474 -12.440 1.00 74.31 487 ILE A O 1
ATOM 4003 N N . TYR A 1 488 ? -7.001 -35.501 -11.415 1.00 78.56 488 TYR A N 1
ATOM 4004 C CA . TYR A 1 488 ? -7.396 -36.039 -10.113 1.00 78.56 488 TYR A CA 1
ATOM 4005 C C . TYR A 1 488 ? -8.746 -35.456 -9.693 1.00 78.56 488 TYR A C 1
ATOM 4007 O O . TYR A 1 488 ? -9.064 -34.313 -10.040 1.00 78.56 488 TYR A O 1
ATOM 4015 N N . ASP A 1 489 ? -9.527 -36.228 -8.942 1.00 75.56 489 ASP A N 1
ATOM 4016 C CA . ASP A 1 489 ? -10.779 -35.762 -8.348 1.00 75.56 489 ASP A CA 1
ATOM 4017 C C . ASP A 1 489 ? -10.534 -34.834 -7.132 1.00 75.56 489 ASP A C 1
ATOM 4019 O O . ASP A 1 489 ? -9.400 -34.566 -6.721 1.00 75.56 489 ASP A O 1
ATOM 4023 N N . ASN A 1 490 ? -11.613 -34.331 -6.521 1.00 70.62 490 ASN A N 1
ATOM 4024 C CA . ASN A 1 490 ? -11.535 -33.453 -5.344 1.00 70.62 490 ASN A CA 1
ATOM 4025 C C . ASN A 1 490 ? -10.984 -34.142 -4.078 1.00 70.62 490 ASN A C 1
ATOM 4027 O O . ASN A 1 490 ? -10.709 -33.454 -3.091 1.00 70.62 490 ASN A O 1
ATOM 4031 N N . PHE A 1 491 ? -10.847 -35.469 -4.091 1.00 68.25 491 PHE A N 1
ATOM 4032 C CA . PHE A 1 491 ? -10.321 -36.287 -2.999 1.00 68.25 491 PHE A CA 1
ATOM 4033 C C . PHE A 1 491 ? -8.876 -36.746 -3.254 1.00 68.25 491 PHE A C 1
ATOM 4035 O O . PHE A 1 491 ? -8.271 -37.347 -2.370 1.00 68.25 491 PHE A O 1
ATOM 4042 N N . GLY A 1 492 ? -8.294 -36.399 -4.409 1.00 64.38 492 GLY A N 1
ATOM 4043 C CA . GLY A 1 492 ? -6.928 -36.761 -4.788 1.00 64.38 492 GLY A CA 1
ATOM 4044 C C . GLY A 1 492 ? -6.807 -38.112 -5.498 1.00 64.38 492 GLY A C 1
ATOM 4045 O O . GLY A 1 492 ? -5.688 -38.579 -5.699 1.00 64.38 492 GLY A O 1
ATOM 4046 N N . SER A 1 493 ? -7.916 -38.733 -5.903 1.00 72.50 493 SER A N 1
ATOM 4047 C CA . SER A 1 493 ? -7.927 -39.997 -6.650 1.00 72.50 493 SER A CA 1
ATOM 4048 C C . SER A 1 493 ? -7.625 -39.750 -8.128 1.00 72.50 493 SER A C 1
ATOM 4050 O O . SER A 1 493 ? -8.172 -38.825 -8.729 1.00 72.50 493 SER A O 1
ATOM 4052 N N . PHE A 1 494 ? -6.755 -40.567 -8.730 1.00 76.25 494 PHE A N 1
ATOM 4053 C CA . PHE A 1 494 ? -6.410 -40.472 -10.152 1.00 76.25 494 PHE A CA 1
ATOM 4054 C C . PHE A 1 494 ? -7.603 -40.854 -11.039 1.00 76.25 494 PHE A C 1
ATOM 4056 O O . PHE A 1 494 ? -8.161 -41.942 -10.900 1.00 76.25 494 PHE A O 1
ATOM 4063 N N . ILE A 1 495 ? -7.964 -39.974 -11.976 1.00 74.88 495 ILE A N 1
ATOM 4064 C CA . ILE A 1 495 ? -9.035 -40.207 -12.947 1.00 74.88 495 ILE A CA 1
ATOM 4065 C C . ILE A 1 495 ? -8.428 -40.819 -14.209 1.00 74.88 495 ILE A C 1
ATOM 4067 O O . ILE A 1 495 ? -7.650 -40.182 -14.922 1.00 74.88 495 ILE A O 1
ATOM 4071 N N . VAL A 1 496 ? -8.822 -42.057 -14.504 1.00 77.69 496 VAL A N 1
ATOM 4072 C CA . VAL A 1 496 ? -8.303 -42.825 -15.642 1.00 77.69 496 VAL A CA 1
ATOM 4073 C C . VAL A 1 496 ? -8.740 -42.185 -16.973 1.00 77.69 496 VAL A C 1
ATOM 4075 O O . VAL A 1 496 ? -9.945 -41.951 -17.159 1.00 77.69 496 VAL A O 1
ATOM 4078 N N . PRO A 1 497 ? -7.808 -41.917 -17.914 1.00 78.12 497 PRO A N 1
ATOM 4079 C CA . PRO A 1 497 ? -8.138 -41.437 -19.254 1.00 78.12 497 PRO A CA 1
ATOM 4080 C C . PRO A 1 497 ? -9.152 -42.338 -19.968 1.00 78.12 497 PRO A C 1
ATOM 4082 O O . PRO A 1 497 ? -9.026 -43.558 -19.945 1.00 78.12 497 PRO A O 1
ATOM 4085 N N . GLY A 1 498 ? -10.172 -41.743 -20.593 1.00 71.88 498 GLY A N 1
ATOM 4086 C CA . GLY A 1 498 ? -11.257 -42.474 -21.264 1.00 71.88 498 GLY A CA 1
ATOM 4087 C C . GLY A 1 498 ? -12.428 -42.898 -20.364 1.00 71.88 498 GLY A C 1
ATOM 4088 O O . GLY A 1 498 ? -13.445 -43.372 -20.868 1.00 71.88 498 GLY A O 1
ATOM 4089 N N . SER A 1 499 ? -12.350 -42.699 -19.045 1.00 76.56 499 SER A N 1
ATOM 4090 C CA . SER A 1 499 ? -13.505 -42.906 -18.159 1.00 76.56 499 SER A CA 1
ATOM 4091 C C . SER A 1 499 ? -14.614 -41.868 -18.404 1.00 76.56 499 SER A C 1
ATOM 4093 O O . SER A 1 499 ? -14.374 -40.771 -18.912 1.00 76.56 499 SER A O 1
ATOM 4095 N N . ARG A 1 500 ? -15.853 -42.182 -17.999 1.00 76.94 500 ARG A N 1
ATOM 4096 C CA . ARG A 1 500 ? -16.989 -41.242 -18.098 1.00 76.94 500 ARG A CA 1
ATOM 4097 C C . ARG A 1 500 ? -16.705 -39.921 -17.377 1.00 76.94 500 ARG A C 1
ATOM 4099 O O . ARG A 1 500 ? -17.067 -38.860 -17.875 1.00 76.94 500 ARG A O 1
ATOM 4106 N N . GLU A 1 501 ? -16.051 -39.995 -16.223 1.00 76.75 501 GLU A N 1
ATOM 4107 C CA . GLU A 1 501 ? -15.660 -38.839 -15.416 1.00 76.75 501 GLU A CA 1
ATOM 4108 C C . GLU A 1 501 ? -14.598 -38.000 -16.129 1.00 76.75 501 GLU A C 1
ATOM 4110 O O . GLU A 1 501 ? -14.725 -36.780 -16.173 1.00 76.75 501 GLU A O 1
ATOM 4115 N N . TRP A 1 502 ? -13.628 -38.629 -16.797 1.00 78.44 502 TRP A N 1
ATOM 4116 C CA . TRP A 1 502 ? -12.605 -37.936 -17.585 1.00 78.44 502 TRP A CA 1
ATOM 4117 C C . TRP A 1 502 ? -13.201 -37.054 -18.695 1.00 78.44 502 TRP A C 1
ATOM 4119 O O . TRP A 1 502 ? -12.772 -35.914 -18.873 1.00 78.44 502 TRP A O 1
ATOM 4129 N N . PHE A 1 503 ? -14.258 -37.515 -19.376 1.00 75.81 503 PHE A N 1
ATOM 4130 C CA . PHE A 1 503 ? -14.950 -36.714 -20.397 1.00 75.81 503 PHE A CA 1
ATOM 4131 C C . PHE A 1 503 ? -15.675 -35.483 -19.839 1.00 75.81 503 PHE A C 1
ATOM 4133 O O . PHE A 1 503 ? -15.844 -34.504 -20.564 1.00 75.81 503 PHE A O 1
ATOM 4140 N N . THR A 1 504 ? -16.063 -35.475 -18.559 1.00 76.94 504 THR A N 1
ATOM 4141 C CA . THR A 1 504 ? -16.684 -34.282 -17.950 1.00 76.94 504 THR A CA 1
ATOM 4142 C C . THR A 1 504 ? -15.710 -33.111 -17.802 1.00 76.94 504 THR A C 1
ATOM 4144 O O . THR A 1 504 ? -16.144 -31.964 -17.721 1.00 76.94 504 THR A O 1
ATOM 4147 N N . TYR A 1 505 ? -14.402 -33.380 -17.836 1.00 68.00 505 TYR A N 1
ATOM 4148 C CA . TYR A 1 505 ? -13.345 -32.369 -17.746 1.00 68.00 505 TYR A CA 1
ATOM 4149 C C . TYR A 1 505 ? -12.879 -31.833 -19.113 1.00 68.00 505 TYR A C 1
ATOM 4151 O O . TYR A 1 505 ? -12.051 -30.925 -19.147 1.00 68.00 505 TYR A O 1
ATOM 4159 N N . MET A 1 506 ? -13.412 -32.361 -20.223 1.00 66.56 506 MET A N 1
ATOM 4160 C CA . MET A 1 506 ? -13.019 -32.024 -21.606 1.00 66.56 506 MET A CA 1
ATOM 4161 C C . MET A 1 506 ? -13.890 -30.945 -22.277 1.00 66.56 506 MET A C 1
ATOM 4163 O O . MET A 1 506 ? -13.737 -30.707 -23.474 1.00 66.56 506 MET A O 1
ATOM 4167 N N . TYR A 1 507 ? -14.824 -30.328 -21.543 1.00 56.00 507 TYR A N 1
ATOM 4168 C CA . TYR A 1 507 ? -15.819 -29.384 -22.077 1.00 56.00 507 TYR A CA 1
ATOM 4169 C C . TYR A 1 507 ? -15.383 -27.914 -22.061 1.00 56.00 507 TYR A C 1
ATOM 4171 O O . TYR A 1 507 ? -14.756 -27.480 -21.064 1.00 56.00 507 TYR A O 1
#

pLDDT: mean 71.31, std 24.21, range [22.52, 97.81]

Radius of gyration: 34.48 Å; Cα contacts (8 Å, |Δi|>4): 612; chains: 1; bounding box: 100×84×86 Å

Mean predicted aligned error: 20.02 Å

Solvent-accessible surface area (backbone atoms only — not comparable to full-atom values): 32576 Å² total; per-residue (Å²): 140,80,86,77,86,72,83,84,75,87,78,85,81,79,74,86,76,80,77,74,91,83,73,88,90,82,83,80,87,79,92,80,83,87,80,86,88,85,83,87,81,87,87,88,87,88,83,88,84,89,88,87,89,83,88,84,84,90,84,85,86,82,92,71,91,67,76,74,80,82,72,81,32,45,34,35,40,27,44,38,79,41,81,65,72,99,61,79,56,56,88,66,41,37,62,56,37,52,88,75,30,39,25,42,19,42,48,79,78,86,80,91,68,98,61,95,67,53,71,40,40,35,39,23,46,45,84,86,60,67,59,68,67,44,84,46,80,46,98,42,87,71,63,53,71,70,52,50,48,50,52,52,48,50,55,52,55,74,70,42,89,87,58,56,68,74,57,47,64,72,42,47,66,60,53,51,50,55,50,55,55,42,51,54,55,46,55,58,36,30,72,33,85,51,94,60,91,56,76,42,65,36,54,48,82,46,75,55,95,87,48,37,37,34,45,29,50,52,37,74,22,80,41,76,44,70,50,85,96,48,102,54,80,67,41,69,44,77,38,60,20,46,40,39,22,32,65,68,39,59,22,21,83,91,44,32,53,69,78,50,56,81,62,70,42,64,43,68,44,100,85,67,50,74,44,74,41,87,53,84,91,43,75,46,57,56,43,36,55,49,43,52,37,34,73,72,59,45,67,45,81,46,74,38,88,72,39,16,35,33,32,35,39,29,51,44,67,88,67,74,86,62,82,47,55,92,92,62,43,50,53,40,25,41,37,40,32,67,40,43,79,55,62,53,91,52,63,73,57,23,55,52,9,48,55,50,38,51,54,50,49,52,65,37,49,72,63,42,83,69,58,93,94,57,77,96,44,73,66,49,47,49,49,22,23,55,75,65,73,53,85,89,47,56,87,46,66,49,73,44,70,40,85,89,45,56,55,91,53,56,80,55,87,75,56,66,88,83,44,95,38,72,62,75,71,68,67,78,78,56,81,85,55,97,66,80,82,76,80,82,70,84,82,80,83,76,91,77,92,75,85,80,90,85,86,84,83,76,85,79,83,85,69,76,84,83,66,70,71,39,101,66,94,70,63,75,92,57,58,86,63,56,58,92,61,88,50,59,50,101,84,69,49,78,51,58,66,81,39,78,70,45,58,70,74,64,117